Protein 6EKU (pdb70)

B-factor: mean 31.98, std 11.62, range [14.73, 131.41]

CATH classification: 2.60.120.200 (+2 more: 2.120.10.10, 2.60.120.200)

InterPro domains:
  IPR011040 Sialidase [PF13088] (554-746)
  IPR013320 Concanavalin A-like lectin/glucanase domain superfamily [SSF49899] (26-215)
  IPR013320 Concanavalin A-like lectin/glucanase domain superfamily [SSF49899] (347-542)
  IPR015344 Vibrio cholerae neuraminidase, lectin-like domain [PF09264] (65-217)
  IPR015344 Vibrio cholerae neuraminidase, lectin-like domain [PF09264] (347-543)
  IPR026856 Sialidase family [PTHR10628] (187-771)
  IPR036278 Sialidase superfamily [SSF50939] (224-775)

Radius of gyration: 32.11 Å; Cα contacts (8 Å, |Δi|>4): 2295; chains: 1; bounding box: 112×61×67 Å

Organism: Vibrio cholerae serotype O1 (strain ATCC 39315 / El Tor Inaba N16961) (NCBI:txid243277)

Secondary structure (DSSP, 8-state):
-EEEEE----TTS-SSGGGTPEEEE-TT-EEEEEESSS-EEEEEEESSS-EEEEE---HHHHHHHHHH-EEEEEEEEEEEES-B--EEEESSEEE-EEEEE-TTS-EEEEETTS---EEEE-GGGGGS-EEEEEEEE-SSS-EEEEEETTEEEEEEEPPEE---EEEEEEE--SSS-EEEEEEEEEEEE--EEEE-TT-EEEEEEE-SSSTT-EEEEEEEEETS--TT-TT-EEEEEEEEESSSSSS----EESSGGG-TTS-EEEEEEEEEEETTTTEEEEEEEEEETT--TGGG---TTS--EEEEEEEETTTTEEEEEEE-HHHHS--EEEEEESSEEEEEEEE----TTS-EEEEEEEEEEEES-EEEEEEESSEEEEEEEEE-TTS-EEEEETT--S-EEEE-SHHHHTSEEEEEEEEETTTTEEEEEETTEEEEEE--EE---EEEEEEE--TTS-EEEEEEEEEEEETTEEEEEEEHHHHHTS-TTS---GGGTT-EEEEEE--EEEEE--EEE--SS--EE----TTSTT--TT-EEEEEEEESSS-EEEEEEEESSTTSS-EEEEEPP--EEE-TTS-EEE-EEEEEEEEE-TTS-EEEEEEEES--EETTEE--SEEEEEESSSSSS-EEEEEEEGGGSTT--SS----EEEEEE-TTS-EEEEEEEE-TTTTTSSSSBSEEEEEESSTTS--EEEEE--SSB--SEEEEE-SSS-EEEEEE-GGG-EEEEEE-HHHHGGGGS--

Sequence (755 aa):
ALFDYNATGDTEFDSPAKQGWMQDNTNNGSGVLTNADGMPAWLVQGIGGRAQWTYSLSTNQHAQASSFGWRMTTEMKVLSGGMITNYYANGTQRVLPIISLDSSGNLVVEFEGQTGRTVLATGTAATEYHKFELVFLPGSNPSASFYFDGKLIRDNIQPTASKQNMIVWGNGSSNTDGVAAYRDIKFEIQGDVIFRGPDRIPSIVASSVTPGVVTAFAEKRVGGGDPGALSNTNDIITRTSRDGGITWDTELNLTEQINVSDEFDFSDPRPIYDPSSNTVLVSYARWPTDAAQNGDRIKPWMPNGIFYSVYDVASGNWQAPIDVTDQVKERSFQIAGWGGSELYRRNTSLNSQQDWQSNAKIRIVDGAANQIQVADGSRKYVVTLSIDESGGLVANLNGVSAPIILQQSEHAKVHSFHDYELQYSALNHTTTLFVDGQQITTWAGEVSQENNIQFGNADAQIDGRLHVQKIVLTQQGHNLVEFDAFYLAQQTPEVEKDLEKLGWTKIKTGNTMSLYGNASVNPGPGHGITLTRQQNISGSQNGRLIYPAIVLDRFFLNVMSIYSDDGGSNWQTGSTLPIPFRWKSSSILETLEPSEADMVELQNGDLLLTARLDFNQIVNGVNYSPRQQFLSKDGGITWSLLEANNANVFSNISTGTVDASITRFEQSDGSHFLLFTNPQGNPAGTNGRQNLGLWFSFDEGVTWKGPIQLVNGASAYSDIYQLDSENAIVIVETDNNSNMRILRMPITLLKQKLTLS

Foldseek 3Di:
DKQKQADDCPPCRHDVVSSQKAWDKDDPWDWDWDCPDVQIWIKGWLPLIFTKIWDFDDLVLLVLCQFFWKKKKFKKFWDAWWQFWFWFDAQWWIWTKIWHQDPQRFIWIDTPVDDDIGTDGDDPVRGDIWMKMWIWFHDPQIAIFIDINLHTDDTRHHIDTDRDGTGMGHRGDNPITTIMITRMMMMGRFWDFDDFPPWFFKAKEAFPQQFFKIKMKTKAWAVSDDAAQPPTEIFMWMWITRHLPPDTDDIDGQCVVVCVPVQWHKHAWAWEQFNVQRKIKIKIWIFGRHADPPPLRFAQLGPIFMWIWMARPVVRDIHHIDTFRVFEWDWWKKKWLALKWKKKKFFFAADLLFKKKKKWWKFWQAWWQWWKWFDRQWAIWIWIWHQDPQGFIWIDIAPDDDIDGPGNQNQVNGHIWIWMWIADSVVCKTWIDINNHTDGIDNHGTDRGGMIMTIRGDSVITTMMTTQWIFMGTPRDTRDTQGRSVVRNDDVVDDNDSVVVRIDMDMDGAMDIDTDDSHKTQAGYYWYFAAQCPPQPNDDGRKTWGWMWIHRRPAIWTWIWIDPPNPPGIHIAHTADWDWDQDPVSDIDIWHWHHKEWEQFNNRKIKMKTATDDDQDHPRDGQARMFIWIGRRNRRYIYTDPPQTCVQPPQAERETAHKEKYKAAAPVGAIWMKIKHALAVVGHYHAQAFIWIWIGRDRRPHIDDTDTSGGAGWGHKYWYCSDNFWIWMWTQGVSGRITIGIGRVSSVCSVVDDD

Nearest PDB structures (foldseek):
  1w0o-assembly1_A  TM=9.974E-01  e=0.000E+00  Vibrio cholerae
  6eks-assembly1_A  TM=9.967E-01  e=0.000E+00  Vibrio cholerae O1 biovar El Tor str. N16961
  2w68-assembly2_B  TM=9.943E-01  e=4.541E-31  Vibrio cholerae
  2f27-assembly1_A  TM=7.794E-01  e=4.150E-14  Homo sapiens
  1vcu-assembly1_A  TM=7.954E-01  e=6.682E-14  Homo sapiens

Structure (mmCIF, N/CA/C/O backbone):
data_6EKU
#
_entry.id   6EKU
#
_cell.length_a   190.553
_cell.length_b   50.344
_cell.length_c   86.087
_cell.angle_alpha   90.00
_cell.angle_beta   107.24
_cell.angle_gamma   90.00
#
_symmetry.space_group_name_H-M   'C 1 2 1'
#
loop_
_entity.id
_entity.type
_entity.pdbx_description
1 polymer Sialidase
2 non-polymer ZANAMIVIR
3 non-polymer GLYCEROL
4 non-polymer 'CALCIUM ION'
5 non-polymer 'SODIUM ION'
6 non-polymer DI(HYDROXYETHYL)ETHER
7 water water
#
loop_
_atom_site.group_PDB
_atom_site.id
_atom_site.type_symbol
_atom_site.label_atom_id
_atom_site.label_alt_id
_atom_site.label_comp_id
_atom_site.label_asym_id
_atom_site.label_entity_id
_atom_site.label_seq_id
_atom_site.pdbx_PDB_ins_code
_atom_site.Cartn_x
_atom_site.Cartn_y
_atom_site.Cartn_z
_atom_site.occupancy
_atom_site.B_iso_or_equiv
_atom_site.auth_seq_id
_atom_site.auth_comp_id
_atom_site.auth_asym_id
_atom_site.auth_atom_id
_atom_site.pdbx_PDB_model_num
ATOM 1 N N . ALA A 1 1 ? 8.362 1.146 17.833 1.00 29.18 51 ALA A N 1
ATOM 2 C CA . ALA A 1 1 ? 9.418 0.167 17.586 1.00 28.97 51 ALA A CA 1
ATOM 3 C C . ALA A 1 1 ? 10.000 -0.310 18.906 1.00 27.26 51 ALA A C 1
ATOM 4 O O . ALA A 1 1 ? 10.188 0.478 19.833 1.00 25.93 51 ALA A O 1
ATOM 6 N N . LEU A 1 2 ? 10.275 -1.604 18.990 1.00 28.04 52 LEU A N 1
ATOM 7 C CA . LEU A 1 2 ? 10.791 -2.187 20.226 1.00 28.61 52 LEU A CA 1
ATOM 8 C C . LEU A 1 2 ? 12.209 -2.731 20.057 1.00 27.76 52 LEU A C 1
ATOM 9 O O . LEU A 1 2 ? 12.535 -3.365 19.055 1.00 29.22 52 LEU A O 1
ATOM 14 N N . PHE A 1 3 ? 13.048 -2.484 21.055 1.00 29.80 53 PHE A N 1
ATOM 15 C CA . PHE A 1 3 ? 14.413 -2.975 21.026 1.00 31.40 53 PHE A CA 1
ATOM 16 C C . PHE A 1 3 ? 14.635 -3.705 22.324 1.00 28.94 53 PHE A C 1
ATOM 17 O O . PHE A 1 3 ? 14.512 -3.110 23.396 1.00 29.81 53 PHE A O 1
ATOM 25 N N . ASP A 1 4 ? 14.917 -5.001 22.252 1.00 28.69 54 ASP A N 1
ATOM 26 C CA . ASP A 1 4 ? 14.953 -5.752 23.495 1.00 29.94 54 ASP A CA 1
ATOM 27 C C . ASP A 1 4 ? 15.988 -6.860 23.562 1.00 33.07 54 ASP A C 1
ATOM 28 O O . ASP A 1 4 ? 16.580 -7.270 22.566 1.00 33.81 54 ASP A O 1
ATOM 33 N N . TYR A 1 5 ? 16.246 -7.283 24.786 1.00 32.88 55 TYR A N 1
ATOM 34 C CA . TYR A 1 5 ? 16.964 -8.509 25.047 1.00 33.67 55 TYR A CA 1
ATOM 35 C C . TYR A 1 5 ? 16.075 -9.354 25.938 1.00 33.77 55 TYR A C 1
ATOM 36 O O . TYR A 1 5 ? 15.592 -8.880 26.959 1.00 32.94 55 TYR A O 1
ATOM 45 N N . ASN A 1 6 ? 15.851 -10.597 25.537 1.00 38.34 56 ASN A N 1
ATOM 46 C CA . ASN A 1 6 ? 15.037 -11.511 26.314 1.00 42.90 56 ASN A CA 1
ATOM 47 C C . ASN A 1 6 ? 15.844 -12.756 26.635 1.00 43.78 56 ASN A C 1
ATOM 48 O O . ASN A 1 6 ? 16.113 -13.570 25.749 1.00 44.22 56 ASN A O 1
ATOM 53 N N . ALA A 1 7 ? 16.253 -12.884 27.896 1.00 43.09 57 ALA A N 1
ATOM 54 C CA . ALA A 1 7 ? 17.063 -14.017 28.326 1.00 47.01 57 ALA A CA 1
ATOM 55 C C . ALA A 1 7 ? 16.348 -15.338 28.061 1.00 53.13 57 ALA A C 1
ATOM 56 O O . ALA A 1 7 ? 15.191 -15.523 28.443 1.00 56.29 57 ALA A O 1
ATOM 58 N N . THR A 1 8 ? 17.043 -16.250 27.397 1.00 55.59 58 THR A N 1
ATOM 59 C CA . THR A 1 8 ? 16.500 -17.573 27.132 1.00 60.90 58 THR A CA 1
ATOM 60 C C . THR A 1 8 ? 17.636 -18.557 26.865 1.00 65.08 58 THR A C 1
ATOM 61 O O . THR A 1 8 ? 18.677 -18.191 26.310 1.00 63.88 58 THR A O 1
ATOM 65 N N . GLY A 1 9 ? 17.438 -19.802 27.283 1.00 69.36 59 GLY A N 1
ATOM 66 C CA . GLY A 1 9 ? 18.441 -20.834 27.099 1.00 73.40 59 GLY A CA 1
ATOM 67 C C . GLY A 1 9 ? 18.425 -21.365 25.681 1.00 76.74 59 GLY A C 1
ATOM 68 O O . GLY A 1 9 ? 19.274 -22.172 25.299 1.00 78.93 59 GLY A O 1
ATOM 69 N N . ASP A 1 10 ? 17.444 -20.911 24.906 1.00 76.92 60 ASP A N 1
ATOM 70 C CA . ASP A 1 10 ? 17.326 -21.277 23.502 1.00 80.33 60 ASP A CA 1
ATOM 71 C C . ASP A 1 10 ? 18.614 -20.924 22.763 1.00 79.92 60 ASP A C 1
ATOM 72 O O . ASP A 1 10 ? 18.983 -19.754 22.670 1.00 77.13 60 ASP A O 1
ATOM 77 N N . THR A 1 11 ? 19.293 -21.946 22.246 1.00 83.09 61 THR A N 1
ATOM 78 C CA . THR A 1 11 ? 20.591 -21.774 21.592 1.00 83.51 61 THR A CA 1
ATOM 79 C C . THR A 1 11 ? 20.529 -20.794 20.417 1.00 85.13 61 THR A C 1
ATOM 80 O O . THR A 1 11 ? 21.553 -20.270 19.978 1.00 85.19 61 THR A O 1
ATOM 84 N N . GLU A 1 12 ? 19.319 -20.543 19.925 1.00 87.31 62 GLU A N 1
ATOM 85 C CA . GLU A 1 12 ? 19.102 -19.629 18.812 1.00 89.70 62 GLU A CA 1
ATOM 86 C C . GLU A 1 12 ? 19.153 -18.155 19.248 1.00 87.38 62 GLU A C 1
ATOM 87 O O . GLU A 1 12 ? 19.459 -17.282 18.436 1.00 87.08 62 GLU A O 1
ATOM 93 N N . PHE A 1 13 ? 18.846 -17.885 20.518 1.00 85.24 63 PHE A N 1
ATOM 94 C CA . PHE A 1 13 ? 18.976 -16.539 21.090 1.00 82.06 63 PHE A CA 1
ATOM 95 C C . PHE A 1 13 ? 19.544 -16.581 22.515 1.00 78.35 63 PHE A C 1
ATOM 96 O O . PHE A 1 13 ? 18.979 -15.967 23.423 1.00 75.07 63 PHE A O 1
ATOM 104 N N . ASP A 1 14 ? 20.655 -17.284 22.722 1.00 77.25 64 ASP A N 1
ATOM 105 C CA . ASP A 1 14 ? 21.115 -17.550 24.089 1.00 74.34 64 ASP A CA 1
ATOM 106 C C . ASP A 1 14 ? 22.142 -16.559 24.655 1.00 70.29 64 ASP A C 1
ATOM 107 O O . ASP A 1 14 ? 22.846 -16.887 25.612 1.00 72.20 64 ASP A O 1
ATOM 112 N N . SER A 1 15 ? 22.220 -15.358 24.083 1.00 64.27 65 SER A N 1
ATOM 113 C CA . SER A 1 15 ? 23.089 -14.299 24.617 1.00 57.62 65 SER A CA 1
ATOM 114 C C . SER A 1 15 ? 22.732 -12.943 23.986 1.00 49.17 65 SER A C 1
ATOM 115 O O . SER A 1 15 ? 22.038 -12.903 22.966 1.00 48.47 65 SER A O 1
ATOM 118 N N . PRO A 1 16 ? 23.170 -11.828 24.605 1.00 42.03 66 PRO A N 1
ATOM 119 C CA . PRO A 1 16 ? 22.837 -10.512 24.041 1.00 38.41 66 PRO A CA 1
ATOM 120 C C . PRO A 1 16 ? 23.458 -10.236 22.671 1.00 38.87 66 PRO A C 1
ATOM 121 O O . PRO A 1 16 ? 22.852 -9.525 21.870 1.00 38.29 66 PRO A O 1
ATOM 125 N N . ALA A 1 17 ? 24.636 -10.787 22.401 1.00 40.05 67 ALA A N 1
ATOM 126 C CA . ALA A 1 17 ? 25.251 -10.615 21.090 1.00 41.47 67 ALA A CA 1
ATOM 127 C C . ALA A 1 17 ? 24.371 -11.227 20.003 1.00 42.63 67 ALA A C 1
ATOM 128 O O . ALA A 1 17 ? 24.267 -10.689 18.899 1.00 42.86 67 ALA A O 1
ATOM 130 N N . LYS A 1 18 ? 23.729 -12.347 20.324 1.00 47.99 68 LYS A N 1
ATOM 131 C CA . LYS A 1 18 ? 22.863 -13.028 19.370 1.00 52.36 68 LYS A CA 1
ATOM 132 C C . LYS A 1 18 ? 21.555 -12.273 19.141 1.00 50.96 68 LYS A C 1
ATOM 133 O O . LYS A 1 18 ? 20.816 -12.570 18.196 1.00 54.84 68 LYS A O 1
ATOM 139 N N . GLN A 1 19 ? 21.278 -11.293 19.993 1.00 45.50 69 GLN A N 1
ATOM 140 C CA . GLN A 1 19 ? 20.070 -10.483 19.856 1.00 43.14 69 GLN A CA 1
ATOM 141 C C . GLN A 1 19 ? 20.417 -9.038 19.492 1.00 41.71 69 GLN A C 1
ATOM 142 O O . GLN A 1 19 ? 19.629 -8.127 19.710 1.00 40.93 69 GLN A O 1
ATOM 148 N N . GLY A 1 20 ? 21.609 -8.842 18.934 1.00 43.91 70 GLY A N 1
ATOM 149 C CA . GLY A 1 20 ? 21.986 -7.557 18.369 1.00 43.11 70 GLY A CA 1
ATOM 150 C C . GLY A 1 20 ? 22.522 -6.484 19.298 1.00 39.66 70 GLY A C 1
ATOM 151 O O . GLY A 1 20 ? 22.634 -5.325 18.898 1.00 39.69 70 GLY A O 1
ATOM 152 N N . TRP A 1 21 ? 22.859 -6.857 20.527 1.00 35.20 71 TRP A N 1
ATOM 153 C CA . TRP A 1 21 ? 23.472 -5.930 21.477 1.00 33.90 71 TRP A CA 1
ATOM 154 C C . TRP A 1 21 ? 24.996 -5.947 21.358 1.00 35.35 71 TRP A C 1
ATOM 155 O O . TRP A 1 21 ? 25.577 -6.964 20.987 1.00 37.27 71 TRP A O 1
ATOM 166 N N . MET A 1 22 ? 25.635 -4.818 21.664 1.00 34.69 72 MET A N 1
ATOM 167 C CA . MET A 1 22 ? 27.093 -4.721 21.578 1.00 41.34 72 MET A CA 1
ATOM 168 C C . MET A 1 22 ? 27.736 -4.820 22.951 1.00 39.92 72 MET A C 1
ATOM 169 O O . MET A 1 22 ? 27.381 -4.082 23.876 1.00 38.94 72 MET A O 1
ATOM 174 N N . GLN A 1 23 ? 28.685 -5.737 23.078 1.00 37.87 73 GLN A N 1
ATOM 175 C CA . GLN A 1 23 ? 29.421 -5.902 24.319 1.00 43.59 73 GLN A CA 1
ATOM 176 C C . GLN A 1 23 ? 30.322 -4.703 24.580 1.00 43.42 73 GLN A C 1
ATOM 177 O O . GLN A 1 23 ? 31.052 -4.263 23.688 1.00 43.25 73 GLN A O 1
ATOM 183 N N . ASP A 1 24 ? 30.277 -4.181 25.803 1.00 41.75 74 ASP A N 1
ATOM 184 C CA . ASP A 1 24 ? 31.085 -3.022 26.155 1.00 40.37 74 ASP A CA 1
ATOM 185 C C . ASP A 1 24 ? 31.679 -3.187 27.537 1.00 39.32 74 ASP A C 1
ATOM 186 O O . ASP A 1 24 ? 31.273 -2.508 28.482 1.00 37.36 74 ASP A O 1
ATOM 191 N N . ASN A 1 25 ? 32.651 -4.091 27.641 1.00 39.75 75 ASN A N 1
ATOM 192 C CA . ASN A 1 25 ? 33.321 -4.372 28.900 1.00 40.59 75 ASN A CA 1
ATOM 193 C C . ASN A 1 25 ? 34.700 -3.733 28.956 1.00 43.58 75 ASN A C 1
ATOM 194 O O . ASN A 1 25 ? 35.322 -3.485 27.919 1.00 45.23 75 ASN A O 1
ATOM 199 N N . THR A 1 26 ? 35.180 -3.467 30.166 1.00 43.71 76 THR A N 1
ATOM 200 C CA . THR A 1 26 ? 36.580 -3.105 30.343 1.00 46.09 76 THR A CA 1
ATOM 201 C C . THR A 1 26 ? 37.206 -4.029 31.375 1.00 49.07 76 THR A C 1
ATOM 202 O O . THR A 1 26 ? 36.509 -4.569 32.235 1.00 46.36 76 THR A O 1
ATOM 206 N N . ASN A 1 27 ? 38.519 -4.215 31.266 1.00 52.92 77 ASN A N 1
ATOM 207 C CA . ASN A 1 27 ? 39.299 -4.975 32.240 1.00 55.53 77 ASN A CA 1
ATOM 208 C C . ASN A 1 27 ? 38.685 -6.321 32.591 1.00 55.07 77 ASN A C 1
ATOM 209 O O . ASN A 1 27 ? 38.424 -7.141 31.711 1.00 56.67 77 ASN A O 1
ATOM 214 N N . ASN A 1 28 ? 38.422 -6.540 33.872 1.00 53.22 78 ASN A N 1
ATOM 215 C CA . ASN A 1 28 ? 37.920 -7.835 34.302 1.00 55.58 78 ASN A CA 1
ATOM 216 C C . ASN A 1 28 ? 36.408 -7.945 34.248 1.00 52.64 78 ASN A C 1
ATOM 217 O O . ASN A 1 28 ? 35.840 -8.934 34.698 1.00 54.42 78 ASN A O 1
ATOM 222 N N . GLY A 1 29 ? 35.763 -6.936 33.674 1.00 50.71 79 GLY A N 1
ATOM 223 C CA . GLY A 1 29 ? 34.324 -6.965 33.475 1.00 50.23 79 GLY A CA 1
ATOM 224 C C . GLY A 1 29 ? 33.934 -8.091 32.536 1.00 50.49 79 GLY A C 1
ATOM 225 O O . GLY A 1 29 ? 34.607 -8.334 31.526 1.00 52.93 79 GLY A O 1
ATOM 226 N N . SER A 1 30 ? 32.857 -8.790 32.876 1.00 46.29 80 SER A N 1
ATOM 227 C CA . SER A 1 30 ? 32.421 -9.949 32.108 1.00 48.49 80 SER A CA 1
ATOM 228 C C . SER A 1 30 ? 30.921 -10.198 32.252 1.00 47.99 80 SER A C 1
ATOM 229 O O . SER A 1 30 ? 30.200 -9.414 32.873 1.00 46.18 80 SER A O 1
ATOM 232 N N . GLY A 1 31 ? 30.462 -11.302 31.670 1.00 48.34 81 GLY A N 1
ATOM 233 C CA . GLY A 1 31 ? 29.073 -11.700 31.765 1.00 47.59 81 GLY A CA 1
ATOM 234 C C . GLY A 1 31 ? 28.895 -13.152 31.370 1.00 51.17 81 GLY A C 1
ATOM 235 O O . GLY A 1 31 ? 29.707 -13.709 30.632 1.00 52.93 81 GLY A O 1
ATOM 236 N N . VAL A 1 32 ? 27.825 -13.770 31.851 1.00 51.63 82 VAL A N 1
ATOM 237 C CA . VAL A 1 32 ? 27.599 -15.185 31.591 1.00 53.31 82 VAL A CA 1
ATOM 238 C C . VAL A 1 32 ? 26.114 -15.508 31.707 1.00 51.84 82 VAL A C 1
ATOM 239 O O . VAL A 1 32 ? 25.402 -14.890 32.495 1.00 50.46 82 VAL A O 1
ATOM 243 N N . LEU A 1 33 ? 25.646 -16.462 30.907 1.00 54.09 83 LEU A N 1
ATOM 244 C CA . LEU A 1 33 ? 24.251 -16.887 30.958 1.00 53.89 83 LEU A CA 1
ATOM 245 C C . LEU A 1 33 ? 24.024 -17.844 32.124 1.00 55.27 83 LEU A C 1
ATOM 246 O O . LEU A 1 33 ? 24.766 -18.812 32.296 1.00 56.91 83 LEU A O 1
ATOM 251 N N . THR A 1 34 ? 23.001 -17.567 32.925 1.00 54.94 84 THR A N 1
ATOM 252 C CA . THR A 1 34 ? 22.700 -18.387 34.093 1.00 59.17 84 THR A CA 1
ATOM 253 C C . THR A 1 34 ? 21.305 -18.994 34.016 1.00 63.62 84 THR A C 1
ATOM 254 O O . THR A 1 34 ? 20.419 -18.469 33.345 1.00 62.89 84 THR A O 1
ATOM 258 N N . ASN A 1 35 ? 21.123 -20.110 34.709 1.00 69.99 85 ASN A N 1
ATOM 259 C CA . ASN A 1 35 ? 19.827 -20.763 34.785 1.00 75.77 85 ASN A CA 1
ATOM 260 C C . ASN A 1 35 ? 19.490 -21.052 36.240 1.00 81.03 85 ASN A C 1
ATOM 261 O O . ASN A 1 35 ? 19.506 -22.205 36.674 1.00 84.88 85 ASN A O 1
ATOM 266 N N . ALA A 1 36 ? 19.196 -19.989 36.984 1.00 82.42 86 ALA A N 1
ATOM 267 C CA . ALA A 1 36 ? 18.991 -20.064 38.428 1.00 86.68 86 ALA A CA 1
ATOM 268 C C . ALA A 1 36 ? 17.927 -21.083 38.818 1.00 94.13 86 ALA A C 1
ATOM 269 O O . ALA A 1 36 ? 18.183 -21.992 39.609 1.00 97.70 86 ALA A O 1
ATOM 271 N N . ASP A 1 37 ? 16.734 -20.932 38.255 1.00 97.23 87 ASP A N 1
ATOM 272 C CA . ASP A 1 37 ? 15.619 -21.804 38.596 1.00 103.12 87 ASP A CA 1
ATOM 273 C C . ASP A 1 37 ? 14.649 -21.941 37.428 1.00 102.97 87 ASP A C 1
ATOM 274 O O . ASP A 1 37 ? 13.479 -21.570 37.530 1.00 102.62 87 ASP A O 1
ATOM 279 N N . GLY A 1 38 ? 15.148 -22.469 36.314 1.00 102.66 88 GLY A N 1
ATOM 280 C CA . GLY A 1 38 ? 14.346 -22.620 35.115 1.00 100.91 88 GLY A CA 1
ATOM 281 C C . GLY A 1 38 ? 14.276 -21.328 34.326 1.00 95.49 88 GLY A C 1
ATOM 282 O O . GLY A 1 38 ? 14.162 -21.345 33.100 1.00 95.53 88 GLY A O 1
ATOM 283 N N . MET A 1 39 ? 14.341 -20.207 35.038 1.00 90.01 89 MET A N 1
ATOM 284 C CA . MET A 1 39 ? 14.325 -18.887 34.423 1.00 83.67 89 MET A CA 1
ATOM 285 C C . MET A 1 39 ? 15.732 -18.451 34.043 1.00 77.66 89 MET A C 1
ATOM 286 O O . MET A 1 39 ? 16.566 -18.200 34.915 1.00 77.23 89 MET A O 1
ATOM 291 N N . PRO A 1 40 ? 16.002 -18.366 32.734 1.00 72.67 90 PRO A N 1
ATOM 292 C CA . PRO A 1 40 ? 17.311 -17.917 32.256 1.00 68.04 90 PRO A CA 1
ATOM 293 C C . PRO A 1 40 ? 17.535 -16.441 32.563 1.00 60.39 90 PRO A C 1
ATOM 294 O O . PRO A 1 40 ? 16.574 -15.678 32.665 1.00 59.51 90 PRO A O 1
ATOM 298 N N . ALA A 1 41 ? 18.793 -16.047 32.716 1.00 54.35 91 ALA A N 1
ATOM 299 C CA . ALA A 1 41 ? 19.123 -14.653 32.965 1.00 48.48 91 ALA A CA 1
ATOM 300 C C . ALA A 1 41 ? 20.543 -14.384 32.520 1.00 45.43 91 ALA A C 1
ATOM 301 O O . ALA A 1 41 ? 21.378 -15.285 32.532 1.00 46.81 91 ALA A O 1
ATOM 303 N N . TRP A 1 42 ? 20.821 -13.154 32.108 1.00 42.27 92 TRP A N 1
ATOM 304 C CA . TRP A 1 42 ? 22.196 -12.786 31.806 1.00 40.59 92 TRP A CA 1
ATOM 305 C C . TRP A 1 42 ? 22.822 -12.153 33.041 1.00 38.46 92 TRP A C 1
ATOM 306 O O . TRP A 1 42 ? 22.375 -11.103 33.507 1.00 36.83 92 TRP A O 1
ATOM 317 N N . LEU A 1 43 ? 23.852 -12.804 33.571 1.00 39.28 93 LEU A N 1
ATOM 318 C CA . LEU A 1 43 ? 24.520 -12.315 34.767 1.00 37.28 93 LEU A CA 1
ATOM 319 C C . LEU A 1 43 ? 25.615 -11.325 34.400 1.00 38.10 93 LEU A C 1
ATOM 320 O O . LEU A 1 43 ? 26.654 -11.701 33.840 1.00 40.63 93 LEU A O 1
ATOM 325 N N . VAL A 1 44 ? 25.374 -10.057 34.715 1.00 36.74 94 VAL A N 1
ATOM 326 C CA . VAL A 1 44 ? 26.362 -9.013 34.486 1.00 36.51 94 VAL A CA 1
ATOM 327 C C . VAL A 1 44 ? 27.341 -8.959 35.658 1.00 38.24 94 VAL A C 1
ATOM 328 O O . VAL A 1 44 ? 26.976 -8.593 36.776 1.00 35.20 94 VAL A O 1
ATOM 332 N N . GLN A 1 45 ? 28.583 -9.336 35.393 1.00 40.91 95 GLN A N 1
ATOM 333 C CA . GLN A 1 45 ? 29.605 -9.361 36.431 1.00 42.68 95 GLN A CA 1
ATOM 334 C C . GLN A 1 45 ? 30.592 -8.217 36.242 1.00 43.36 95 GLN A C 1
ATOM 335 O O . GLN A 1 45 ? 31.614 -8.369 35.564 1.00 45.87 95 GLN A O 1
ATOM 341 N N . GLY A 1 46 ? 30.283 -7.074 36.848 1.00 41.54 96 GLY A N 1
ATOM 342 C CA . GLY A 1 46 ? 31.099 -5.884 36.691 1.00 43.77 96 GLY A CA 1
ATOM 343 C C . GLY A 1 46 ? 32.105 -5.690 37.807 1.00 46.12 96 GLY A C 1
ATOM 344 O O . GLY A 1 46 ? 32.170 -4.619 38.414 1.00 46.03 96 GLY A O 1
ATOM 345 N N . ILE A 1 47 ? 32.890 -6.733 38.064 1.00 47.31 97 ILE A N 1
ATOM 346 C CA . ILE A 1 47 ? 33.896 -6.725 39.120 1.00 50.40 97 ILE A CA 1
ATOM 347 C C . ILE A 1 47 ? 35.277 -6.469 38.535 1.00 53.35 97 ILE A C 1
ATOM 348 O O . ILE A 1 47 ? 35.745 -7.209 37.668 1.00 53.65 97 ILE A O 1
ATOM 353 N N . GLY A 1 48 ? 35.919 -5.406 39.002 1.00 46.25 98 GLY A N 1
ATOM 354 C CA . GLY A 1 48 ? 37.223 -5.029 38.495 1.00 50.72 98 GLY A CA 1
ATOM 355 C C . GLY A 1 48 ? 37.153 -4.484 37.081 1.00 51.10 98 GLY A C 1
ATOM 356 O O . GLY A 1 48 ? 38.113 -4.586 36.332 1.00 49.19 98 GLY A O 1
ATOM 357 N N . GLY A 1 49 ? 36.012 -3.908 36.710 1.00 50.03 99 GLY A N 1
ATOM 358 C CA . GLY A 1 49 ? 35.868 -3.315 35.395 1.00 44.09 99 GLY A CA 1
ATOM 359 C C . GLY A 1 49 ? 34.415 -3.133 34.999 1.00 49.82 99 GLY A C 1
ATOM 360 O O . GLY A 1 49 ? 33.516 -3.623 35.676 1.00 40.16 99 GLY A O 1
ATOM 361 N N . ARG A 1 50 ? 34.191 -2.430 33.894 1.00 40.56 100 ARG A N 1
ATOM 362 C CA . ARG A 1 50 ? 32.835 -2.167 33.406 1.00 39.51 100 ARG A CA 1
ATOM 363 C C . ARG A 1 50 ? 32.259 -3.385 32.687 1.00 37.77 100 ARG A C 1
ATOM 364 O O . ARG A 1 50 ? 32.991 -4.136 32.048 1.00 39.36 100 ARG A O 1
ATOM 372 N N . ALA A 1 51 ? 30.947 -3.580 32.791 1.00 37.10 101 ALA A N 1
ATOM 373 C CA . ALA A 1 51 ? 30.288 -4.677 32.095 1.00 37.90 101 ALA A CA 1
ATOM 374 C C . ALA A 1 51 ? 28.885 -4.271 31.688 1.00 36.55 101 ALA A C 1
ATOM 375 O O . ALA A 1 51 ? 27.968 -4.281 32.508 1.00 34.33 101 ALA A O 1
ATOM 377 N N . GLN A 1 52 ? 28.717 -3.903 30.424 1.00 33.28 102 GLN A N 1
ATOM 378 C CA . GLN A 1 52 ? 27.404 -3.479 29.959 1.00 31.51 102 GLN A CA 1
ATOM 379 C C . GLN A 1 52 ? 27.169 -3.885 28.510 1.00 31.87 102 GLN A C 1
ATOM 380 O O . GLN A 1 52 ? 28.085 -4.338 27.823 1.00 33.49 102 GLN A O 1
ATOM 386 N N . TRP A 1 53 ? 25.926 -3.723 28.067 1.00 31.74 103 TRP A N 1
ATOM 387 C CA . TRP A 1 53 ? 25.537 -4.010 26.692 1.00 32.94 103 TRP A CA 1
ATOM 388 C C . TRP A 1 53 ? 24.860 -2.787 26.104 1.00 33.01 103 TRP A C 1
ATOM 389 O O . TRP A 1 53 ? 24.110 -2.098 26.793 1.00 29.34 103 TRP A O 1
ATOM 400 N N . THR A 1 54 ? 25.118 -2.518 24.831 1.00 33.69 104 THR A N 1
ATOM 401 C CA . THR A 1 54 ? 24.593 -1.313 24.213 1.00 33.61 104 THR A CA 1
ATOM 402 C C . THR A 1 54 ? 23.862 -1.609 22.913 1.00 31.66 104 THR A C 1
ATOM 403 O O . THR A 1 54 ? 24.126 -2.610 22.242 1.00 32.72 104 THR A O 1
ATOM 407 N N . TYR A 1 55 ? 22.922 -0.730 22.578 1.00 31.76 105 TYR A N 1
ATOM 408 C CA . TYR A 1 55 ? 22.243 -0.762 21.289 1.00 33.10 105 TYR A CA 1
ATOM 409 C C . TYR A 1 55 ? 22.217 0.654 20.721 1.00 31.40 105 TYR A C 1
ATOM 410 O O . TYR A 1 55 ? 21.776 1.586 21.390 1.00 32.59 105 TYR A O 1
ATOM 419 N N . SER A 1 56 ? 22.703 0.815 19.498 1.00 30.36 106 SER A N 1
ATOM 420 C CA . SER A 1 56 ? 22.783 2.135 18.891 1.00 39.40 106 SER A CA 1
ATOM 421 C C . SER A 1 56 ? 21.518 2.477 18.097 1.00 35.20 106 SER A C 1
ATOM 422 O O . SER A 1 56 ? 20.928 1.617 17.452 1.00 35.09 106 SER A O 1
ATOM 425 N N . LEU A 1 57 ? 21.114 3.739 18.152 1.00 31.46 107 LEU A N 1
ATOM 426 C CA . LEU A 1 57 ? 19.940 4.207 17.420 1.00 30.78 107 LEU A CA 1
ATOM 427 C C . LEU A 1 57 ? 20.347 5.306 16.458 1.00 33.85 107 LEU A C 1
ATOM 428 O O . LEU A 1 57 ? 21.322 6.023 16.697 1.00 35.52 107 LEU A O 1
ATOM 433 N N . SER A 1 58 ? 19.613 5.433 15.361 1.00 33.39 108 SER A N 1
ATOM 434 C CA . SER A 1 58 ? 19.900 6.473 14.380 1.00 35.02 108 SER A CA 1
ATOM 435 C C . SER A 1 58 ? 19.454 7.845 14.878 1.00 34.58 108 SER A C 1
ATOM 436 O O . SER A 1 58 ? 18.704 7.955 15.847 1.00 33.11 108 SER A O 1
ATOM 439 N N . THR A 1 59 ? 19.893 8.884 14.178 1.00 36.27 109 THR A N 1
ATOM 440 C CA . THR A 1 59 ? 19.443 10.243 14.434 1.00 38.48 109 THR A CA 1
ATOM 441 C C . THR A 1 59 ? 17.914 10.323 14.381 1.00 35.47 109 THR A C 1
ATOM 442 O O . THR A 1 59 ? 17.285 10.913 15.259 1.00 33.26 109 THR A O 1
ATOM 446 N N . ASN A 1 60 ? 17.325 9.718 13.352 1.00 35.57 110 ASN A N 1
ATOM 447 C CA . ASN A 1 60 ? 15.860 9.722 13.200 1.00 34.61 110 ASN A CA 1
ATOM 448 C C . ASN A 1 60 ? 15.133 9.060 14.350 1.00 31.57 110 ASN A C 1
ATOM 449 O O . ASN A 1 60 ? 14.085 9.538 14.813 1.00 30.51 110 ASN A O 1
ATOM 454 N N . GLN A 1 61 ? 15.669 7.933 14.789 1.00 30.23 111 GLN A N 1
ATOM 455 C CA . GLN A 1 61 ? 15.062 7.195 15.883 1.00 31.64 111 GLN A CA 1
ATOM 456 C C . GLN A 1 61 ? 15.110 8.014 17.174 1.00 29.20 111 GLN A C 1
ATOM 457 O O . GLN A 1 61 ? 14.125 8.068 17.904 1.00 26.63 111 GLN A O 1
ATOM 463 N N . HIS A 1 62 ? 16.247 8.663 17.440 1.00 30.81 112 HIS A N 1
ATOM 464 C CA . HIS A 1 62 ? 16.346 9.565 18.590 1.00 32.26 112 HIS A CA 1
ATOM 465 C C . HIS A 1 62 ? 15.327 10.701 18.501 1.00 30.30 112 HIS A C 1
ATOM 466 O O . HIS A 1 62 ? 14.703 11.060 19.497 1.00 28.95 112 HIS A O 1
ATOM 473 N N . ALA A 1 63 ? 15.160 11.264 17.306 1.00 30.92 113 ALA A N 1
ATOM 474 C CA . ALA A 1 63 ? 14.256 12.389 17.114 1.00 30.50 113 ALA A CA 1
ATOM 475 C C . ALA A 1 63 ? 12.806 11.960 17.335 1.00 29.45 113 ALA A C 1
ATOM 476 O O . ALA A 1 63 ? 12.002 12.721 17.877 1.00 30.17 113 ALA A O 1
ATOM 478 N N . GLN A 1 64 ? 12.486 10.738 16.918 1.00 28.67 114 GLN A N 1
ATOM 479 C CA . GLN A 1 64 ? 11.139 10.189 17.093 1.00 30.59 114 GLN A CA 1
ATOM 480 C C . GLN A 1 64 ? 10.854 9.997 18.577 1.00 29.36 114 GLN A C 1
ATOM 481 O O . GLN A 1 64 ? 9.777 10.320 19.061 1.00 29.17 114 GLN A O 1
ATOM 487 N N . ALA A 1 65 ? 11.840 9.460 19.295 1.00 29.18 115 ALA A N 1
ATOM 488 C CA . ALA A 1 65 ? 11.723 9.246 20.726 1.00 26.86 115 ALA A CA 1
ATOM 489 C C . ALA A 1 65 ? 11.475 10.571 21.442 1.00 25.29 115 ALA A C 1
ATOM 490 O O . ALA A 1 65 ? 10.695 10.637 22.392 1.00 24.14 115 ALA A O 1
ATOM 492 N N . SER A 1 66 ? 12.128 11.631 20.969 1.00 25.35 116 SER A N 1
ATOM 493 C CA . SER A 1 66 ? 11.971 12.948 21.578 1.00 29.04 116 SER A CA 1
ATOM 494 C C . SER A 1 66 ? 10.582 13.530 21.340 1.00 28.34 116 SER A C 1
ATOM 495 O O . SER A 1 66 ? 9.996 14.145 22.235 1.00 29.67 116 SER A O 1
ATOM 498 N N . SER A 1 67 ? 10.062 13.335 20.135 1.00 26.90 117 SER A N 1
ATOM 499 C CA . SER A 1 67 ? 8.759 13.914 19.767 1.00 27.66 117 SER A CA 1
ATOM 500 C C . SER A 1 67 ? 7.564 13.164 20.347 1.00 29.76 117 SER A C 1
ATOM 501 O O . SER A 1 67 ? 6.544 13.774 20.673 1.00 32.48 117 SER A O 1
ATOM 504 N N . PHE A 1 68 ? 7.668 11.843 20.441 1.00 26.00 118 PHE A N 1
ATOM 505 C CA . PHE A 1 68 ? 6.495 11.029 20.746 1.00 29.20 118 PHE A CA 1
ATOM 506 C C . PHE A 1 68 ? 6.636 10.193 22.001 1.00 27.34 118 PHE A C 1
ATOM 507 O O . PHE A 1 68 ? 5.698 9.511 22.402 1.00 29.68 118 PHE A O 1
ATOM 515 N N . GLY A 1 69 ? 7.808 10.246 22.615 1.00 26.43 119 GLY A N 1
ATOM 516 C CA . GLY A 1 69 ? 8.021 9.568 23.875 1.00 27.98 119 GLY A CA 1
ATOM 517 C C . GLY A 1 69 ? 8.721 8.234 23.735 1.00 27.30 119 GLY A C 1
ATOM 518 O O . GLY A 1 69 ? 8.893 7.707 22.628 1.00 24.71 119 GLY A O 1
ATOM 519 N N . TRP A 1 70 ? 9.142 7.694 24.873 1.00 23.80 120 TRP A N 1
ATOM 520 C CA . TRP A 1 70 ? 9.755 6.379 24.908 1.00 24.35 120 TRP A CA 1
ATOM 521 C C . TRP A 1 70 ? 9.569 5.765 26.283 1.00 23.86 120 TRP A C 1
ATOM 522 O O . TRP A 1 70 ? 9.152 6.441 27.243 1.00 23.57 120 TRP A O 1
ATOM 533 N N . ARG A 1 71 ? 9.830 4.471 26.382 1.00 24.70 121 ARG A N 1
ATOM 534 C CA . ARG A 1 71 ? 9.832 3.845 27.693 1.00 26.70 121 ARG A CA 1
ATOM 535 C C . ARG A 1 71 ? 10.790 2.663 27.749 1.00 25.77 121 ARG A C 1
ATOM 536 O O . ARG A 1 71 ? 10.956 1.919 26.780 1.00 24.80 121 ARG A O 1
ATOM 544 N N . MET A 1 72 ? 11.440 2.522 28.898 1.00 23.62 122 MET A N 1
ATOM 545 C CA . MET A 1 72 ? 12.418 1.465 29.095 1.00 22.33 122 MET A CA 1
ATOM 546 C C . MET A 1 72 ? 12.019 0.603 30.276 1.00 22.30 122 MET A C 1
ATOM 547 O O . MET A 1 72 ? 11.749 1.116 31.357 1.00 24.16 122 MET A O 1
ATOM 552 N N . THR A 1 73 ? 11.971 -0.704 30.065 1.00 21.12 123 THR A N 1
ATOM 553 C CA . THR A 1 73 ? 11.529 -1.625 31.104 1.00 25.33 123 THR A CA 1
ATOM 554 C C . THR A 1 73 ? 12.575 -2.697 31.354 1.00 26.79 123 THR A C 1
ATOM 555 O O . THR A 1 73 ? 12.987 -3.395 30.433 1.00 27.31 123 THR A O 1
ATOM 559 N N . THR A 1 74 ? 13.015 -2.821 32.600 1.00 26.16 124 THR A N 1
ATOM 560 C CA . THR A 1 74 ? 14.012 -3.823 32.935 1.00 26.14 124 THR A CA 1
ATOM 561 C C . THR A 1 74 ? 13.516 -4.773 34.014 1.00 27.57 124 THR A C 1
ATOM 562 O O . THR A 1 74 ? 12.985 -4.338 35.028 1.00 29.75 124 THR A O 1
ATOM 566 N N . GLU A 1 75 ? 13.681 -6.069 33.788 1.00 30.27 125 GLU A N 1
ATOM 567 C CA . GLU A 1 75 ? 13.494 -7.043 34.855 1.00 33.50 125 GLU A CA 1
ATOM 568 C C . GLU A 1 75 ? 14.851 -7.582 35.277 1.00 33.48 125 GLU A C 1
ATOM 569 O O . GLU A 1 75 ? 15.516 -8.295 34.522 1.00 32.80 125 GLU A O 1
ATOM 575 N N . MET A 1 76 ? 15.277 -7.222 36.481 1.00 32.69 126 MET A N 1
ATOM 576 C CA . MET A 1 76 ? 16.582 -7.643 36.959 1.00 32.54 126 MET A CA 1
ATOM 577 C C . MET A 1 76 ? 16.593 -7.800 38.472 1.00 32.48 126 MET A C 1
ATOM 578 O O . MET A 1 76 ? 15.674 -7.344 39.165 1.00 30.68 126 MET A O 1
ATOM 583 N N . LYS A 1 77 ? 17.629 -8.465 38.977 1.00 34.23 127 LYS A N 1
ATOM 584 C CA . LYS A 1 77 ? 17.893 -8.480 40.408 1.00 37.86 127 LYS A CA 1
ATOM 585 C C . LYS A 1 77 ? 19.329 -8.025 40.629 1.00 34.94 127 LYS A C 1
ATOM 586 O O . LYS A 1 77 ? 20.237 -8.395 39.880 1.00 33.76 127 LYS A O 1
ATOM 592 N N . VAL A 1 78 ? 19.526 -7.175 41.628 1.00 32.62 128 VAL A N 1
ATOM 593 C CA . VAL A 1 78 ? 20.870 -6.708 41.958 1.00 33.42 128 VAL A CA 1
ATOM 594 C C . VAL A 1 78 ? 21.467 -7.630 43.005 1.00 36.61 128 VAL A C 1
ATOM 595 O O . VAL A 1 78 ? 20.835 -7.899 44.029 1.00 36.74 128 VAL A O 1
ATOM 599 N N . LEU A 1 79 ? 22.669 -8.137 42.736 1.00 35.35 129 LEU A N 1
ATOM 600 C CA . LEU A 1 79 ? 23.323 -9.052 43.668 1.00 38.72 129 LEU A CA 1
ATOM 601 C C . LEU A 1 79 ? 24.285 -8.329 44.604 1.00 39.64 129 LEU A C 1
ATOM 602 O O . LEU A 1 79 ? 24.374 -8.662 45.780 1.00 37.32 129 LEU A O 1
ATOM 607 N N . SER A 1 80 ? 25.007 -7.341 44.086 1.00 35.40 130 SER A N 1
ATOM 608 C CA . SER A 1 80 ? 26.007 -6.665 44.905 1.00 37.76 130 SER A CA 1
ATOM 609 C C . SER A 1 80 ? 26.467 -5.350 44.290 1.00 38.23 130 SER A C 1
ATOM 610 O O . SER A 1 80 ? 26.376 -5.143 43.074 1.00 37.17 130 SER A O 1
ATOM 613 N N . GLY A 1 81 ? 26.969 -4.467 45.143 1.00 39.10 131 GLY A N 1
ATOM 614 C CA . GLY A 1 81 ? 27.607 -3.250 44.686 1.00 39.06 131 GLY A CA 1
ATOM 615 C C . GLY A 1 81 ? 26.625 -2.233 44.146 1.00 36.92 131 GLY A C 1
ATOM 616 O O . GLY A 1 81 ? 25.487 -2.129 44.616 1.00 35.29 131 GLY A O 1
ATOM 617 N N . GLY A 1 82 ? 27.068 -1.477 43.149 1.00 34.83 132 GLY A N 1
ATOM 618 C CA . GLY A 1 82 ? 26.256 -0.407 42.613 1.00 32.13 132 GLY A CA 1
ATOM 619 C C . GLY A 1 82 ? 26.605 -0.055 41.187 1.00 33.45 132 GLY A C 1
ATOM 620 O O . GLY A 1 82 ? 27.144 -0.879 40.440 1.00 32.89 132 GLY A O 1
ATOM 621 N N . MET A 1 83 ? 26.302 1.188 40.823 1.00 34.26 133 MET A N 1
ATOM 622 C CA . MET A 1 83 ? 26.396 1.658 39.448 1.00 34.96 133 MET A CA 1
ATOM 623 C C . MET A 1 83 ? 25.732 0.676 38.482 1.00 35.15 133 MET A C 1
ATOM 624 O O . MET A 1 83 ? 26.270 0.375 37.412 1.00 34.16 133 MET A O 1
ATOM 629 N N . ILE A 1 84 ? 24.566 0.170 38.880 1.00 31.32 134 ILE A N 1
ATOM 630 C CA . ILE A 1 84 ? 23.723 -0.585 37.965 1.00 30.07 134 ILE A CA 1
ATOM 631 C C . ILE A 1 84 ? 22.924 0.438 37.166 1.00 30.29 134 ILE A C 1
ATOM 632 O O . ILE A 1 84 ? 22.010 1.096 37.683 1.00 27.36 134 ILE A O 1
ATOM 637 N N . THR A 1 85 ? 23.316 0.579 35.905 1.00 27.76 135 THR A N 1
ATOM 638 C CA . THR A 1 85 ? 22.922 1.703 35.083 1.00 25.25 135 THR A CA 1
ATOM 639 C C . THR A 1 85 ? 22.208 1.219 33.828 1.00 26.13 135 THR A C 1
ATOM 640 O O . THR A 1 85 ? 22.852 0.796 32.860 1.00 24.93 135 THR A O 1
ATOM 644 N N . ASN A 1 86 ? 20.880 1.276 33.870 1.00 25.22 136 ASN A N 1
ATOM 645 C CA . ASN A 1 86 ? 20.023 0.924 32.739 1.00 24.46 136 ASN A CA 1
ATOM 646 C C . ASN A 1 86 ? 19.339 2.186 32.254 1.00 23.27 136 ASN A C 1
ATOM 647 O O . ASN A 1 86 ? 18.496 2.747 32.961 1.00 22.67 136 ASN A O 1
ATOM 652 N N . TYR A 1 87 ? 19.704 2.644 31.060 1.00 23.98 137 TYR A N 1
ATOM 653 C CA . TYR A 1 87 ? 19.308 3.976 30.641 1.00 24.95 137 TYR A CA 1
ATOM 654 C C . TYR A 1 87 ? 19.397 4.182 29.137 1.00 25.31 137 TYR A C 1
ATOM 655 O O . TYR A 1 87 ? 19.853 3.307 28.390 1.00 27.17 137 TYR A O 1
ATOM 664 N N . TYR A 1 88 ? 18.957 5.361 28.708 1.00 24.24 138 TYR A N 1
ATOM 665 C CA . TYR A 1 88 ? 18.974 5.735 27.300 1.00 24.21 138 TYR A CA 1
ATOM 666 C C . TYR A 1 88 ? 19.604 7.121 27.144 1.00 26.14 138 TYR A C 1
ATOM 667 O O . TYR A 1 88 ? 19.279 8.046 27.892 1.00 26.57 138 TYR A O 1
ATOM 676 N N . ALA A 1 89 ? 20.543 7.239 26.207 1.00 27.61 139 ALA A N 1
ATOM 677 C CA . ALA A 1 89 ? 21.211 8.501 25.897 1.00 27.70 139 ALA A CA 1
ATOM 678 C C . ALA A 1 89 ? 21.066 8.795 24.401 1.00 31.03 139 ALA A C 1
ATOM 679 O O . ALA A 1 89 ? 21.267 7.904 23.570 1.00 30.92 139 ALA A O 1
ATOM 681 N N . ASN A 1 90 ? 20.731 10.033 24.046 1.00 31.61 140 ASN A N 1
ATOM 682 C CA . ASN A 1 90 ? 20.402 10.336 22.648 1.00 33.77 140 ASN A CA 1
ATOM 683 C C . ASN A 1 90 ? 21.420 11.207 21.910 1.00 36.42 140 ASN A C 1
ATOM 684 O O . ASN A 1 90 ? 21.109 11.786 20.868 1.00 39.23 140 ASN A O 1
ATOM 689 N N . GLY A 1 91 ? 22.631 11.313 22.444 1.00 34.54 141 GLY A N 1
ATOM 690 C CA . GLY A 1 91 ? 23.631 12.142 21.804 1.00 38.39 141 GLY A CA 1
ATOM 691 C C . GLY A 1 91 ? 23.747 13.539 22.385 1.00 39.94 141 GLY A C 1
ATOM 692 O O . GLY A 1 91 ? 24.785 14.177 22.240 1.00 40.53 141 GLY A O 1
ATOM 693 N N . THR A 1 92 ? 22.694 14.028 23.037 1.00 37.69 142 THR A N 1
ATOM 694 C CA . THR A 1 92 ? 22.775 15.334 23.695 1.00 40.69 142 THR A CA 1
ATOM 695 C C . THR A 1 92 ? 22.333 15.251 25.159 1.00 40.13 142 THR A C 1
ATOM 696 O O . THR A 1 92 ? 22.881 15.945 26.023 1.00 41.17 142 THR A O 1
ATOM 700 N N . GLN A 1 93 ? 21.359 14.391 25.439 1.00 39.42 143 GLN A N 1
ATOM 701 C CA . GLN A 1 93 ? 20.859 14.229 26.805 1.00 39.09 143 GLN A CA 1
ATOM 702 C C . GLN A 1 93 ? 20.577 12.779 27.185 1.00 35.41 143 GLN A C 1
ATOM 703 O O . GLN A 1 93 ? 20.334 11.934 26.317 1.00 33.24 143 GLN A O 1
ATOM 709 N N . ARG A 1 94 ? 20.587 12.516 28.493 1.00 30.38 144 ARG A N 1
ATOM 710 C CA . ARG A 1 94 ? 20.155 11.238 29.048 1.00 28.94 144 ARG A CA 1
ATOM 711 C C . ARG A 1 94 ? 19.377 11.424 30.348 1.00 32.00 144 ARG A C 1
ATOM 712 O O . ARG A 1 94 ? 19.559 12.417 31.058 1.00 33.84 144 ARG A O 1
ATOM 720 N N . VAL A 1 95 ? 18.518 10.457 30.651 1.00 27.65 145 VAL A N 1
ATOM 721 C CA . VAL A 1 95 ? 17.977 10.297 32.000 1.00 27.29 145 VAL A CA 1
ATOM 722 C C . VAL A 1 95 ? 18.649 9.085 32.626 1.00 29.60 145 VAL A C 1
ATOM 723 O O . VAL A 1 95 ? 18.493 7.969 32.142 1.00 33.28 145 VAL A O 1
ATOM 727 N N . LEU A 1 96 ? 19.415 9.305 33.688 1.00 28.22 146 LEU A N 1
ATOM 728 C CA . LEU A 1 96 ? 20.224 8.239 34.257 1.00 29.12 146 LEU A CA 1
ATOM 729 C C . LEU A 1 96 ? 19.827 7.908 35.687 1.00 27.72 146 LEU A C 1
ATOM 730 O O . LEU A 1 96 ? 20.185 8.637 36.614 1.00 28.32 146 LEU A O 1
ATOM 735 N N . PRO A 1 97 ? 19.062 6.818 35.868 1.00 28.35 147 PRO A N 1
ATOM 736 C CA . PRO A 1 97 ? 18.894 6.268 37.217 1.00 28.20 147 PRO A CA 1
ATOM 737 C C . PRO A 1 97 ? 20.082 5.382 37.558 1.00 27.96 147 PRO A C 1
ATOM 738 O O . PRO A 1 97 ? 20.559 4.633 36.697 1.00 30.08 147 PRO A O 1
ATOM 742 N N . ILE A 1 98 ? 20.557 5.481 38.792 1.00 29.13 148 ILE A N 1
ATOM 743 C CA . ILE A 1 98 ? 21.671 4.677 39.269 1.00 30.17 148 ILE A CA 1
ATOM 744 C C . ILE A 1 98 ? 21.162 3.833 40.425 1.00 29.86 148 ILE A C 1
ATOM 745 O O . ILE A 1 98 ? 20.774 4.365 41.462 1.00 29.84 148 ILE A O 1
ATOM 750 N N . ILE A 1 99 ? 21.164 2.521 40.234 1.00 27.01 149 ILE A N 1
ATOM 751 C CA . ILE A 1 99 ? 20.629 1.581 41.209 1.00 27.05 149 ILE A CA 1
ATOM 752 C C . ILE A 1 99 ? 21.785 0.886 41.932 1.00 27.24 149 ILE A C 1
ATOM 753 O O . ILE A 1 99 ? 22.778 0.546 41.316 1.00 30.25 149 ILE A O 1
ATOM 758 N N . SER A 1 100 ? 21.646 0.678 43.234 1.00 28.75 150 SER A N 1
ATOM 759 C CA . SER A 1 100 ? 22.711 0.072 44.013 1.00 32.81 150 SER A CA 1
ATOM 760 C C . SER A 1 100 ? 22.158 -0.572 45.268 1.00 34.11 150 SER A C 1
ATOM 761 O O . SER A 1 100 ? 21.014 -0.333 45.647 1.00 31.69 150 SER A O 1
ATOM 764 N N . LEU A 1 101 ? 22.981 -1.395 45.896 1.00 33.82 151 LEU A N 1
ATOM 765 C CA . LEU A 1 101 ? 22.746 -1.821 47.266 1.00 37.65 151 LEU A CA 1
ATOM 766 C C . LEU A 1 101 ? 23.582 -0.938 48.181 1.00 39.67 151 LEU A C 1
ATOM 767 O O . LEU A 1 101 ? 24.784 -0.806 47.964 1.00 35.33 151 LEU A O 1
ATOM 772 N N . ASP A 1 102 ? 22.967 -0.318 49.190 1.00 34.92 152 ASP A N 1
ATOM 773 C CA . ASP A 1 102 ? 23.725 0.605 50.034 1.00 38.05 152 ASP A CA 1
ATOM 774 C C . ASP A 1 102 ? 24.385 -0.135 51.192 1.00 38.65 152 ASP A C 1
ATOM 775 O O . ASP A 1 102 ? 24.340 -1.364 51.248 1.00 39.46 152 ASP A O 1
ATOM 780 N N . SER A 1 103 ? 24.990 0.615 52.114 1.00 40.47 153 SER A N 1
ATOM 781 C CA . SER A 1 103 ? 25.778 0.017 53.190 1.00 46.77 153 SER A CA 1
ATOM 782 C C . SER A 1 103 ? 24.909 -0.666 54.244 1.00 43.78 153 SER A C 1
ATOM 783 O O . SER A 1 103 ? 25.420 -1.303 55.158 1.00 45.42 153 SER A O 1
ATOM 786 N N . SER A 1 104 ? 23.593 -0.533 54.106 1.00 41.96 154 SER A N 1
ATOM 787 C CA . SER A 1 104 ? 22.651 -1.256 54.953 1.00 42.50 154 SER A CA 1
ATOM 788 C C . SER A 1 104 ? 22.081 -2.492 54.237 1.00 42.51 154 SER A C 1
ATOM 789 O O . SER A 1 104 ? 21.280 -3.235 54.807 1.00 43.01 154 SER A O 1
ATOM 792 N N . GLY A 1 105 ? 22.495 -2.704 52.989 1.00 39.85 155 GLY A N 1
ATOM 793 C CA . GLY A 1 105 ? 22.067 -3.869 52.232 1.00 38.94 155 GLY A CA 1
ATOM 794 C C . GLY A 1 105 ? 20.727 -3.652 51.548 1.00 46.42 155 GLY A C 1
ATOM 795 O O . GLY A 1 105 ? 20.116 -4.587 51.030 1.00 45.08 155 GLY A O 1
ATOM 796 N N . ASN A 1 106 ? 20.268 -2.408 51.549 1.00 36.26 156 ASN A N 1
ATOM 797 C CA . ASN A 1 106 ? 18.994 -2.068 50.917 1.00 34.61 156 ASN A CA 1
ATOM 798 C C . ASN A 1 106 ? 19.165 -1.593 49.486 1.00 33.46 156 ASN A C 1
ATOM 799 O O . ASN A 1 106 ? 20.192 -1.011 49.128 1.00 33.51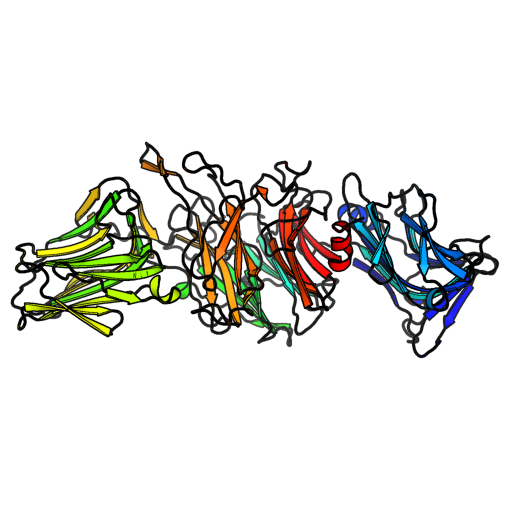 156 ASN A O 1
ATOM 804 N N . LEU A 1 107 ? 18.141 -1.854 48.677 1.00 31.51 157 LEU A N 1
ATOM 805 C CA . LEU A 1 107 ? 18.128 -1.492 47.265 1.00 31.28 157 LEU A CA 1
ATOM 806 C C . LEU A 1 107 ? 17.680 -0.044 47.116 1.00 31.13 157 LEU A C 1
ATOM 807 O O . LEU A 1 107 ? 16.629 0.346 47.634 1.00 30.12 157 LEU A O 1
ATOM 812 N N . VAL A 1 108 ? 18.493 0.761 46.438 1.00 29.90 158 VAL A N 1
ATOM 813 C CA . VAL A 1 108 ? 18.232 2.191 46.365 1.00 29.46 158 VAL A CA 1
ATOM 814 C C . VAL A 1 108 ? 18.413 2.731 44.962 1.00 29.35 158 VAL A C 1
ATOM 815 O O . VAL A 1 108 ? 19.075 2.109 44.123 1.00 30.37 158 VAL A O 1
ATOM 819 N N . VAL A 1 109 ? 17.820 3.891 44.698 1.00 27.89 159 VAL A N 1
ATOM 820 C CA . VAL A 1 109 ? 18.008 4.536 43.405 1.00 30.47 159 VAL A CA 1
ATOM 821 C C . VAL A 1 109 ? 18.366 6.021 43.556 1.00 33.90 159 VAL A C 1
ATOM 822 O O . VAL A 1 109 ? 17.872 6.721 44.451 1.00 32.35 159 VAL A O 1
ATOM 826 N N . GLU A 1 110 ? 19.284 6.466 42.697 1.00 35.23 160 GLU A N 1
ATOM 827 C CA . GLU A 1 110 ? 19.645 7.869 42.554 1.00 35.54 160 GLU A CA 1
ATOM 828 C C . GLU A 1 110 ? 19.404 8.287 41.112 1.00 31.99 160 GLU A C 1
ATOM 829 O O . GLU A 1 110 ? 19.354 7.440 40.225 1.00 31.16 160 GLU A O 1
ATOM 835 N N . PHE A 1 111 ? 19.266 9.588 40.879 1.00 32.15 161 PHE A N 1
ATOM 836 C CA . PHE A 1 111 ? 19.116 10.100 39.518 1.00 32.39 161 PHE A CA 1
ATOM 837 C C . PHE A 1 111 ? 20.100 11.216 39.257 1.00 33.91 161 PHE A C 1
ATOM 838 O O . PHE A 1 111 ? 20.196 12.162 40.039 1.00 37.01 161 PHE A O 1
ATOM 846 N N . GLU A 1 112 ? 20.832 11.107 38.154 1.00 35.32 162 GLU A N 1
ATOM 847 C CA . GLU A 1 112 ? 21.772 12.156 37.784 1.00 39.71 162 GLU A CA 1
ATOM 848 C C . GLU A 1 112 ? 21.023 13.477 37.622 1.00 39.41 162 GLU A C 1
ATOM 849 O O . GLU A 1 112 ? 19.950 13.521 37.010 1.00 38.86 162 GLU A O 1
ATOM 855 N N . GLY A 1 113 ? 21.580 14.541 38.185 1.00 39.81 163 GLY A N 1
ATOM 856 C CA . GLY A 1 113 ? 20.934 15.838 38.160 1.00 47.13 163 GLY A CA 1
ATOM 857 C C . GLY A 1 113 ? 20.050 16.046 39.378 1.00 53.23 163 GLY A C 1
ATOM 858 O O . GLY A 1 113 ? 19.371 17.068 39.495 1.00 55.84 163 GLY A O 1
ATOM 859 N N . GLN A 1 114 ? 20.055 15.064 40.279 1.00 54.00 164 GLN A N 1
ATOM 860 C CA . GLN A 1 114 ? 19.308 15.134 41.536 1.00 53.62 164 GLN A CA 1
ATOM 861 C C . GLN A 1 114 ? 20.181 14.642 42.682 1.00 54.43 164 GLN A C 1
ATOM 862 O O . GLN A 1 114 ? 20.983 13.726 42.504 1.00 52.92 164 GLN A O 1
ATOM 868 N N . THR A 1 115 ? 20.041 15.256 43.854 1.00 56.93 165 THR A N 1
ATOM 869 C CA . THR A 1 115 ? 20.692 14.737 45.052 1.00 56.65 165 THR A CA 1
ATOM 870 C C . THR A 1 115 ? 19.696 13.876 45.824 1.00 56.13 165 THR A C 1
ATOM 871 O O . THR A 1 115 ? 18.494 14.150 45.825 1.00 53.58 165 THR A O 1
ATOM 875 N N . GLY A 1 116 ? 20.196 12.827 46.467 1.00 57.41 166 GLY A N 1
ATOM 876 C CA . GLY A 1 116 ? 19.341 11.964 47.258 1.00 57.74 166 GLY A CA 1
ATOM 877 C C . GLY A 1 116 ? 19.172 10.562 46.709 1.00 55.31 166 GLY A C 1
ATOM 878 O O . GLY A 1 116 ? 19.159 10.346 45.496 1.00 53.65 166 GLY A O 1
ATOM 879 N N . ARG A 1 117 ? 19.051 9.607 47.623 1.00 55.42 167 ARG A N 1
ATOM 880 C CA . ARG A 1 117 ? 18.756 8.223 47.285 1.00 53.98 167 ARG A CA 1
ATOM 881 C C . ARG A 1 117 ? 17.335 7.894 47.715 1.00 51.05 167 ARG A C 1
ATOM 882 O O . ARG A 1 117 ? 16.838 8.453 48.674 1.00 59.21 167 ARG A O 1
ATOM 890 N N . THR A 1 118 ? 16.664 6.988 47.023 1.00 39.92 168 THR A N 1
ATOM 891 C CA . THR A 1 118 ? 15.395 6.507 47.547 1.00 37.56 168 THR A CA 1
ATOM 892 C C . THR A 1 118 ? 15.489 5.007 47.790 1.00 35.05 168 THR A C 1
ATOM 893 O O . THR A 1 118 ? 15.914 4.256 46.913 1.00 33.14 168 THR A O 1
ATOM 897 N N . VAL A 1 119 ? 15.092 4.569 48.977 1.00 30.46 169 VAL A N 1
ATOM 898 C CA . VAL A 1 119 ? 15.057 3.142 49.261 1.00 34.38 169 VAL A CA 1
ATOM 899 C C . VAL A 1 119 ? 13.888 2.481 48.529 1.00 34.26 169 VAL A C 1
ATOM 900 O O . VAL A 1 119 ? 12.738 2.875 48.714 1.00 29.42 169 VAL A O 1
ATOM 904 N N . LEU A 1 120 ? 14.196 1.482 47.698 1.00 28.50 170 LEU A N 1
ATOM 905 C CA . LEU A 1 120 ? 13.179 0.763 46.912 1.00 27.63 170 LEU A CA 1
ATOM 906 C C . LEU A 1 120 ? 12.704 -0.505 47.617 1.00 31.98 170 LEU A C 1
ATOM 907 O O . LEU A 1 120 ? 11.515 -0.817 47.609 1.00 29.99 170 LEU A O 1
ATOM 912 N N . ALA A 1 121 ? 13.638 -1.230 48.232 1.00 32.41 171 ALA A N 1
ATOM 913 C CA . ALA A 1 121 ? 13.307 -2.457 48.955 1.00 32.54 171 ALA A CA 1
ATOM 914 C C . ALA A 1 121 ? 14.358 -2.771 50.015 1.00 35.91 171 ALA A C 1
ATOM 915 O O . ALA A 1 121 ? 15.536 -2.441 49.855 1.00 33.78 171 ALA A O 1
ATOM 917 N N . THR A 1 122 ? 13.915 -3.413 51.090 1.00 33.79 172 THR A N 1
ATOM 918 C CA . THR A 1 122 ? 14.781 -3.805 52.193 1.00 39.39 172 THR A CA 1
ATOM 919 C C . THR A 1 122 ? 14.786 -5.316 52.374 1.00 39.77 172 THR A C 1
ATOM 920 O O . THR A 1 122 ? 13.937 -6.025 51.833 1.00 38.87 172 THR A O 1
ATOM 924 N N . GLY A 1 123 ? 15.742 -5.801 53.154 1.00 39.14 173 GLY A N 1
ATOM 925 C CA . GLY A 1 123 ? 15.776 -7.197 53.538 1.00 42.87 173 GLY A CA 1
ATOM 926 C C . GLY A 1 123 ? 15.982 -8.123 52.366 1.00 42.67 173 GLY A C 1
ATOM 927 O O . GLY A 1 123 ? 16.734 -7.810 51.438 1.00 40.81 173 GLY A O 1
ATOM 928 N N . THR A 1 124 ? 15.303 -9.264 52.399 1.00 45.93 174 THR A N 1
ATOM 929 C CA . THR A 1 124 ? 15.448 -10.254 51.339 1.00 50.42 174 THR A CA 1
ATOM 930 C C . THR A 1 124 ? 15.008 -9.715 49.977 1.00 50.33 174 THR A C 1
ATOM 931 O O . THR A 1 124 ? 15.551 -10.111 48.944 1.00 53.83 174 THR A O 1
ATOM 935 N N . ALA A 1 125 ? 14.041 -8.800 49.974 1.00 46.54 175 ALA A N 1
ATOM 936 C CA . ALA A 1 125 ? 13.505 -8.259 48.727 1.00 42.89 175 ALA A CA 1
ATOM 937 C C . ALA A 1 125 ? 14.540 -7.421 47.970 1.00 38.59 175 ALA A C 1
ATOM 938 O O . ALA A 1 125 ? 14.473 -7.282 46.747 1.00 33.54 175 ALA A O 1
ATOM 940 N N . ALA A 1 126 ? 15.503 -6.868 48.699 1.00 38.37 176 ALA A N 1
ATOM 941 C CA . ALA A 1 126 ? 16.511 -6.006 48.089 1.00 34.23 176 ALA A CA 1
ATOM 942 C C . ALA A 1 126 ? 17.299 -6.716 46.990 1.00 34.96 176 ALA A C 1
ATOM 943 O O . ALA A 1 126 ? 17.763 -6.074 46.044 1.00 32.55 176 ALA A O 1
ATOM 945 N N . THR A 1 127 ? 17.457 -8.032 47.112 1.00 37.12 177 THR A N 1
ATOM 946 C CA . THR A 1 127 ? 18.277 -8.767 46.149 1.00 41.34 177 THR A CA 1
ATOM 947 C C . THR A 1 127 ? 17.461 -9.769 45.333 1.00 42.33 177 THR A C 1
ATOM 948 O O . THR A 1 127 ? 17.988 -10.765 44.839 1.00 43.60 177 THR A O 1
ATOM 952 N N . GLU A 1 128 ? 16.175 -9.485 45.182 1.00 41.17 178 GLU A N 1
ATOM 953 C CA . GLU A 1 128 ? 15.303 -10.318 44.368 1.00 40.74 178 GLU A CA 1
ATOM 954 C C . GLU A 1 128 ? 14.968 -9.602 43.058 1.00 38.34 178 GLU A C 1
ATOM 955 O O . GLU A 1 128 ? 15.332 -8.437 42.871 1.00 37.16 178 GLU A O 1
ATOM 961 N N . TYR A 1 129 ? 14.287 -10.297 42.151 1.00 36.38 179 TYR A N 1
ATOM 962 C CA . TYR A 1 129 ? 13.915 -9.696 40.873 1.00 34.19 179 TYR A CA 1
ATOM 963 C C . TYR A 1 129 ? 12.835 -8.643 41.051 1.00 34.02 179 TYR A C 1
ATOM 964 O O . TYR A 1 129 ? 11.911 -8.811 41.851 1.00 34.50 179 TYR A O 1
ATOM 973 N N . HIS A 1 130 ? 12.981 -7.550 40.313 1.00 30.13 180 HIS A N 1
ATOM 974 C CA . HIS A 1 130 ? 11.996 -6.481 40.277 1.00 30.04 180 HIS A CA 1
ATOM 975 C C . HIS A 1 130 ? 11.874 -5.933 38.863 1.00 28.85 180 HIS A C 1
ATOM 976 O O . HIS A 1 130 ? 12.771 -6.122 38.024 1.00 29.29 180 HIS A O 1
ATOM 983 N N . LYS A 1 131 ? 10.759 -5.256 38.614 1.00 29.84 181 LYS A N 1
ATOM 984 C CA . LYS A 1 131 ? 10.506 -4.569 37.353 1.00 29.59 181 LYS A CA 1
ATOM 985 C C . LYS A 1 131 ? 10.779 -3.077 37.521 1.00 27.88 181 LYS A C 1
ATOM 986 O O . LYS A 1 131 ? 10.190 -2.430 38.379 1.00 31.28 181 LYS A O 1
ATOM 992 N N . PHE A 1 132 ? 11.689 -2.543 36.718 1.00 23.65 182 PHE A N 1
ATOM 993 C CA . PHE A 1 132 ? 12.073 -1.135 36.798 1.00 25.34 182 PHE A CA 1
ATOM 994 C C . PHE A 1 132 ? 11.642 -0.452 35.516 1.00 31.23 182 PHE A C 1
ATOM 995 O O . PHE A 1 132 ? 11.988 -0.909 34.417 1.00 32.95 182 PHE A O 1
ATOM 1003 N N . GLU A 1 133 ? 10.901 0.642 35.629 1.00 30.54 183 GLU A N 1
ATOM 1004 C CA . GLU A 1 133 ? 10.418 1.302 34.420 1.00 29.75 183 GLU A CA 1
ATOM 1005 C C . GLU A 1 133 ? 10.682 2.792 34.393 1.00 27.76 183 GLU A C 1
ATOM 1006 O O . GLU A 1 133 ? 10.482 3.493 35.388 1.00 29.92 183 GLU A O 1
ATOM 1012 N N . LEU A 1 134 ? 11.126 3.256 33.228 1.00 25.77 184 LEU A N 1
ATOM 1013 C CA . LEU A 1 134 ? 11.356 4.670 32.967 1.00 23.05 184 LEU A CA 1
ATOM 1014 C C . LEU A 1 134 ? 10.440 5.103 31.834 1.00 23.34 184 LEU A C 1
ATOM 1015 O O . LEU A 1 134 ? 10.508 4.530 30.748 1.00 25.26 184 LEU A O 1
ATOM 1020 N N . VAL A 1 135 ? 9.600 6.105 32.076 1.00 19.91 185 VAL A N 1
ATOM 1021 C CA . VAL A 1 135 ? 8.657 6.563 31.054 1.00 22.49 185 VAL A CA 1
ATOM 1022 C C . VAL A 1 135 ? 8.922 8.027 30.734 1.00 23.36 185 VAL A C 1
ATOM 1023 O O . VAL A 1 135 ? 8.947 8.867 31.633 1.00 25.39 185 VAL A O 1
ATOM 1027 N N . PHE A 1 136 ? 9.145 8.326 29.458 1.00 20.59 186 PHE A N 1
ATOM 1028 C CA . PHE A 1 136 ? 9.445 9.690 29.026 1.00 22.12 186 PHE A CA 1
ATOM 1029 C C . PHE A 1 136 ? 8.306 10.291 28.234 1.00 24.67 186 PHE A C 1
ATOM 1030 O O . PHE A 1 136 ? 7.919 9.750 27.205 1.00 26.94 186 PHE A O 1
ATOM 1038 N N . LEU A 1 137 ? 7.802 11.427 28.706 1.00 24.75 187 LEU A N 1
ATOM 1039 C CA . LEU A 1 137 ? 6.722 12.133 28.030 1.00 24.51 187 LEU A CA 1
ATOM 1040 C C . LEU A 1 137 ? 7.274 13.384 27.362 1.00 27.89 187 LEU A C 1
ATOM 1041 O O . LEU A 1 137 ? 8.008 14.149 27.991 1.00 28.42 187 LEU A O 1
ATOM 1046 N N . PRO A 1 138 ? 6.934 13.594 26.079 1.00 27.29 188 PRO A N 1
ATOM 1047 C CA . PRO A 1 138 ? 7.481 14.730 25.330 1.00 26.47 188 PRO A CA 1
ATOM 1048 C C . PRO A 1 138 ? 6.818 16.050 25.705 1.00 30.16 188 PRO A C 1
ATOM 1049 O O . PRO A 1 138 ? 5.799 16.064 26.400 1.00 31.54 188 PRO A O 1
ATOM 1053 N N . GLY A 1 139 ? 7.395 17.146 25.225 1.00 32.09 189 GLY A N 1
ATOM 1054 C CA . GLY A 1 139 ? 6.880 18.478 25.468 1.00 34.52 189 GLY A CA 1
ATOM 1055 C C . GLY A 1 139 ? 7.992 19.508 25.403 1.00 37.30 189 GLY A C 1
ATOM 1056 O O . GLY A 1 139 ? 9.153 19.159 25.180 1.00 36.45 189 GLY A O 1
ATOM 1057 N N . SER A 1 140 ? 7.647 20.776 25.598 1.00 42.93 190 SER A N 1
ATOM 1058 C CA . SER A 1 140 ? 8.650 21.838 25.605 1.00 49.70 190 SER A CA 1
ATOM 1059 C C . SER A 1 140 ? 9.557 21.689 26.820 1.00 52.11 190 SER A C 1
ATOM 1060 O O . SER A 1 140 ? 10.757 21.971 26.757 1.00 54.54 190 SER A O 1
ATOM 1063 N N . ASN A 1 141 ? 8.967 21.247 27.926 1.00 51.34 191 ASN A N 1
ATOM 1064 C CA . ASN A 1 141 ? 9.727 20.860 29.109 1.00 52.07 191 ASN A CA 1
ATOM 1065 C C . ASN A 1 141 ? 9.466 19.396 29.439 1.00 43.55 191 ASN A C 1
ATOM 1066 O O . ASN A 1 141 ? 8.675 19.084 30.330 1.00 42.85 191 ASN A O 1
ATOM 1071 N N . PRO A 1 142 ? 10.128 18.491 28.713 1.00 37.28 192 PRO A N 1
ATOM 1072 C CA . PRO A 1 142 ? 9.829 17.065 28.823 1.00 35.99 192 PRO A CA 1
ATOM 1073 C C . PRO A 1 142 ? 10.495 16.452 30.038 1.00 37.99 192 PRO A C 1
ATOM 1074 O O . PRO A 1 142 ? 11.525 16.952 30.482 1.00 41.99 192 PRO A O 1
ATOM 1078 N N . SER A 1 143 ? 9.924 15.378 30.561 1.00 36.36 193 SER A N 1
ATOM 1079 C CA . SER A 1 143 ? 10.511 14.725 31.717 1.00 35.42 193 SER A CA 1
ATOM 1080 C C . SER A 1 143 ? 10.189 13.244 31.733 1.00 32.55 193 SER A C 1
ATOM 1081 O O . SER A 1 143 ? 9.336 12.758 30.977 1.00 30.93 193 SER A O 1
ATOM 1084 N N . ALA A 1 144 ? 10.885 12.534 32.609 1.00 29.09 194 ALA A N 1
ATOM 1085 C CA . ALA A 1 144 ? 10.710 11.106 32.766 1.00 26.01 194 ALA A CA 1
ATOM 1086 C C . ALA A 1 144 ? 10.169 10.803 34.161 1.00 27.27 194 ALA A C 1
ATOM 1087 O O . ALA A 1 144 ? 10.342 11.590 35.096 1.00 29.56 194 ALA A O 1
ATOM 1089 N N . SER A 1 145 ? 9.536 9.651 34.300 1.00 26.36 195 SER A N 1
ATOM 1090 C CA . SER A 1 145 ? 9.143 9.175 35.617 1.00 26.28 195 SER A CA 1
ATOM 1091 C C . SER A 1 145 ? 9.625 7.736 35.799 1.00 25.11 195 SER A C 1
ATOM 1092 O O . SER A 1 145 ? 9.729 6.971 34.830 1.00 24.87 195 SER A O 1
ATOM 1095 N N . PHE A 1 146 ? 9.946 7.380 37.039 1.00 21.59 196 PHE A N 1
ATOM 1096 C CA . PHE A 1 146 ? 10.558 6.092 37.337 1.00 21.38 196 PHE A CA 1
ATOM 1097 C C . PHE A 1 146 ? 9.641 5.270 38.239 1.00 21.68 196 PHE A C 1
ATOM 1098 O O . PHE A 1 146 ? 9.143 5.766 39.239 1.00 22.51 196 PHE A O 1
ATOM 1106 N N . TYR A 1 147 ? 9.427 4.012 37.871 1.00 24.15 197 TYR A N 1
ATOM 1107 C CA . TYR A 1 147 ? 8.517 3.137 38.594 1.00 26.16 197 TYR A CA 1
ATOM 1108 C C . TYR A 1 147 ? 9.211 1.851 39.010 1.00 23.78 197 TYR A C 1
ATOM 1109 O O . TYR A 1 147 ? 10.058 1.315 38.288 1.00 24.87 197 TYR A O 1
ATOM 1118 N N . PHE A 1 148 ? 8.831 1.375 40.185 1.00 23.49 198 PHE A N 1
ATOM 1119 C CA . PHE A 1 148 ? 9.378 0.175 40.777 1.00 25.59 198 PHE A CA 1
ATOM 1120 C C . PHE A 1 148 ? 8.240 -0.792 41.078 1.00 25.69 198 PHE A C 1
ATOM 1121 O O . PHE A 1 148 ? 7.385 -0.500 41.912 1.00 26.07 198 PHE A O 1
ATOM 1129 N N . ASP A 1 149 ? 8.242 -1.936 40.397 1.00 26.48 199 ASP A N 1
ATOM 1130 C CA . ASP A 1 149 ? 7.158 -2.914 40.486 1.00 27.86 199 ASP A CA 1
ATOM 1131 C C . ASP A 1 149 ? 5.786 -2.243 40.359 1.00 27.82 199 ASP A C 1
ATOM 1132 O O . ASP A 1 149 ? 4.852 -2.591 41.079 1.00 29.43 199 ASP A O 1
ATOM 1137 N N . GLY A 1 150 ? 5.695 -1.261 39.464 1.00 26.93 200 GLY A N 1
ATOM 1138 C CA . GLY A 1 150 ? 4.432 -0.625 39.132 1.00 28.17 200 GLY A CA 1
ATOM 1139 C C . GLY A 1 150 ? 4.120 0.627 39.929 1.00 28.73 200 GLY A C 1
ATOM 1140 O O . GLY A 1 150 ? 3.095 1.263 39.701 1.00 27.96 200 GLY A O 1
ATOM 1141 N N . LYS A 1 151 ? 5.000 0.992 40.860 1.00 27.76 201 LYS A N 1
ATOM 1142 C CA . LYS A 1 151 ? 4.752 2.153 41.714 1.00 28.36 201 LYS A CA 1
ATOM 1143 C C . LYS A 1 151 ? 5.650 3.343 41.392 1.00 25.45 201 LYS A C 1
ATOM 1144 O O . LYS A 1 151 ? 6.866 3.206 41.309 1.00 24.67 201 LYS A O 1
ATOM 1150 N N . LEU A 1 152 ? 5.044 4.515 41.241 1.00 25.38 202 LEU A N 1
ATOM 1151 C CA . LEU A 1 152 ? 5.795 5.739 40.971 1.00 24.54 202 LEU A CA 1
ATOM 1152 C C . LEU A 1 152 ? 6.765 6.078 42.107 1.00 24.47 202 LEU A C 1
ATOM 1153 O O . LEU A 1 152 ? 6.344 6.259 43.252 1.00 25.55 202 LEU A O 1
ATOM 1158 N N . ILE A 1 153 ? 8.054 6.143 41.778 1.00 23.86 203 ILE A N 1
ATOM 1159 C CA . ILE A 1 153 ? 9.101 6.471 42.757 1.00 24.47 203 ILE A CA 1
ATOM 1160 C C . ILE A 1 153 ? 9.495 7.934 42.621 1.00 24.86 203 ILE A C 1
ATOM 1161 O O . ILE A 1 153 ? 9.535 8.667 43.602 1.00 30.43 203 ILE A O 1
ATOM 1166 N N . ARG A 1 154 ? 9.768 8.359 41.391 1.00 27.14 204 ARG A N 1
ATOM 1167 C CA . ARG A 1 154 ? 10.195 9.729 41.147 1.00 27.57 204 ARG A CA 1
ATOM 1168 C C . ARG A 1 154 ? 9.580 10.237 39.867 1.00 28.09 204 ARG A C 1
ATOM 1169 O O . ARG A 1 154 ? 9.649 9.570 38.841 1.00 26.45 204 ARG A O 1
ATOM 1177 N N . ASP A 1 155 ? 8.995 11.428 39.934 1.00 30.69 205 ASP A N 1
ATOM 1178 C CA . ASP A 1 155 ? 8.376 12.055 38.776 1.00 30.86 205 ASP A CA 1
ATOM 1179 C C . ASP A 1 155 ? 9.193 13.256 38.312 1.00 30.30 205 ASP A C 1
ATOM 1180 O O . ASP A 1 155 ? 10.068 13.727 39.036 1.00 32.41 205 ASP A O 1
ATOM 1185 N N . ASN A 1 156 ? 8.893 13.748 37.109 1.00 31.36 206 ASN A N 1
ATOM 1186 C CA . ASN A 1 156 ? 9.476 14.986 36.591 1.00 33.57 206 ASN A CA 1
ATOM 1187 C C . ASN A 1 156 ? 11.002 14.982 36.591 1.00 33.99 206 ASN A C 1
ATOM 1188 O O . ASN A 1 156 ? 11.633 15.957 36.994 1.00 37.64 206 ASN A O 1
ATOM 1193 N N . ILE A 1 157 ? 11.592 13.881 36.142 1.00 31.79 207 ILE A N 1
ATOM 1194 C CA . ILE A 1 157 ? 13.045 13.780 36.107 1.00 34.13 207 ILE A CA 1
ATOM 1195 C C . ILE A 1 157 ? 13.577 14.491 34.864 1.00 35.84 207 ILE A C 1
ATOM 1196 O O . ILE A 1 157 ? 13.267 14.105 33.733 1.00 34.92 207 ILE A O 1
ATOM 1201 N N . GLN A 1 158 ? 14.359 15.540 35.094 1.00 37.36 208 GLN A N 1
ATOM 1202 C CA . GLN A 1 158 ? 14.929 16.348 34.025 1.00 39.27 208 GLN A CA 1
ATOM 1203 C C . GLN A 1 158 ? 16.080 15.619 33.347 1.00 37.93 208 GLN A C 1
ATOM 1204 O O . GLN A 1 158 ? 16.984 15.121 34.026 1.00 37.74 208 GLN A O 1
ATOM 1210 N N . PRO A 1 159 ? 16.050 15.551 32.004 1.00 37.84 209 PRO A N 1
ATOM 1211 C CA . PRO A 1 159 ? 17.181 14.967 31.281 1.00 37.34 209 PRO A CA 1
ATOM 1212 C C . PRO A 1 159 ? 18.426 15.775 31.576 1.00 37.24 209 PRO A C 1
ATOM 1213 O O . PRO A 1 159 ? 18.314 16.965 31.873 1.00 38.93 209 PRO A O 1
ATOM 1217 N N . THR A 1 160 ? 19.588 15.141 31.520 1.00 36.45 210 THR A N 1
ATOM 1218 C CA . THR A 1 160 ? 20.839 15.831 31.793 1.00 37.22 210 THR A CA 1
ATOM 1219 C C . THR A 1 160 ? 21.799 15.651 30.618 1.00 38.64 210 THR A C 1
ATOM 1220 O O . THR A 1 160 ? 21.657 14.720 29.828 1.00 37.69 210 THR A O 1
ATOM 1224 N N . ALA A 1 161 ? 22.776 16.542 30.516 1.00 42.59 211 ALA A N 1
ATOM 1225 C CA . ALA A 1 161 ? 23.669 16.571 29.367 1.00 42.25 211 ALA A CA 1
ATOM 1226 C C . ALA A 1 161 ? 24.532 15.316 29.263 1.00 42.24 211 ALA A C 1
ATOM 1227 O O . ALA A 1 161 ? 25.156 14.895 30.235 1.00 41.24 211 ALA A O 1
ATOM 1229 N N . SER A 1 162 ? 24.565 14.726 28.072 1.00 41.06 212 SER A N 1
ATOM 1230 C CA . SER A 1 162 ? 25.453 13.602 27.799 1.00 39.59 212 SER A CA 1
ATOM 1231 C C . SER A 1 162 ? 25.714 13.474 26.309 1.00 39.01 212 SER A C 1
ATOM 1232 O O . SER A 1 162 ? 24.800 13.632 25.504 1.00 36.79 212 SER A O 1
ATOM 1235 N N . LYS A 1 163 ? 26.960 13.183 25.952 1.00 40.31 213 LYS A N 1
ATOM 1236 C CA . LYS A 1 163 ? 27.331 12.963 24.562 1.00 44.62 213 LYS A CA 1
ATOM 1237 C C . LYS A 1 163 ? 27.102 11.511 24.166 1.00 44.35 213 LYS A C 1
ATOM 1238 O O . LYS A 1 163 ? 27.210 11.152 22.990 1.00 41.98 213 LYS A O 1
ATOM 1244 N N . GLN A 1 164 ? 26.796 10.670 25.150 1.00 42.84 214 GLN A N 1
ATOM 1245 C CA . GLN A 1 164 ? 26.573 9.258 24.869 1.00 43.46 214 GLN A CA 1
ATOM 1246 C C . GLN A 1 164 ? 25.360 9.070 23.980 1.00 41.06 214 GLN A C 1
ATOM 1247 O O . GLN A 1 164 ? 24.430 9.867 24.008 1.00 37.43 214 GLN A O 1
ATOM 1253 N N . ASN A 1 165 ? 25.390 8.009 23.188 1.00 42.18 215 ASN A N 1
ATOM 1254 C CA . ASN A 1 165 ? 24.350 7.737 22.210 1.00 41.76 215 ASN A CA 1
ATOM 1255 C C . ASN A 1 165 ? 24.138 6.235 22.132 1.00 42.17 215 ASN A C 1
ATOM 1256 O O . ASN A 1 165 ? 24.842 5.543 21.377 1.00 44.22 215 ASN A O 1
ATOM 1261 N N . MET A 1 166 ? 23.191 5.740 22.931 1.00 36.18 216 MET A N 1
ATOM 1262 C CA . MET A 1 166 ? 22.865 4.316 22.987 1.00 34.23 216 MET A CA 1
ATOM 1263 C C . MET A 1 166 ? 21.827 3.977 24.044 1.00 30.74 216 MET A C 1
ATOM 1264 O O . MET A 1 166 ? 21.608 4.723 25.008 1.00 29.55 216 MET A O 1
ATOM 1269 N N . ILE A 1 167 ? 21.200 2.826 23.856 1.00 29.45 217 ILE A N 1
ATOM 1270 C CA . ILE A 1 167 ? 20.473 2.162 24.923 1.00 25.16 217 ILE A CA 1
ATOM 1271 C C . ILE A 1 167 ? 21.485 1.327 25.701 1.00 26.66 217 ILE A C 1
ATOM 1272 O O . ILE A 1 167 ? 22.258 0.594 25.096 1.00 27.51 217 ILE A O 1
ATOM 1277 N N . VAL A 1 168 ? 21.495 1.439 27.026 1.00 26.11 218 VAL A N 1
ATOM 1278 C CA . VAL A 1 168 ? 22.522 0.758 27.827 1.00 27.74 218 VAL A CA 1
ATOM 1279 C C . VAL A 1 168 ? 21.950 -0.009 29.009 1.00 27.44 218 VAL A C 1
ATOM 1280 O O . VAL A 1 168 ? 21.057 0.484 29.711 1.00 25.29 218 VAL A O 1
ATOM 1284 N N . TRP A 1 169 ? 22.482 -1.200 29.259 1.00 27.20 219 TRP A N 1
ATOM 1285 C CA . TRP A 1 169 ? 22.181 -1.871 30.524 1.00 25.89 219 TRP A CA 1
ATOM 1286 C C . TRP A 1 169 ? 23.377 -2.646 31.058 1.00 28.55 219 TRP A C 1
ATOM 1287 O O . TRP A 1 169 ? 24.204 -3.141 30.289 1.00 28.62 219 TRP A O 1
ATOM 1298 N N . GLY A 1 170 ? 23.445 -2.738 32.382 1.00 26.77 220 GLY A N 1
ATOM 1299 C CA . GLY A 1 170 ? 24.494 -3.461 33.075 1.00 28.12 220 GLY A CA 1
ATOM 1300 C C . GLY A 1 170 ? 25.120 -2.597 34.152 1.00 31.96 220 GLY A C 1
ATOM 1301 O O . GLY A 1 170 ? 24.456 -1.733 34.753 1.00 29.85 220 GLY A O 1
ATOM 1302 N N . ASN A 1 171 ? 26.409 -2.837 34.390 1.00 33.39 221 ASN A N 1
ATOM 1303 C CA . ASN A 1 171 ? 27.203 -2.070 35.334 1.00 34.37 221 ASN A CA 1
ATOM 1304 C C . ASN A 1 171 ? 28.106 -1.102 34.578 1.00 35.95 221 ASN A C 1
ATOM 1305 O O . ASN A 1 171 ? 29.134 -1.498 34.039 1.00 37.96 221 ASN A O 1
ATOM 1310 N N . GLY A 1 172 ? 27.709 0.165 34.520 1.00 34.47 222 GLY A N 1
ATOM 1311 C CA . GLY A 1 172 ? 28.434 1.142 33.721 1.00 36.54 222 GLY A CA 1
ATOM 1312 C C . GLY A 1 172 ? 29.560 1.866 34.442 1.00 38.98 222 GLY A C 1
ATOM 1313 O O . GLY A 1 172 ? 29.674 3.091 34.369 1.00 41.44 222 GLY A O 1
ATOM 1314 N N . SER A 1 173 ? 30.402 1.119 35.142 1.00 37.75 223 SER A N 1
ATOM 1315 C CA . SER A 1 173 ? 31.514 1.740 35.846 1.00 41.13 223 SER A CA 1
ATOM 1316 C C . SER A 1 173 ? 32.723 0.817 35.909 1.00 43.09 223 SER A C 1
ATOM 1317 O O . SER A 1 173 ? 32.594 -0.365 36.222 1.00 41.85 223 SER A O 1
ATOM 1320 N N . SER A 1 174 ? 33.898 1.359 35.607 1.00 45.62 224 SER A N 1
ATOM 1321 C CA . SER A 1 174 ? 35.131 0.600 35.763 1.00 48.98 224 SER A CA 1
ATOM 1322 C C . SER A 1 174 ? 35.508 0.531 37.234 1.00 52.52 224 SER A C 1
ATOM 1323 O O . SER A 1 174 ? 35.975 -0.498 37.721 1.00 56.70 224 SER A O 1
ATOM 1326 N N . ASN A 1 175 ? 35.297 1.642 37.932 1.00 50.96 225 ASN A N 1
ATOM 1327 C CA . ASN A 1 175 ? 35.744 1.790 39.312 1.00 52.42 225 ASN A CA 1
ATOM 1328 C C . ASN A 1 175 ? 34.801 1.159 40.320 1.00 48.66 225 ASN A C 1
ATOM 1329 O O . ASN A 1 175 ? 35.230 0.585 41.315 1.00 48.69 225 ASN A O 1
ATOM 1334 N N . THR A 1 176 ? 33.507 1.273 40.069 1.00 44.25 226 THR A N 1
ATOM 1335 C CA . THR A 1 176 ? 32.534 0.758 41.017 1.00 44.30 226 THR A CA 1
ATOM 1336 C C . THR A 1 176 ? 32.085 -0.640 40.624 1.00 41.41 226 THR A C 1
ATOM 1337 O O . THR A 1 176 ? 31.501 -0.841 39.555 1.00 39.56 226 THR A O 1
ATOM 1341 N N . ASP A 1 177 ? 32.370 -1.608 41.487 1.00 40.57 227 ASP A N 1
ATOM 1342 C CA . ASP A 1 177 ? 31.935 -2.973 41.248 1.00 40.33 227 ASP A CA 1
ATOM 1343 C C . ASP A 1 177 ? 30.424 -3.056 41.354 1.00 37.35 227 ASP A C 1
ATOM 1344 O O . ASP A 1 177 ? 29.820 -2.417 42.223 1.00 36.81 227 ASP A O 1
ATOM 1349 N N . GLY A 1 178 ? 29.825 -3.847 40.468 1.00 36.71 228 GLY A N 1
ATOM 1350 C CA . GLY A 1 178 ? 28.388 -4.082 40.490 1.00 34.86 228 GLY A CA 1
ATOM 1351 C C . GLY A 1 178 ? 28.059 -5.399 39.815 1.00 37.53 228 GLY A C 1
ATOM 1352 O O . GLY A 1 178 ? 28.614 -5.725 38.758 1.00 38.46 228 GLY A O 1
ATOM 1353 N N . VAL A 1 179 ? 27.173 -6.172 40.429 1.00 36.36 229 VAL A N 1
ATOM 1354 C CA . VAL A 1 179 ? 26.738 -7.447 39.865 1.00 34.81 229 VAL A CA 1
ATOM 1355 C C . VAL A 1 179 ? 25.211 -7.499 39.823 1.00 36.08 229 VAL A C 1
ATOM 1356 O O . VAL A 1 179 ? 24.545 -7.236 40.825 1.00 34.28 229 VAL A O 1
ATOM 1360 N N . ALA A 1 180 ? 24.652 -7.819 38.660 1.00 34.50 230 ALA A N 1
ATOM 1361 C CA . ALA A 1 180 ? 23.205 -7.913 38.532 1.00 33.53 230 ALA A CA 1
ATOM 1362 C C . ALA A 1 180 ? 22.833 -8.928 37.455 1.00 35.55 230 ALA A C 1
ATOM 1363 O O . ALA A 1 180 ? 23.582 -9.130 36.496 1.00 34.32 230 ALA A O 1
ATOM 1365 N N . ALA A 1 181 ? 21.683 -9.571 37.635 1.00 33.68 231 ALA A N 1
ATOM 1366 C CA . ALA A 1 181 ? 21.179 -10.560 36.692 1.00 36.17 231 ALA A CA 1
ATOM 1367 C C . ALA A 1 181 ? 19.936 -10.033 35.985 1.00 36.75 231 ALA A C 1
ATOM 1368 O O . ALA A 1 181 ? 19.028 -9.503 36.620 1.00 34.71 231 ALA A O 1
ATOM 1370 N N . TYR A 1 182 ? 19.906 -10.190 34.665 1.00 31.29 232 TYR A N 1
ATOM 1371 C CA . TYR A 1 182 ? 18.854 -9.620 33.830 1.00 31.85 232 TYR A CA 1
ATOM 1372 C C . TYR A 1 182 ? 18.033 -10.691 33.126 1.00 34.00 232 TYR A C 1
ATOM 1373 O O . TYR A 1 182 ? 18.592 -11.547 32.430 1.00 36.72 232 TYR A O 1
ATOM 1382 N N . ARG A 1 183 ? 16.713 -10.627 33.289 1.00 33.52 233 ARG A N 1
ATOM 1383 C CA . ARG A 1 183 ? 15.795 -11.495 32.551 1.00 36.68 233 ARG A CA 1
ATOM 1384 C C . ARG A 1 183 ? 15.304 -10.852 31.252 1.00 36.52 233 ARG A C 1
ATOM 1385 O O . ARG A 1 183 ? 15.022 -11.543 30.267 1.00 39.94 233 ARG A O 1
ATOM 1393 N N . ASP A 1 184 ? 15.191 -9.531 31.258 1.00 33.02 234 ASP A N 1
ATOM 1394 C CA . ASP A 1 184 ? 14.547 -8.828 30.154 1.00 32.84 234 ASP A CA 1
ATOM 1395 C C . ASP A 1 184 ? 14.868 -7.340 30.191 1.00 30.27 234 ASP A C 1
ATOM 1396 O O . ASP A 1 184 ? 14.925 -6.729 31.265 1.00 30.70 234 ASP A O 1
ATOM 1401 N N . ILE A 1 185 ? 15.133 -6.773 29.018 1.00 27.93 235 ILE A N 1
ATOM 1402 C CA . ILE A 1 185 ? 15.241 -5.331 28.858 1.00 25.05 235 ILE A CA 1
ATOM 1403 C C . ILE A 1 185 ? 14.428 -4.952 27.618 1.00 26.26 235 ILE A C 1
ATOM 1404 O O . ILE A 1 185 ? 14.600 -5.558 26.569 1.00 29.86 235 ILE A O 1
ATOM 1409 N N . LYS A 1 186 ? 13.537 -3.973 27.756 1.00 26.58 236 LYS A N 1
ATOM 1410 C CA . LYS A 1 186 ? 12.754 -3.456 26.638 1.00 29.34 236 LYS A CA 1
ATOM 1411 C C . LYS A 1 186 ? 12.901 -1.951 26.538 1.00 26.38 236 LYS A C 1
ATOM 1412 O O . LYS A 1 186 ? 12.709 -1.234 27.517 1.00 28.54 236 LYS A O 1
ATOM 1418 N N . PHE A 1 187 ? 13.235 -1.474 25.350 1.00 23.18 237 PHE A N 1
ATOM 1419 C CA . PHE A 1 187 ? 13.196 -0.054 25.050 1.00 22.52 237 PHE A CA 1
ATOM 1420 C C . PHE A 1 187 ? 12.230 0.148 23.898 1.00 23.01 237 PHE A C 1
ATOM 1421 O O . PHE A 1 187 ? 12.429 -0.418 22.828 1.00 23.99 237 PHE A O 1
ATOM 1429 N N . GLU A 1 188 ? 11.186 0.944 24.117 1.00 24.73 238 GLU A N 1
ATOM 1430 C CA . GLU A 1 188 ? 10.197 1.196 23.078 1.00 25.37 238 GLU A CA 1
ATOM 1431 C C . GLU A 1 188 ? 10.228 2.662 22.661 1.00 22.89 238 GLU A C 1
ATOM 1432 O O . GLU A 1 188 ? 10.140 3.548 23.515 1.00 23.67 238 GLU A O 1
ATOM 1438 N N . ILE A 1 189 ? 10.376 2.910 21.360 1.00 24.09 239 ILE A N 1
ATOM 1439 C CA . ILE A 1 189 ? 10.205 4.243 20.789 1.00 23.84 239 ILE A CA 1
ATOM 1440 C C . ILE A 1 189 ? 8.744 4.387 20.358 1.00 24.38 239 ILE A C 1
ATOM 1441 O O . ILE A 1 189 ? 8.266 3.609 19.536 1.00 25.34 239 ILE A O 1
ATOM 1446 N N . GLN A 1 190 ? 8.040 5.362 20.924 1.00 24.01 240 GLN A N 1
ATOM 1447 C CA . GLN A 1 190 ? 6.634 5.597 20.544 1.00 24.73 240 GLN A CA 1
ATOM 1448 C C . GLN A 1 190 ? 6.480 6.288 19.185 1.00 27.18 240 GLN A C 1
ATOM 1449 O O . GLN A 1 190 ? 7.393 6.949 18.712 1.00 26.50 240 GLN A O 1
ATOM 1455 N N . GLY A 1 191 ? 5.294 6.174 18.582 1.00 25.88 241 GLY A N 1
ATOM 1456 C CA . GLY A 1 191 ? 4.966 7.023 17.455 1.00 27.06 241 GLY A CA 1
ATOM 1457 C C . GLY A 1 191 ? 5.287 6.525 16.058 1.00 27.13 241 GLY A C 1
ATOM 1458 O O . GLY A 1 191 ? 5.401 7.342 15.146 1.00 29.66 241 GLY A O 1
ATOM 1459 N N . ASP A 1 192 ? 5.451 5.215 15.879 1.00 27.00 242 ASP A N 1
ATOM 1460 C CA . ASP A 1 192 ? 5.698 4.674 14.538 1.00 29.52 242 ASP A CA 1
ATOM 1461 C C . ASP A 1 192 ? 4.519 5.017 13.629 1.00 27.36 242 ASP A C 1
ATOM 1462 O O . ASP A 1 192 ? 3.369 4.954 14.064 1.00 26.33 242 ASP A O 1
ATOM 1467 N N . VAL A 1 193 ? 4.799 5.373 12.379 1.00 28.36 243 VAL A N 1
ATOM 1468 C CA . VAL A 1 193 ? 3.709 5.651 11.425 1.00 27.91 243 VAL A CA 1
ATOM 1469 C C . VAL A 1 193 ? 3.026 4.368 10.946 1.00 27.73 243 VAL A C 1
ATOM 1470 O O . VAL A 1 193 ? 3.698 3.459 10.448 1.00 29.07 243 VAL A O 1
ATOM 1474 N N . ILE A 1 194 ? 1.696 4.317 11.062 1.00 26.74 244 ILE A N 1
ATOM 1475 C CA . ILE A 1 194 ? 0.910 3.166 10.608 1.00 27.03 244 ILE A CA 1
ATOM 1476 C C . ILE A 1 194 ? 0.137 3.462 9.300 1.00 27.82 244 ILE A C 1
ATOM 1477 O O . ILE A 1 194 ? -0.059 2.566 8.471 1.00 27.97 244 ILE A O 1
ATOM 1482 N N . PHE A 1 195 ? -0.301 4.709 9.131 1.00 27.43 245 PHE A N 1
ATOM 1483 C CA . PHE A 1 195 ? -0.961 5.166 7.892 1.00 27.11 245 PHE A CA 1
ATOM 1484 C C . PHE A 1 195 ? -0.329 6.496 7.489 1.00 31.02 245 PHE A C 1
ATOM 1485 O O . PHE A 1 195 ? -0.146 7.364 8.347 1.00 32.09 245 PHE A O 1
ATOM 1493 N N . ARG A 1 196 ? 0.006 6.681 6.209 1.00 28.56 246 ARG A N 1
ATOM 1494 C CA . ARG A 1 196 ? 0.706 7.906 5.825 1.00 30.93 246 ARG A CA 1
ATOM 1495 C C . ARG A 1 196 ? -0.248 8.993 5.372 1.00 32.56 246 ARG A C 1
ATOM 1496 O O . ARG A 1 196 ? -1.261 8.717 4.702 1.00 31.50 246 ARG A O 1
ATOM 1504 N N . GLY A 1 197 ? 0.070 10.233 5.737 1.00 31.04 247 GLY A N 1
ATOM 1505 C CA . GLY A 1 197 ? -0.647 11.367 5.183 1.00 31.16 247 GLY A CA 1
ATOM 1506 C C . GLY A 1 197 ? -0.417 11.335 3.681 1.00 33.13 247 GLY A C 1
ATOM 1507 O O . GLY A 1 197 ? 0.623 10.865 3.239 1.00 31.84 247 GLY A O 1
ATOM 1508 N N . PRO A 1 198 ? -1.364 11.857 2.883 1.00 34.08 248 PRO A N 1
ATOM 1509 C CA . PRO A 1 198 ? -2.553 12.613 3.270 1.00 30.05 248 PRO A CA 1
ATOM 1510 C C . PRO A 1 198 ? -3.782 11.743 3.554 1.00 29.51 248 PRO A C 1
ATOM 1511 O O . PRO A 1 198 ? -4.898 12.263 3.556 1.00 28.19 248 PRO A O 1
ATOM 1515 N N . ASP A 1 199 ? -3.597 10.446 3.779 1.00 28.37 249 ASP A N 1
ATOM 1516 C CA . ASP A 1 199 ? -4.683 9.648 4.323 1.00 27.99 249 ASP A CA 1
ATOM 1517 C C . ASP A 1 199 ? -5.028 10.248 5.687 1.00 28.88 249 ASP A C 1
ATOM 1518 O O . ASP A 1 199 ? -4.183 10.921 6.288 1.00 26.34 249 ASP A O 1
ATOM 1523 N N . ARG A 1 200 ? -6.249 10.020 6.173 1.00 24.98 250 ARG A N 1
ATOM 1524 C CA . ARG A 1 200 ? -6.715 10.672 7.400 1.00 26.31 250 ARG A CA 1
ATOM 1525 C C . ARG A 1 200 ? -7.815 9.899 8.130 1.00 25.27 250 ARG A C 1
ATOM 1526 O O . ARG A 1 200 ? -8.326 8.893 7.626 1.00 25.07 250 ARG A O 1
ATOM 1534 N N . ILE A 1 201 ? -8.163 10.409 9.321 1.00 22.18 251 ILE A N 1
ATOM 1535 C CA . ILE A 1 201 ? -9.368 10.040 10.093 1.00 22.20 251 ILE A CA 1
ATOM 1536 C C . ILE A 1 201 ? -9.250 8.645 10.731 1.00 21.06 251 ILE A C 1
ATOM 1537 O O . ILE A 1 201 ? -9.937 7.702 10.351 1.00 21.47 251 ILE A O 1
ATOM 1542 N N . PRO A 1 202 ? -8.362 8.516 11.729 1.00 21.45 252 PRO A N 1
ATOM 1543 C CA . PRO A 1 202 ? -8.040 7.211 12.310 1.00 21.90 252 PRO A CA 1
ATOM 1544 C C . PRO A 1 202 ? -9.001 6.712 13.362 1.00 21.74 252 PRO A C 1
ATOM 1545 O O . PRO A 1 202 ? -9.611 7.491 14.099 1.00 23.53 252 PRO A O 1
ATOM 1549 N N . SER A 1 203 ? -9.092 5.393 13.460 1.00 22.18 253 SER A N 1
ATOM 1550 C CA . SER A 1 203 ? -9.845 4.761 14.535 1.00 20.47 253 SER A CA 1
ATOM 1551 C C . SER A 1 203 ? -9.174 3.435 14.856 1.00 21.61 253 SER A C 1
ATOM 1552 O O . SER A 1 203 ? -8.386 2.928 14.055 1.00 21.43 253 SER A O 1
ATOM 1555 N N . ILE A 1 204 ? -9.458 2.886 16.034 1.00 22.08 254 ILE A N 1
ATOM 1556 C CA . ILE A 1 204 ? -8.761 1.682 16.476 1.00 19.77 254 ILE A CA 1
ATOM 1557 C C . ILE A 1 204 ? -9.561 0.928 17.546 1.00 20.79 254 ILE A C 1
ATOM 1558 O O . ILE A 1 204 ? -10.247 1.541 18.377 1.00 19.89 254 ILE A O 1
ATOM 1563 N N . VAL A 1 205 ? -9.508 -0.400 17.486 1.00 19.18 255 VAL A N 1
ATOM 1564 C CA . VAL A 1 205 ? -10.031 -1.264 18.551 1.00 23.63 255 VAL A CA 1
ATOM 1565 C C . VAL A 1 205 ? -9.091 -2.445 18.784 1.00 26.04 255 VAL A C 1
ATOM 1566 O O . VAL A 1 205 ? -8.262 -2.762 17.931 1.00 26.31 255 VAL A O 1
ATOM 1570 N N . ALA A 1 206 ? -9.222 -3.093 19.938 1.00 25.78 256 ALA A N 1
ATOM 1571 C CA . ALA A 1 206 ? -8.392 -4.252 20.280 1.00 24.78 256 ALA A CA 1
ATOM 1572 C C . ALA A 1 206 ? -9.277 -5.397 20.740 1.00 25.73 256 ALA A C 1
ATOM 1573 O O . ALA A 1 206 ? -10.366 -5.172 21.269 1.00 28.51 256 ALA A O 1
ATOM 1575 N N . SER A 1 207 ? -8.812 -6.621 20.542 1.00 27.23 257 SER A N 1
ATOM 1576 C CA . SER A 1 207 ? -9.572 -7.794 20.960 1.00 31.01 257 SER A CA 1
ATOM 1577 C C . SER A 1 207 ? -9.208 -8.213 22.386 1.00 33.01 257 SER A C 1
ATOM 1578 O O . SER A 1 207 ? -8.028 -8.352 22.727 1.00 34.97 257 SER A O 1
ATOM 1581 N N . SER A 1 208 ? -10.229 -8.404 23.218 1.00 33.01 258 SER A N 1
ATOM 1582 C CA . SER A 1 208 ? -10.027 -8.862 24.589 1.00 33.52 258 SER A CA 1
ATOM 1583 C C . SER A 1 208 ? -9.979 -10.387 24.656 1.00 35.64 258 SER A C 1
ATOM 1584 O O . SER A 1 208 ? -9.364 -10.958 25.558 1.00 40.60 258 SER A O 1
ATOM 1587 N N . VAL A 1 209 ? -10.625 -11.043 23.701 1.00 32.55 259 VAL A N 1
ATOM 1588 C CA . VAL A 1 209 ? -10.645 -12.501 23.646 1.00 35.57 259 VAL A CA 1
ATOM 1589 C C . VAL A 1 209 ? -9.309 -13.048 23.137 1.00 40.58 259 VAL A C 1
ATOM 1590 O O . VAL A 1 209 ? -8.806 -14.068 23.624 1.00 45.61 259 VAL A O 1
ATOM 1594 N N . THR A 1 210 ? -8.743 -12.366 22.148 1.00 38.30 260 THR A N 1
ATOM 1595 C CA . THR A 1 210 ? -7.444 -12.743 21.604 1.00 37.43 260 THR A CA 1
ATOM 1596 C C . THR A 1 210 ? -6.452 -11.614 21.867 1.00 37.70 260 THR A C 1
ATOM 1597 O O . THR A 1 210 ? -6.213 -10.782 20.995 1.00 37.57 260 THR A O 1
ATOM 1601 N N . PRO A 1 211 ? -5.886 -11.573 23.088 1.00 39.23 261 PRO A N 1
ATOM 1602 C CA . PRO A 1 211 ? -4.941 -10.521 23.477 1.00 38.03 261 PRO A CA 1
ATOM 1603 C C . PRO A 1 211 ? -3.836 -10.332 22.450 1.00 35.12 261 PRO A C 1
ATOM 1604 O O . PRO A 1 211 ? -3.296 -11.311 21.946 1.00 38.73 261 PRO A O 1
ATOM 1608 N N . GLY A 1 212 ? -3.536 -9.082 22.122 1.00 31.30 262 GLY A N 1
ATOM 1609 C CA . GLY A 1 212 ? -2.491 -8.780 21.170 1.00 31.84 262 GLY A CA 1
ATOM 1610 C C . GLY A 1 212 ? -3.027 -8.393 19.803 1.00 29.60 262 GLY A C 1
ATOM 1611 O O . GLY A 1 212 ? -2.326 -7.754 19.034 1.00 28.20 262 GLY A O 1
ATOM 1612 N N . VAL A 1 213 ? -4.265 -8.774 19.503 1.00 31.86 263 VAL A N 1
ATOM 1613 C CA . VAL A 1 213 ? -4.864 -8.433 18.207 1.00 31.41 263 VAL A CA 1
ATOM 1614 C C . VAL A 1 213 ? -5.478 -7.039 18.229 1.00 28.93 263 VAL A C 1
ATOM 1615 O O . VAL A 1 213 ? -6.361 -6.736 19.042 1.00 27.82 263 VAL A O 1
ATOM 1619 N N . VAL A 1 214 ? -4.973 -6.190 17.339 1.00 28.69 264 VAL A N 1
ATOM 1620 C CA . VAL A 1 214 ? -5.383 -4.796 17.252 1.00 26.18 264 VAL A CA 1
ATOM 1621 C C . VAL A 1 214 ? -5.711 -4.480 15.799 1.00 25.29 264 VAL A C 1
ATOM 1622 O O . VAL A 1 214 ? -4.947 -4.834 14.905 1.00 27.72 264 VAL A O 1
ATOM 1626 N N . THR A 1 215 ? -6.832 -3.812 15.560 1.00 23.48 265 THR A N 1
ATOM 1627 C CA . THR A 1 215 ? -7.215 -3.459 14.188 1.00 25.18 265 THR A CA 1
ATOM 1628 C C . THR A 1 215 ? -7.456 -1.956 14.076 1.00 24.49 265 THR A C 1
ATOM 1629 O O . THR A 1 215 ? -8.254 -1.390 14.836 1.00 23.66 265 THR A O 1
ATOM 1633 N N . ALA A 1 216 ? -6.755 -1.305 13.151 1.00 24.05 266 ALA A N 1
ATOM 1634 C CA . ALA A 1 216 ? -6.888 0.147 12.971 1.00 23.60 266 ALA A CA 1
ATOM 1635 C C . ALA A 1 216 ? -7.419 0.492 11.590 1.00 21.76 266 ALA A C 1
ATOM 1636 O O . ALA A 1 216 ? -7.258 -0.283 10.647 1.00 23.82 266 ALA A O 1
ATOM 1638 N N . PHE A 1 217 ? -8.005 1.680 11.473 1.00 23.48 267 PHE A N 1
ATOM 1639 C CA . PHE A 1 217 ? -8.626 2.107 10.215 1.00 24.10 267 PHE A CA 1
ATOM 1640 C C . PHE A 1 217 ? -8.303 3.560 9.880 1.00 23.98 267 PHE A C 1
ATOM 1641 O O . PHE A 1 217 ? -7.976 4.353 10.759 1.00 22.06 267 PHE A O 1
ATOM 1649 N N . ALA A 1 218 ? -8.409 3.903 8.601 1.00 23.38 268 ALA A N 1
ATOM 1650 C CA . ALA A 1 218 ? -8.271 5.285 8.153 1.00 22.31 268 ALA A CA 1
ATOM 1651 C C . ALA A 1 218 ? -8.930 5.417 6.796 1.00 23.79 268 ALA A C 1
ATOM 1652 O O . ALA A 1 218 ? -9.346 4.418 6.213 1.00 23.70 268 ALA A O 1
ATOM 1654 N N . GLU A 1 219 ? -9.001 6.639 6.285 1.00 24.06 269 GLU A N 1
ATOM 1655 C CA . GLU A 1 219 ? -9.474 6.845 4.910 1.00 23.67 269 GLU A CA 1
ATOM 1656 C C . GLU A 1 219 ? -8.272 6.914 3.989 1.00 31.26 269 GLU A C 1
ATOM 1657 O O . GLU A 1 219 ? -7.403 7.759 4.184 1.00 25.34 269 GLU A O 1
ATOM 1663 N N . LYS A 1 220 ? -8.217 6.039 2.991 1.00 25.68 270 LYS A N 1
ATOM 1664 C CA . LYS A 1 220 ? -7.243 6.223 1.925 1.00 27.89 270 LYS A CA 1
ATOM 1665 C C . LYS A 1 220 ? -7.741 7.326 1.020 1.00 30.13 270 LYS A C 1
ATOM 1666 O O . LYS A 1 220 ? -8.815 7.212 0.422 1.00 30.28 270 LYS A O 1
ATOM 1672 N N . ARG A 1 221 ? -6.978 8.405 0.924 1.00 30.60 271 ARG A N 1
ATOM 1673 C CA . ARG A 1 221 ? -7.431 9.542 0.146 1.00 35.33 271 ARG A CA 1
ATOM 1674 C C . ARG A 1 221 ? -6.562 9.793 -1.076 1.00 37.94 271 ARG A C 1
ATOM 1675 O O . ARG A 1 221 ? -5.498 10.413 -0.981 1.00 38.58 271 ARG A O 1
ATOM 1683 N N . VAL A 1 222 ? -7.009 9.319 -2.234 1.00 36.42 272 VAL A N 1
ATOM 1684 C CA . VAL A 1 222 ? -6.248 9.578 -3.445 1.00 39.13 272 VAL A CA 1
ATOM 1685 C C . VAL A 1 222 ? -6.582 10.981 -3.931 1.00 38.13 272 VAL A C 1
ATOM 1686 O O . VAL A 1 222 ? -7.715 11.263 -4.310 1.00 37.37 272 VAL A O 1
ATOM 1690 N N . GLY A 1 223 ? -5.586 11.859 -3.906 1.00 40.91 273 GLY A N 1
ATOM 1691 C CA . GLY A 1 223 ? -5.795 13.261 -4.208 1.00 41.12 273 GLY A CA 1
ATOM 1692 C C . GLY A 1 223 ? -5.769 14.078 -2.932 1.00 39.67 273 GLY A C 1
ATOM 1693 O O . GLY A 1 223 ? -5.735 15.305 -2.973 1.00 41.87 273 GLY A O 1
ATOM 1694 N N . GLY A 1 224 ? -5.797 13.384 -1.797 1.00 38.96 274 GLY A N 1
ATOM 1695 C CA . GLY A 1 224 ? -5.648 13.998 -0.488 1.00 39.34 274 GLY A CA 1
ATOM 1696 C C . GLY A 1 224 ? -6.750 14.941 -0.028 1.00 42.04 274 GLY A C 1
ATOM 1697 O O . GLY A 1 224 ? -6.472 15.929 0.647 1.00 46.98 274 GLY A O 1
ATOM 1698 N N . GLY A 1 225 ? -8.001 14.651 -0.370 1.00 37.35 275 GLY A N 1
ATOM 1699 C CA . GLY A 1 225 ? -9.095 15.512 0.054 1.00 37.70 275 GLY A CA 1
ATOM 1700 C C . GLY A 1 225 ? -10.232 14.832 0.803 1.00 32.67 275 GLY A C 1
ATOM 1701 O O . GLY A 1 225 ? -10.294 13.602 0.884 1.00 30.19 275 GLY A O 1
ATOM 1702 N N . ASP A 1 226 ? -11.123 15.641 1.375 1.00 29.31 276 ASP A N 1
ATOM 1703 C CA . ASP A 1 226 ? -12.352 15.136 1.988 1.00 29.21 276 ASP A CA 1
ATOM 1704 C C . ASP A 1 226 ? -13.230 14.448 0.932 1.00 29.49 276 ASP A C 1
ATOM 1705 O O . ASP A 1 226 ? -13.103 14.720 -0.263 1.00 29.29 276 ASP A O 1
ATOM 1710 N N . PRO A 1 227 ? -14.119 13.542 1.370 1.00 29.38 277 PRO A N 1
ATOM 1711 C CA . PRO A 1 227 ? -15.029 12.916 0.406 1.00 30.14 277 PRO A CA 1
ATOM 1712 C C . PRO A 1 227 ? -15.855 13.955 -0.351 1.00 32.99 277 PRO A C 1
ATOM 1713 O O . PRO A 1 227 ? -16.157 15.017 0.202 1.00 35.13 277 PRO A O 1
ATOM 1717 N N . GLY A 1 228 ? -16.213 13.651 -1.594 1.00 36.22 278 GLY A N 1
ATOM 1718 C CA . GLY A 1 228 ? -17.107 14.512 -2.349 1.00 36.29 278 GLY A CA 1
ATOM 1719 C C . GLY A 1 228 ? -16.451 15.250 -3.501 1.00 37.66 278 GLY A C 1
ATOM 1720 O O . GLY A 1 228 ? -17.101 16.009 -4.219 1.00 37.03 278 GLY A O 1
ATOM 1721 N N . ALA A 1 229 ? -15.159 15.019 -3.705 1.00 40.07 279 ALA A N 1
ATOM 1722 C CA . ALA A 1 229 ? -14.456 15.722 -4.771 1.00 37.95 279 ALA A CA 1
ATOM 1723 C C . ALA A 1 229 ? -14.354 14.859 -6.030 1.00 43.44 279 ALA A C 1
ATOM 1724 O O . ALA A 1 229 ? -13.676 13.826 -6.029 1.00 42.05 279 ALA A O 1
ATOM 1726 N N . LEU A 1 230 ? -15.037 15.295 -7.091 1.00 45.48 280 LEU A N 1
ATOM 1727 C CA . LEU A 1 230 ? -15.021 14.620 -8.395 1.00 48.83 280 LEU A CA 1
ATOM 1728 C C . LEU A 1 230 ? -13.608 14.192 -8.823 1.00 52.58 280 LEU A C 1
ATOM 1729 O O . LEU A 1 230 ? -12.617 14.840 -8.469 1.00 54.91 280 LEU A O 1
ATOM 1734 N N . SER A 1 231 ? -13.534 13.079 -9.554 1.00 51.11 281 SER A N 1
ATOM 1735 C CA . SER A 1 231 ? -12.285 12.555 -10.114 1.00 49.94 281 SER A CA 1
ATOM 1736 C C . SER A 1 231 ? -11.213 12.246 -9.053 1.00 50.66 281 SER A C 1
ATOM 1737 O O . SER A 1 231 ? -10.027 12.104 -9.371 1.00 49.64 281 SER A O 1
ATOM 1740 N N . ASN A 1 232 ? -11.647 12.141 -7.799 1.00 47.55 282 ASN A N 1
ATOM 1741 C CA . ASN A 1 232 ? -10.809 11.653 -6.704 1.00 46.67 282 ASN A CA 1
ATOM 1742 C C . ASN A 1 232 ? -11.542 10.520 -6.007 1.00 43.66 282 ASN A C 1
ATOM 1743 O O . ASN A 1 232 ? -12.761 10.538 -5.933 1.00 44.39 282 ASN A O 1
ATOM 1748 N N . THR A 1 233 ? -10.827 9.523 -5.519 1.00 40.17 283 THR A N 1
ATOM 1749 C CA . THR A 1 233 ? -11.506 8.357 -4.965 1.00 37.27 283 THR A CA 1
ATOM 1750 C C . THR A 1 233 ? -10.952 8.015 -3.597 1.00 33.24 283 THR A C 1
ATOM 1751 O O . THR A 1 233 ? -9.796 7.627 -3.489 1.00 35.67 283 THR A O 1
ATOM 1755 N N . ASN A 1 234 ? -11.766 8.177 -2.552 1.00 28.81 284 ASN A N 1
ATOM 1756 C CA . ASN A 1 234 ? -11.357 7.771 -1.203 1.00 28.90 284 ASN A CA 1
ATOM 1757 C C . ASN A 1 234 ? -11.961 6.420 -0.830 1.00 29.72 284 ASN A C 1
ATOM 1758 O O . ASN A 1 234 ? -13.126 6.143 -1.128 1.00 28.79 284 ASN A O 1
ATOM 1763 N N . ASP A 1 235 ? -11.161 5.597 -0.167 1.00 28.45 285 ASP A N 1
ATOM 1764 C CA . ASP A 1 235 ? -11.576 4.284 0.307 1.00 26.04 285 ASP A CA 1
ATOM 1765 C C . ASP A 1 235 ? -11.267 4.144 1.795 1.00 31.06 285 ASP A C 1
ATOM 1766 O O . ASP A 1 235 ? -10.518 4.954 2.349 1.00 26.66 285 ASP A O 1
ATOM 1771 N N . ILE A 1 236 ? -11.827 3.118 2.433 1.00 24.43 286 ILE A N 1
ATOM 1772 C CA . ILE A 1 236 ? -11.417 2.762 3.798 1.00 23.73 286 ILE A CA 1
ATOM 1773 C C . ILE A 1 236 ? -10.265 1.761 3.782 1.00 24.51 286 ILE A C 1
ATOM 1774 O O . ILE A 1 236 ? -10.322 0.754 3.072 1.00 29.56 286 ILE A O 1
ATOM 1779 N N . ILE A 1 237 ? -9.204 2.040 4.542 1.00 24.47 287 ILE A N 1
ATOM 1780 C CA . ILE A 1 237 ? -8.098 1.090 4.650 1.00 26.35 287 ILE A CA 1
ATOM 1781 C C . ILE A 1 237 ? -7.939 0.602 6.092 1.00 25.91 287 ILE A C 1
ATOM 1782 O O . ILE A 1 237 ? -8.369 1.278 7.048 1.00 24.84 287 ILE A O 1
ATOM 1787 N N . THR A 1 238 ? -7.360 -0.589 6.239 1.00 26.67 288 THR A N 1
ATOM 1788 C CA . THR A 1 238 ? -7.173 -1.194 7.559 1.00 27.26 288 THR A CA 1
ATOM 1789 C C . THR A 1 238 ? -5.841 -1.933 7.680 1.00 27.46 288 THR A C 1
ATOM 1790 O O . THR A 1 238 ? -5.286 -2.422 6.694 1.00 27.30 288 THR A O 1
ATOM 1794 N N . ARG A 1 239 ? -5.309 -1.979 8.900 1.00 28.79 289 ARG A N 1
ATOM 1795 C CA . ARG A 1 239 ? -4.162 -2.825 9.203 1.00 28.28 289 ARG A CA 1
ATOM 1796 C C . ARG A 1 239 ? -4.409 -3.533 10.527 1.00 25.75 289 ARG A C 1
ATOM 1797 O O . ARG A 1 239 ? -5.062 -2.983 11.417 1.00 28.23 289 ARG A O 1
ATOM 1805 N N . THR A 1 240 ? -3.893 -4.752 10.649 1.00 27.77 290 THR A N 1
ATOM 1806 C CA . THR A 1 240 ? -4.023 -5.528 11.877 1.00 27.20 290 THR A CA 1
ATOM 1807 C C . THR A 1 240 ? -2.666 -5.856 12.495 1.00 28.60 290 THR A C 1
ATOM 1808 O O . THR A 1 240 ? -1.720 -6.205 11.792 1.00 30.66 290 THR A O 1
ATOM 1812 N N . SER A 1 241 ? -2.595 -5.731 13.816 1.00 28.22 291 SER A N 1
ATOM 1813 C CA . SER A 1 241 ? -1.422 -6.151 14.590 1.00 28.49 291 SER A CA 1
ATOM 1814 C C . SER A 1 241 ? -1.778 -7.398 15.391 1.00 30.80 291 SER A C 1
ATOM 1815 O O . SER A 1 241 ? -2.916 -7.533 15.839 1.00 31.90 291 SER A O 1
ATOM 1818 N N . ARG A 1 242 ? -0.831 -8.313 15.575 1.00 31.36 292 ARG A N 1
ATOM 1819 C CA . ARG A 1 242 ? -1.111 -9.462 16.435 1.00 30.65 292 ARG A CA 1
ATOM 1820 C C . ARG A 1 242 ? -0.124 -9.551 17.590 1.00 31.44 292 ARG A C 1
ATOM 1821 O O . ARG A 1 242 ? -0.115 -10.532 18.330 1.00 31.01 292 ARG A O 1
ATOM 1829 N N . ASP A 1 243 ? 0.684 -8.510 17.752 1.00 31.27 293 ASP A N 1
ATOM 1830 C CA . ASP A 1 243 ? 1.634 -8.468 18.861 1.00 30.85 293 ASP A CA 1
ATOM 1831 C C . ASP A 1 243 ? 1.447 -7.223 19.742 1.00 32.97 293 ASP A C 1
ATOM 1832 O O . ASP A 1 243 ? 2.407 -6.687 20.301 1.00 32.24 293 ASP A O 1
ATOM 1837 N N . GLY A 1 244 ? 0.200 -6.784 19.877 1.00 33.21 294 GLY A N 1
ATOM 1838 C CA . GLY A 1 244 ? -0.126 -5.664 20.738 1.00 31.07 294 GLY A CA 1
ATOM 1839 C C . GLY A 1 244 ? 0.098 -4.289 20.140 1.00 29.76 294 GLY A C 1
ATOM 1840 O O . GLY A 1 244 ? 0.225 -3.314 20.871 1.00 30.48 294 GLY A O 1
ATOM 1841 N N . GLY A 1 245 ? 0.140 -4.194 18.814 1.00 26.76 295 GLY A N 1
ATOM 1842 C CA . GLY A 1 245 ? 0.311 -2.901 18.173 1.00 26.43 295 GLY A CA 1
ATOM 1843 C C . GLY A 1 245 ? 1.756 -2.512 17.882 1.00 28.89 295 GLY A C 1
ATOM 1844 O O . GLY A 1 245 ? 2.047 -1.338 17.633 1.00 28.36 295 GLY A O 1
ATOM 1845 N N . ILE A 1 246 ? 2.655 -3.491 17.890 1.00 27.44 296 ILE A N 1
ATOM 1846 C CA . ILE A 1 246 ? 4.061 -3.229 17.581 1.00 30.09 296 ILE A CA 1
ATOM 1847 C C . ILE A 1 246 ? 4.322 -3.372 16.079 1.00 32.28 296 ILE A C 1
ATOM 1848 O O . ILE A 1 246 ? 4.887 -2.475 15.460 1.00 33.02 296 ILE A O 1
ATOM 1853 N N . THR A 1 247 ? 3.900 -4.490 15.495 1.00 31.66 297 THR A N 1
ATOM 1854 C CA . THR A 1 247 ? 4.061 -4.691 14.057 1.00 31.62 297 THR A CA 1
ATOM 1855 C C . THR A 1 247 ? 2.687 -4.820 13.422 1.00 30.30 297 THR A C 1
ATOM 1856 O O . THR A 1 247 ? 1.726 -5.199 14.083 1.00 28.77 297 THR A O 1
ATOM 1860 N N . TRP A 1 248 ? 2.595 -4.479 12.143 1.00 31.29 298 TRP A N 1
ATOM 1861 C CA . TRP A 1 248 ? 1.303 -4.369 11.467 1.00 30.65 298 TRP A CA 1
ATOM 1862 C C . TRP A 1 248 ? 1.361 -5.046 10.107 1.00 32.42 298 TRP A C 1
ATOM 1863 O O . TRP A 1 248 ? 2.389 -4.973 9.433 1.00 31.61 298 TRP A O 1
ATOM 1874 N N . ASP A 1 249 ? 0.272 -5.703 9.701 1.00 34.47 299 ASP A N 1
ATOM 1875 C CA . ASP A 1 249 ? 0.285 -6.417 8.425 1.00 36.78 299 ASP A CA 1
ATOM 1876 C C . ASP A 1 249 ? -0.018 -5.471 7.271 1.00 36.59 299 ASP A C 1
ATOM 1877 O O . ASP A 1 249 ? -0.066 -4.256 7.445 1.00 34.63 299 ASP A O 1
ATOM 1882 N N . THR A 1 250 ? -0.215 -6.033 6.085 1.00 37.74 300 THR A N 1
ATOM 1883 C CA . THR A 1 250 ? -0.349 -5.221 4.891 1.00 37.14 300 THR A CA 1
ATOM 1884 C C . THR A 1 250 ? -1.647 -4.414 4.881 1.00 34.61 300 THR A C 1
ATOM 1885 O O . THR A 1 250 ? -2.733 -4.941 5.143 1.00 36.92 300 THR A O 1
ATOM 1889 N N . GLU A 1 251 ? -1.504 -3.123 4.600 1.00 31.61 301 GLU A N 1
ATOM 1890 C CA . GLU A 1 251 ? -2.630 -2.232 4.396 1.00 31.84 301 GLU A CA 1
ATOM 1891 C C . GLU A 1 251 ? -3.613 -2.862 3.411 1.00 31.07 301 GLU A C 1
ATOM 1892 O O . GLU A 1 251 ? -3.235 -3.254 2.301 1.00 31.45 301 GLU A O 1
ATOM 1898 N N . LEU A 1 252 ? -4.858 -2.996 3.850 1.00 29.09 302 LEU A N 1
ATOM 1899 C CA . LEU A 1 252 ? -5.897 -3.596 3.035 1.00 34.59 302 LEU A CA 1
ATOM 1900 C C . LEU A 1 252 ? -6.988 -2.577 2.728 1.00 33.37 302 LEU A C 1
ATOM 1901 O O . LEU A 1 252 ? -7.531 -1.934 3.641 1.00 32.83 302 LEU A O 1
ATOM 1906 N N . ASN A 1 253 ? -7.293 -2.439 1.436 1.00 34.88 303 ASN A N 1
ATOM 1907 C CA . ASN A 1 253 ? -8.372 -1.574 0.961 1.00 32.77 303 ASN A CA 1
ATOM 1908 C C . ASN A 1 253 ? -9.702 -2.323 1.028 1.00 32.57 303 ASN A C 1
ATOM 1909 O O . ASN A 1 253 ? -9.947 -3.239 0.238 1.00 31.48 303 ASN A O 1
ATOM 1914 N N . LEU A 1 254 ? -10.548 -1.936 1.984 1.00 29.74 304 LEU A N 1
ATOM 1915 C CA . LEU A 1 254 ? -11.802 -2.633 2.238 1.00 26.32 304 LEU A CA 1
ATOM 1916 C C . LEU A 1 254 ? -12.898 -2.343 1.212 1.00 29.29 304 LEU A C 1
ATOM 1917 O O . LEU A 1 254 ? -13.781 -3.172 1.022 1.00 29.69 304 LEU A O 1
ATOM 1922 N N . THR A 1 255 ? -12.853 -1.177 0.567 1.00 27.56 305 THR A N 1
ATOM 1923 C CA . THR A 1 255 ? -14.026 -0.707 -0.187 1.00 28.65 305 THR A CA 1
ATOM 1924 C C . THR A 1 255 ? -13.817 -0.654 -1.701 1.00 31.32 305 THR A C 1
ATOM 1925 O O . THR A 1 255 ? -14.776 -0.483 -2.458 1.00 31.67 305 THR A O 1
ATOM 1929 N N . GLU A 1 256 ? -12.583 -0.815 -2.165 1.00 30.32 306 GLU A N 1
ATOM 1930 C CA . GLU A 1 256 ? -12.358 -0.694 -3.602 1.00 30.15 306 GLU A CA 1
ATOM 1931 C C . GLU A 1 256 ? -13.164 -1.765 -4.357 1.00 32.68 306 GLU A C 1
ATOM 1932 O O . GLU A 1 256 ? -13.570 -1.550 -5.489 1.00 31.73 306 GLU A O 1
ATOM 1938 N N . GLN A 1 257 ? -13.438 -2.890 -3.697 1.00 34.39 307 GLN A N 1
ATOM 1939 C CA . GLN A 1 257 ? -14.216 -3.970 -4.297 1.00 36.22 307 GLN A CA 1
ATOM 1940 C C . GLN A 1 257 ? -15.684 -3.580 -4.528 1.00 32.96 307 GLN A C 1
ATOM 1941 O O . GLN A 1 257 ? -16.366 -4.206 -5.331 1.00 34.36 307 GLN A O 1
ATOM 1947 N N . ILE A 1 258 ? -16.159 -2.552 -3.830 1.00 29.24 308 ILE A N 1
ATOM 1948 C CA . ILE A 1 258 ? -17.495 -2.011 -4.078 1.00 30.55 308 ILE A CA 1
ATOM 1949 C C . ILE A 1 258 ? -17.392 -0.586 -4.628 1.00 31.84 308 ILE A C 1
ATOM 1950 O O . ILE A 1 258 ? -18.299 0.242 -4.461 1.00 31.20 308 ILE A O 1
ATOM 1955 N N . ASN A 1 259 ? -16.281 -0.329 -5.314 1.00 31.21 309 ASN A N 1
ATOM 1956 C CA . ASN A 1 259 ? -15.994 0.968 -5.916 1.00 31.00 309 ASN A CA 1
ATOM 1957 C C . ASN A 1 259 ? -15.399 0.766 -7.306 1.00 36.20 309 ASN A C 1
ATOM 1958 O O . ASN A 1 259 ? -14.518 1.516 -7.727 1.00 35.59 309 ASN A O 1
ATOM 1963 N N . VAL A 1 260 ? -15.876 -0.259 -8.006 1.00 38.72 310 VAL A N 1
ATOM 1964 C CA . VAL A 1 260 ? -15.206 -0.735 -9.219 1.00 39.54 310 VAL A CA 1
ATOM 1965 C C . VAL A 1 260 ? -15.377 0.249 -10.380 1.00 42.55 310 VAL A C 1
ATOM 1966 O O . VAL A 1 260 ? -14.624 0.212 -11.352 1.00 44.55 310 VAL A O 1
ATOM 1970 N N . SER A 1 261 ? -16.330 1.164 -10.281 1.00 42.79 311 SER A N 1
ATOM 1971 C CA . SER A 1 261 ? -16.454 2.140 -11.361 1.00 45.83 311 SER A CA 1
ATOM 1972 C C . SER A 1 261 ? -16.154 3.555 -10.863 1.00 42.60 311 SER A C 1
ATOM 1973 O O . SER A 1 261 ? -16.617 4.535 -11.442 1.00 41.38 311 SER A O 1
ATOM 1976 N N . ASP A 1 262 ? -15.363 3.644 -9.791 1.00 40.24 312 ASP A N 1
ATOM 1977 C CA . ASP A 1 262 ? -14.876 4.924 -9.268 1.00 41.20 312 ASP A CA 1
ATOM 1978 C C . ASP A 1 262 ? -15.992 5.939 -9.015 1.00 40.10 312 ASP A C 1
ATOM 1979 O O . ASP A 1 262 ? -15.803 7.139 -9.210 1.00 41.78 312 ASP A O 1
ATOM 1984 N N . GLU A 1 263 ? -17.159 5.477 -8.592 1.00 37.48 313 GLU A N 1
ATOM 1985 C CA . GLU A 1 263 ? -18.261 6.412 -8.413 1.00 39.95 313 GLU A CA 1
ATOM 1986 C C . GLU A 1 263 ? -18.417 6.912 -6.985 1.00 36.21 313 GLU A C 1
ATOM 1987 O O . GLU A 1 263 ? -19.227 7.801 -6.741 1.00 34.50 313 GLU A O 1
ATOM 1993 N N . PHE A 1 264 ? -17.654 6.357 -6.045 1.00 31.59 314 PHE A N 1
ATOM 1994 C CA . PHE A 1 264 ? -17.887 6.684 -4.635 1.00 30.84 314 PHE A CA 1
ATOM 1995 C C . PHE A 1 264 ? -16.659 7.183 -3.862 1.00 30.82 314 PHE A C 1
ATOM 1996 O O . PHE A 1 264 ? -15.513 6.878 -4.206 1.00 31.86 314 PHE A O 1
ATOM 2004 N N . ASP A 1 265 ? -16.919 7.950 -2.804 1.00 28.05 315 ASP A N 1
ATOM 2005 C CA . ASP A 1 265 ? -15.938 8.156 -1.735 1.00 28.29 315 ASP A CA 1
ATOM 2006 C C . ASP A 1 265 ? -16.461 7.440 -0.505 1.00 26.34 315 ASP A C 1
ATOM 2007 O O . ASP A 1 265 ? -17.665 7.485 -0.229 1.00 27.07 315 ASP A O 1
ATOM 2012 N N . PHE A 1 266 ? -15.571 6.809 0.262 1.00 26.10 316 PHE A N 1
ATOM 2013 C CA . PHE A 1 266 ? -15.983 6.253 1.544 1.00 22.95 316 PHE A CA 1
ATOM 2014 C C . PHE A 1 266 ? -15.268 7.020 2.653 1.00 22.48 316 PHE A C 1
ATOM 2015 O O . PHE A 1 266 ? -14.155 7.512 2.456 1.00 24.25 316 PHE A O 1
ATOM 2023 N N . SER A 1 267 ? -15.915 7.150 3.805 1.00 21.46 317 SER A N 1
ATOM 2024 C CA . SER A 1 267 ? -15.342 7.947 4.888 1.00 21.06 317 SER A CA 1
ATOM 2025 C C . SER A 1 267 ? -15.699 7.433 6.270 1.00 23.46 317 SER A C 1
ATOM 2026 O O . SER A 1 267 ? -16.570 6.578 6.425 1.00 21.02 317 SER A O 1
ATOM 2029 N N . ASP A 1 268 ? -15.004 7.979 7.270 1.00 21.91 318 ASP A N 1
ATOM 2030 C CA . ASP A 1 268 ? -15.406 7.854 8.679 1.00 20.88 318 ASP A CA 1
ATOM 2031 C C . ASP A 1 268 ? -15.574 6.409 9.158 1.00 19.30 318 ASP A C 1
ATOM 2032 O O . ASP A 1 268 ? -16.689 5.991 9.519 1.00 20.24 318 ASP A O 1
ATOM 2037 N N . PRO A 1 269 ? -14.469 5.641 9.175 1.00 21.56 319 PRO A N 1
ATOM 2038 C CA . PRO A 1 269 ? -14.545 4.241 9.604 1.00 21.77 319 PRO A CA 1
ATOM 2039 C C . PRO A 1 269 ? -14.747 4.146 11.109 1.00 23.94 319 PRO A C 1
ATOM 2040 O O . PRO A 1 269 ? -13.944 4.674 11.882 1.00 22.65 319 PRO A O 1
ATOM 2044 N N . ARG A 1 270 ? -15.827 3.474 11.497 1.00 19.68 320 ARG A N 1
ATOM 2045 C CA . ARG A 1 270 ? -16.269 3.400 12.889 1.00 20.32 320 ARG A CA 1
ATOM 2046 C C . ARG A 1 270 ? -16.324 1.936 13.330 1.00 18.90 320 ARG A C 1
ATOM 2047 O O . ARG A 1 270 ? -17.346 1.277 13.163 1.00 19.70 320 ARG A O 1
ATOM 2055 N N . PRO A 1 271 ? -15.211 1.409 13.875 1.00 22.49 321 PRO A N 1
ATOM 2056 C CA . PRO A 1 271 ? -15.186 -0.007 14.257 1.00 21.82 321 PRO A CA 1
ATOM 2057 C C . PRO A 1 271 ? -15.784 -0.280 15.631 1.00 20.95 321 PRO A C 1
ATOM 2058 O O . PRO A 1 271 ? -15.736 0.564 16.530 1.00 20.67 321 PRO A O 1
ATOM 2062 N N . ILE A 1 272 ? -16.315 -1.482 15.796 1.00 21.74 322 ILE A N 1
ATOM 2063 C CA . ILE A 1 272 ? -16.776 -1.938 17.106 1.00 21.17 322 ILE A CA 1
ATOM 2064 C C . ILE A 1 272 ? -16.236 -3.333 17.357 1.00 23.98 322 ILE A C 1
ATOM 2065 O O . ILE A 1 272 ? -16.394 -4.213 16.510 1.00 25.46 322 ILE A O 1
ATOM 2070 N N . TYR A 1 273 ? -15.588 -3.547 18.503 1.00 23.46 323 TYR A N 1
ATOM 2071 C CA . TYR A 1 273 ? -15.170 -4.900 18.846 1.00 23.06 323 TYR A CA 1
ATOM 2072 C C . TYR A 1 273 ? -16.272 -5.593 19.645 1.00 23.96 323 TYR A C 1
ATOM 2073 O O . TYR A 1 273 ? -16.753 -5.068 20.653 1.00 26.48 323 TYR A O 1
ATOM 2082 N N . ASP A 1 274 ? -16.646 -6.784 19.193 1.00 27.77 324 ASP A N 1
ATOM 2083 C CA . ASP A 1 274 ? -17.673 -7.592 19.844 1.00 30.76 324 ASP A CA 1
ATOM 2084 C C . ASP A 1 274 ? -17.050 -8.839 20.468 1.00 30.41 324 ASP A C 1
ATOM 2085 O O . ASP A 1 274 ? -16.686 -9.770 19.748 1.00 31.31 324 ASP A O 1
ATOM 2090 N N . PRO A 1 275 ? -16.938 -8.874 21.807 1.00 33.67 325 PRO A N 1
ATOM 2091 C CA . PRO A 1 275 ? -16.266 -10.021 22.438 1.00 32.98 325 PRO A CA 1
ATOM 2092 C C . PRO A 1 275 ? -17.071 -11.320 22.349 1.00 33.85 325 PRO A C 1
ATOM 2093 O O . PRO A 1 275 ? -16.487 -12.396 22.409 1.00 32.18 325 PRO A O 1
ATOM 2097 N N . SER A 1 276 ? -18.386 -11.230 22.175 1.00 33.42 326 SER A N 1
ATOM 2098 C CA . SER A 1 276 ? -19.207 -12.439 22.128 1.00 37.61 326 SER A CA 1
ATOM 2099 C C . SER A 1 276 ? -18.860 -13.295 20.905 1.00 36.51 326 SER A C 1
ATOM 2100 O O . SER A 1 276 ? -18.783 -14.526 20.991 1.00 36.12 326 SER A O 1
ATOM 2103 N N . SER A 1 277 ? -18.631 -12.633 19.775 1.00 34.01 327 SER A N 1
ATOM 2104 C CA . SER A 1 277 ? -18.255 -13.316 18.542 1.00 32.92 327 SER A CA 1
ATOM 2105 C C . SER A 1 277 ? -16.760 -13.194 18.269 1.00 34.42 327 SER A C 1
ATOM 2106 O O . SER A 1 277 ? -16.236 -13.850 17.370 1.00 36.28 327 SER A O 1
ATOM 2109 N N . ASN A 1 278 ? -16.082 -12.359 19.053 1.00 32.30 328 ASN A N 1
ATOM 2110 C CA . ASN A 1 278 ? -14.676 -12.034 18.815 1.00 32.26 328 ASN A CA 1
ATOM 2111 C C . ASN A 1 278 ? -14.485 -11.545 17.381 1.00 32.11 328 ASN A C 1
ATOM 2112 O O . ASN A 1 278 ? -13.716 -12.115 16.602 1.00 32.45 328 ASN A O 1
ATOM 2117 N N . THR A 1 279 ? -15.212 -10.489 17.037 1.00 29.81 329 THR A N 1
ATOM 2118 C CA . THR A 1 279 ? -15.100 -9.887 15.721 1.00 29.51 329 THR A CA 1
ATOM 2119 C C . THR A 1 279 ? -14.984 -8.376 15.831 1.00 29.51 329 THR A C 1
ATOM 2120 O O . THR A 1 279 ? -15.335 -7.779 16.852 1.00 29.45 329 THR A O 1
ATOM 2124 N N . VAL A 1 280 ? -14.467 -7.768 14.772 1.00 29.17 330 VAL A N 1
ATOM 2125 C CA . VAL A 1 280 ? -14.546 -6.330 14.598 1.00 25.26 330 VAL A CA 1
ATOM 2126 C C . VAL A 1 280 ? -15.513 -6.038 13.464 1.00 24.72 330 VAL A C 1
ATOM 2127 O O . VAL A 1 280 ? -15.311 -6.497 12.343 1.00 25.67 330 VAL A O 1
ATOM 2131 N N . LEU A 1 281 ? -16.564 -5.294 13.782 1.00 24.52 331 LEU A N 1
ATOM 2132 C CA . LEU A 1 281 ? -17.506 -4.823 12.792 1.00 22.88 331 LEU A CA 1
ATOM 2133 C C . LEU A 1 281 ? -17.294 -3.333 12.573 1.00 21.21 331 LEU A C 1
ATOM 2134 O O . LEU A 1 281 ? -17.529 -2.525 13.473 1.00 21.83 331 LEU A O 1
ATOM 2139 N N . VAL A 1 282 ? -16.853 -2.963 11.376 1.00 21.76 332 VAL A N 1
ATOM 2140 C CA . VAL A 1 282 ? -16.554 -1.562 11.103 1.00 22.17 332 VAL A CA 1
ATOM 2141 C C . VAL A 1 282 ? -17.578 -0.995 10.115 1.00 24.78 332 VAL A C 1
ATOM 2142 O O . VAL A 1 282 ? -17.812 -1.549 9.034 1.00 23.56 332 VAL A O 1
ATOM 2146 N N . SER A 1 283 ? -18.202 0.102 10.514 1.00 24.06 333 SER A N 1
ATOM 2147 C CA . SER A 1 283 ? -19.198 0.782 9.697 1.00 20.40 333 SER A CA 1
ATOM 2148 C C . SER A 1 283 ? -18.570 2.011 9.064 1.00 21.31 333 SER A C 1
ATOM 2149 O O . SER A 1 283 ? -17.709 2.631 9.660 1.00 24.35 333 SER A O 1
ATOM 2152 N N . TYR A 1 284 ? -18.978 2.375 7.853 1.00 19.84 334 TYR A N 1
ATOM 2153 C CA . TYR A 1 284 ? -18.417 3.575 7.238 1.00 19.01 334 TYR A CA 1
ATOM 2154 C C . TYR A 1 284 ? -19.433 4.214 6.283 1.00 18.89 334 TYR A C 1
ATOM 2155 O O . TYR A 1 284 ? -20.372 3.552 5.851 1.00 21.36 334 TYR A O 1
ATOM 2164 N N . ALA A 1 285 ? -19.248 5.499 5.976 1.00 19.01 335 ALA A N 1
ATOM 2165 C CA . ALA A 1 285 ? -20.141 6.196 5.044 1.00 21.95 335 ALA A CA 1
ATOM 2166 C C . ALA A 1 285 ? -19.745 5.961 3.595 1.00 21.63 335 ALA A C 1
ATOM 2167 O O . ALA A 1 285 ? -18.559 5.842 3.264 1.00 21.30 335 ALA A O 1
ATOM 2169 N N . ARG A 1 286 ? -20.758 5.877 2.741 1.00 22.06 336 ARG A N 1
ATOM 2170 C CA . ARG A 1 286 ? -20.565 5.972 1.306 1.00 24.06 336 ARG A CA 1
ATOM 2171 C C . ARG A 1 286 ? -21.070 7.336 0.847 1.00 23.41 336 ARG A C 1
ATOM 2172 O O . ARG A 1 286 ? -22.088 7.835 1.357 1.00 21.25 336 ARG A O 1
ATOM 2180 N N . TRP A 1 287 ? -20.348 7.930 -0.102 1.00 24.60 337 TRP A N 1
ATOM 2181 C CA . TRP A 1 287 ? -20.749 9.168 -0.762 1.00 24.03 337 TRP A CA 1
ATOM 2182 C C . TRP A 1 287 ? -20.614 9.006 -2.254 1.00 24.66 337 TRP A C 1
ATOM 2183 O O . TRP A 1 287 ? -19.708 8.317 -2.710 1.00 25.57 337 TRP A O 1
ATOM 2194 N N . PRO A 1 288 ? -21.506 9.648 -3.034 1.00 26.15 338 PRO A N 1
ATOM 2195 C CA . PRO A 1 288 ? -21.120 9.838 -4.432 1.00 28.42 338 PRO A CA 1
ATOM 2196 C C . PRO A 1 288 ? -19.828 10.620 -4.466 1.00 31.08 338 PRO A C 1
ATOM 2197 O O . PRO A 1 288 ? -19.563 11.481 -3.613 1.00 28.34 338 PRO A O 1
ATOM 2201 N N . THR A 1 289 ? -19.005 10.309 -5.455 1.00 31.69 339 THR A N 1
ATOM 2202 C CA . THR A 1 289 ? -17.677 10.845 -5.492 1.00 33.29 339 THR A CA 1
ATOM 2203 C C . THR A 1 289 ? -17.680 12.372 -5.604 1.00 34.01 339 THR A C 1
ATOM 2204 O O . THR A 1 289 ? -16.680 13.011 -5.299 1.00 36.48 339 THR A O 1
ATOM 2208 N N . ASP A 1 290 ? -18.792 12.952 -6.052 1.00 30.91 340 ASP A N 1
ATOM 2209 C CA . ASP A 1 290 ? -18.849 14.392 -6.329 1.00 33.53 340 ASP A CA 1
ATOM 2210 C C . ASP A 1 290 ? -19.796 15.190 -5.418 1.00 35.32 340 ASP A C 1
ATOM 2211 O O . ASP A 1 290 ? -20.086 16.356 -5.687 1.00 36.78 340 ASP A O 1
ATOM 2216 N N . ALA A 1 291 ? -20.257 14.583 -4.331 1.00 33.76 341 ALA A N 1
ATOM 2217 C CA . ALA A 1 291 ? -21.076 15.303 -3.360 1.00 26.79 341 ALA A CA 1
ATOM 2218 C C . ALA A 1 291 ? -21.052 14.595 -2.011 1.00 29.27 341 ALA A C 1
ATOM 2219 O O . ALA A 1 291 ? -21.263 13.376 -1.934 1.00 28.58 341 ALA A O 1
ATOM 2221 N N . ALA A 1 292 ? -20.782 15.350 -0.949 1.00 28.41 342 ALA A N 1
ATOM 2222 C CA . ALA A 1 292 ? -20.757 14.766 0.377 1.00 28.23 342 ALA A CA 1
ATOM 2223 C C . ALA A 1 292 ? -21.272 15.747 1.427 1.00 26.46 342 ALA A C 1
ATOM 2224 O O . ALA A 1 292 ? -22.036 16.672 1.122 1.00 26.34 342 ALA A O 1
ATOM 2226 N N . GLN A 1 293 ? -20.835 15.547 2.663 1.00 27.06 343 GLN A N 1
ATOM 2227 C CA . GLN A 1 293 ? -21.427 16.237 3.802 1.00 23.35 343 GLN A CA 1
ATOM 2228 C C . GLN A 1 293 ? -21.068 17.717 3.814 1.00 26.58 343 GLN A C 1
ATOM 2229 O O . GLN A 1 293 ? -21.927 18.568 4.045 1.00 26.51 343 GLN A O 1
ATOM 2235 N N . ASN A 1 294 ? -19.798 18.022 3.543 1.00 27.37 344 ASN A N 1
ATOM 2236 C CA . ASN A 1 294 ? -19.341 19.409 3.510 1.00 27.22 344 ASN A CA 1
ATOM 2237 C C . ASN A 1 294 ? -20.104 20.244 2.488 1.00 28.09 344 ASN A C 1
ATOM 2238 O O . ASN A 1 294 ? -20.347 19.803 1.361 1.00 29.97 344 ASN A O 1
ATOM 2243 N N . GLY A 1 295 ? -20.478 21.455 2.890 1.00 27.42 345 GLY A N 1
ATOM 2244 C CA . GLY A 1 295 ? -21.238 22.342 2.028 1.00 28.50 345 GLY A CA 1
ATOM 2245 C C . GLY A 1 295 ? -22.663 21.870 1.766 1.00 27.64 345 GLY A C 1
ATOM 2246 O O . GLY A 1 295 ? -23.348 22.440 0.926 1.00 29.90 345 GLY A O 1
ATOM 2247 N N . ASP A 1 296 ? -23.097 20.833 2.486 1.00 26.22 346 ASP A N 1
ATOM 2248 C CA . ASP A 1 296 ? -24.426 20.233 2.312 1.00 27.28 346 ASP A CA 1
ATOM 2249 C C . ASP A 1 296 ? -24.724 19.895 0.865 1.00 29.80 346 ASP A C 1
ATOM 2250 O O . ASP A 1 296 ? -25.857 20.032 0.396 1.00 30.43 346 ASP A O 1
ATOM 2255 N N . ARG A 1 297 ? -23.706 19.438 0.149 1.00 27.34 347 ARG A N 1
ATOM 2256 C CA . ARG A 1 297 ? -23.879 19.165 -1.270 1.00 27.19 347 ARG A CA 1
ATOM 2257 C C . ARG A 1 297 ? -24.621 17.845 -1.505 1.00 27.53 347 ARG A C 1
ATOM 2258 O O . ARG A 1 297 ? -25.280 17.668 -2.532 1.00 28.96 347 ARG A O 1
ATOM 2266 N N . ILE A 1 298 ? -24.540 16.949 -0.526 1.00 27.24 348 ILE A N 1
ATOM 2267 C CA . ILE A 1 298 ? -25.239 15.672 -0.578 1.00 26.03 348 ILE A CA 1
ATOM 2268 C C . ILE A 1 298 ? -26.752 15.879 -0.484 1.00 26.81 348 ILE A C 1
ATOM 2269 O O . ILE A 1 298 ? -27.235 16.699 0.298 1.00 22.97 348 ILE A O 1
ATOM 2274 N N . LYS A 1 299 ? -27.482 15.143 -1.315 1.00 24.02 349 LYS A N 1
ATOM 2275 C CA . LYS A 1 299 ? -28.937 15.232 -1.388 1.00 24.32 349 LYS A CA 1
ATOM 2276 C C . LYS A 1 299 ? -29.538 13.833 -1.301 1.00 23.31 349 LYS A C 1
ATOM 2277 O O . LYS A 1 299 ? -28.886 12.854 -1.670 1.00 22.74 349 LYS A O 1
ATOM 2283 N N . PRO A 1 300 ? -30.802 13.724 -0.854 1.00 24.08 350 PRO A N 1
ATOM 2284 C CA . PRO A 1 300 ? -31.339 12.388 -0.573 1.00 22.01 350 PRO A CA 1
ATOM 2285 C C . PRO A 1 300 ? -31.491 11.487 -1.798 1.00 23.75 350 PRO A C 1
ATOM 2286 O O . PRO A 1 300 ? -31.667 10.284 -1.613 1.00 29.39 350 PRO A O 1
ATOM 2290 N N . TRP A 1 301 ? -31.455 12.036 -3.012 1.00 23.77 351 TRP A N 1
ATOM 2291 C CA . TRP A 1 301 ? -31.530 11.198 -4.210 1.00 23.96 351 TRP A CA 1
ATOM 2292 C C . TRP A 1 301 ? -30.155 10.663 -4.619 1.00 25.41 351 TRP A C 1
ATOM 2293 O O . TRP A 1 301 ? -30.030 9.930 -5.600 1.00 30.30 351 TRP A O 1
ATOM 2304 N N . MET A 1 302 ? -29.125 11.042 -3.871 1.00 25.56 352 MET A N 1
ATOM 2305 C CA . MET A 1 302 ? -27.762 10.623 -4.178 1.00 26.39 352 MET A CA 1
ATOM 2306 C C . MET A 1 302 ? -27.363 9.423 -3.309 1.00 24.97 352 MET A C 1
ATOM 2307 O O . MET A 1 302 ? -27.939 9.199 -2.254 1.00 24.07 352 MET A O 1
ATOM 2312 N N . PRO A 1 303 ? -26.363 8.644 -3.752 1.00 25.58 353 PRO A N 1
ATOM 2313 C CA . PRO A 1 303 ? -26.144 7.358 -3.078 1.00 24.63 353 PRO A CA 1
ATOM 2314 C C . PRO A 1 303 ? -25.278 7.418 -1.808 1.00 25.58 353 PRO A C 1
ATOM 2315 O O . PRO A 1 303 ? -24.431 6.550 -1.616 1.00 25.70 353 PRO A O 1
ATOM 2319 N N . ASN A 1 304 ? -25.502 8.403 -0.944 1.00 23.15 354 ASN A N 1
ATOM 2320 C CA . ASN A 1 304 ? -24.954 8.304 0.404 1.00 21.67 354 ASN A CA 1
ATOM 2321 C C . ASN A 1 304 ? -25.619 7.128 1.118 1.00 21.98 354 ASN A C 1
ATOM 2322 O O . ASN A 1 304 ? -26.785 6.806 0.867 1.00 22.90 354 ASN A O 1
ATOM 2327 N N . GLY A 1 305 ? -24.867 6.462 1.981 1.00 21.91 355 GLY A N 1
ATOM 2328 C CA . GLY A 1 305 ? -25.395 5.350 2.743 1.00 23.20 355 GLY A CA 1
ATOM 2329 C C . GLY A 1 305 ? -24.357 4.894 3.751 1.00 24.94 355 GLY A C 1
ATOM 2330 O O . GLY A 1 305 ? -23.320 5.540 3.917 1.00 23.21 355 GLY A O 1
ATOM 2331 N N . ILE A 1 306 ? -24.635 3.782 4.419 1.00 21.35 356 ILE A N 1
ATOM 2332 C CA . ILE A 1 306 ? -23.691 3.225 5.384 1.00 21.20 356 ILE A CA 1
ATOM 2333 C C . ILE A 1 306 ? -23.531 1.742 5.091 1.00 23.20 356 ILE A C 1
ATOM 2334 O O . ILE A 1 306 ? -24.513 1.035 4.823 1.00 22.72 356 ILE A O 1
ATOM 2339 N N . PHE A 1 307 ? -22.283 1.293 5.105 1.00 21.07 357 PHE A N 1
ATOM 2340 C CA . PHE A 1 307 ? -21.925 -0.096 4.871 1.00 23.32 357 PHE A CA 1
ATOM 2341 C C . PHE A 1 307 ? -21.122 -0.594 6.060 1.00 23.50 357 PHE A C 1
ATOM 2342 O O . PHE A 1 307 ? -20.595 0.212 6.816 1.00 21.61 357 PHE A O 1
ATOM 2350 N N . TYR A 1 308 ? -21.019 -1.909 6.236 1.00 24.35 358 TYR A N 1
ATOM 2351 C CA . TYR A 1 308 ? -20.085 -2.437 7.230 1.00 23.66 358 TYR A CA 1
ATOM 2352 C C . TYR A 1 308 ? -19.354 -3.671 6.720 1.00 25.69 358 TYR A C 1
ATOM 2353 O O . TYR A 1 308 ? -19.856 -4.418 5.877 1.00 26.39 358 TYR A O 1
ATOM 2362 N N . SER A 1 309 ? -18.145 -3.853 7.242 1.00 26.57 359 SER A N 1
ATOM 2363 C CA . SER A 1 309 ? -17.328 -5.025 6.980 1.00 27.88 359 SER A CA 1
ATOM 2364 C C . SER A 1 309 ? -17.029 -5.711 8.303 1.00 28.14 359 SER A C 1
ATOM 2365 O O . SER A 1 309 ? -16.927 -5.049 9.327 1.00 26.89 359 SER A O 1
ATOM 2368 N N . VAL A 1 310 ? -16.903 -7.032 8.286 1.00 30.45 360 VAL A N 1
ATOM 2369 C CA . VAL A 1 310 ? -16.616 -7.774 9.509 1.00 29.89 360 VAL A CA 1
ATOM 2370 C C . VAL A 1 310 ? -15.261 -8.476 9.446 1.00 30.55 360 VAL A C 1
ATOM 2371 O O . VAL A 1 310 ? -14.962 -9.195 8.486 1.00 31.93 360 VAL A O 1
ATOM 2375 N N . TYR A 1 311 ? -14.448 -8.258 10.477 1.00 30.14 361 TYR A N 1
ATOM 2376 C CA . TYR A 1 311 ? -13.179 -8.956 10.631 1.00 29.10 361 TYR A CA 1
ATOM 2377 C C . TYR A 1 311 ? -13.323 -10.087 11.645 1.00 31.36 361 TYR A C 1
ATOM 2378 O O . TYR A 1 311 ? -13.657 -9.846 12.807 1.00 31.49 361 TYR A O 1
ATOM 2387 N N . ASP A 1 312 ? -13.087 -11.318 11.202 1.00 31.84 362 ASP A N 1
ATOM 2388 C CA . ASP A 1 312 ? -13.076 -12.462 12.106 1.00 35.36 362 ASP A CA 1
ATOM 2389 C C . ASP A 1 312 ? -11.696 -12.609 12.733 1.00 37.12 362 ASP A C 1
ATOM 2390 O O . ASP A 1 312 ? -10.733 -12.964 12.055 1.00 37.08 362 ASP A O 1
ATOM 2395 N N . VAL A 1 313 ? -11.601 -12.337 14.027 1.00 35.61 363 VAL A N 1
ATOM 2396 C CA . VAL A 1 313 ? -10.297 -12.325 14.694 1.00 35.53 363 VAL A CA 1
ATOM 2397 C C . VAL A 1 313 ? -9.610 -13.691 14.682 1.00 39.30 363 VAL A C 1
ATOM 2398 O O . VAL A 1 313 ? -8.414 -13.782 14.396 1.00 39.32 363 VAL A O 1
ATOM 2402 N N . ALA A 1 314 ? -10.364 -14.750 14.968 1.00 42.52 364 ALA A N 1
ATOM 2403 C CA . ALA A 1 314 ? -9.791 -16.094 15.033 1.00 46.70 364 ALA A CA 1
ATOM 2404 C C . ALA A 1 314 ? -9.119 -16.518 13.727 1.00 49.62 364 ALA A C 1
ATOM 2405 O O . ALA A 1 314 ? -8.005 -17.042 13.747 1.00 52.87 364 ALA A O 1
ATOM 2407 N N . SER A 1 315 ? -9.786 -16.283 12.599 1.00 47.28 365 SER A N 1
ATOM 2408 C CA . SER A 1 315 ? -9.278 -16.734 11.303 1.00 46.71 365 SER A CA 1
ATOM 2409 C C . SER A 1 315 ? -8.470 -15.664 10.576 1.00 44.69 365 SER A C 1
ATOM 2410 O O . SER A 1 315 ? -7.747 -15.966 9.625 1.00 45.04 365 SER A O 1
ATOM 2413 N N . GLY A 1 316 ? -8.604 -14.418 11.014 1.00 41.10 366 GLY A N 1
ATOM 2414 C CA . GLY A 1 316 ? -7.951 -13.303 10.355 1.00 41.73 366 GLY A CA 1
ATOM 2415 C C . GLY A 1 316 ? -8.564 -12.943 9.010 1.00 43.65 366 GLY A C 1
ATOM 2416 O O . GLY A 1 316 ? -7.904 -12.329 8.175 1.00 45.45 366 GLY A O 1
ATOM 2417 N N . ASN A 1 317 ? -9.828 -13.307 8.802 1.00 42.22 367 ASN A N 1
ATOM 2418 C CA . ASN A 1 317 ? -10.480 -13.077 7.515 1.00 47.01 367 ASN A CA 1
ATOM 2419 C C . ASN A 1 317 ? -11.477 -11.926 7.529 1.00 44.05 367 ASN A C 1
ATOM 2420 O O . ASN A 1 317 ? -12.208 -11.732 8.504 1.00 41.30 367 ASN A O 1
ATOM 2425 N N . TRP A 1 318 ? -11.498 -11.172 6.432 1.00 44.08 368 TRP A N 1
ATOM 2426 C CA . TRP A 1 318 ? -12.438 -10.074 6.255 1.00 40.23 368 TRP A CA 1
ATOM 2427 C C . TRP A 1 318 ? -13.629 -10.506 5.426 1.00 41.22 368 TRP A C 1
ATOM 2428 O O . TRP A 1 318 ? -13.483 -11.140 4.384 1.00 44.56 368 TRP A O 1
ATOM 2439 N N . GLN A 1 319 ? -14.803 -10.135 5.908 1.00 37.73 369 GLN A N 1
ATOM 2440 C CA . GLN A 1 319 ? -16.075 -10.412 5.263 1.00 41.83 369 GLN A CA 1
ATOM 2441 C C . GLN A 1 319 ? -16.433 -9.240 4.343 1.00 38.01 369 GLN A C 1
ATOM 2442 O O . GLN A 1 319 ? -16.192 -8.077 4.697 1.00 34.59 369 GLN A O 1
ATOM 2448 N N . ALA A 1 320 ? -16.986 -9.540 3.168 1.00 35.37 370 ALA A N 1
ATOM 2449 C CA . ALA A 1 320 ? -17.301 -8.511 2.169 1.00 34.84 370 ALA A CA 1
ATOM 2450 C C . ALA A 1 320 ? -18.306 -7.479 2.701 1.00 32.71 370 ALA A C 1
ATOM 2451 O O . ALA A 1 320 ? -19.130 -7.800 3.564 1.00 31.79 370 ALA A O 1
ATOM 2453 N N . PRO A 1 321 ? -18.239 -6.231 2.198 1.00 31.12 371 PRO A N 1
ATOM 2454 C CA . PRO A 1 321 ? -19.109 -5.158 2.705 1.00 30.42 371 PRO A CA 1
ATOM 2455 C C . PRO A 1 321 ? -20.601 -5.455 2.603 1.00 28.92 371 PRO A C 1
ATOM 2456 O O . PRO A 1 321 ? -21.030 -6.090 1.647 1.00 29.44 371 PRO A O 1
ATOM 2460 N N . ILE A 1 322 ? -21.361 -4.985 3.585 1.00 27.78 372 ILE A N 1
ATOM 2461 C CA . ILE A 1 322 ? -22.809 -5.143 3.595 1.00 28.05 372 ILE A CA 1
ATOM 2462 C C . ILE A 1 322 ? -23.485 -3.783 3.773 1.00 25.97 372 ILE A C 1
ATOM 2463 O O . ILE A 1 322 ? -23.129 -3.010 4.660 1.00 25.42 372 ILE A O 1
ATOM 2468 N N . ASP A 1 323 ? -24.450 -3.507 2.895 1.00 27.19 373 ASP A N 1
ATOM 2469 C CA . ASP A 1 323 ? -25.203 -2.262 2.883 1.00 26.93 373 ASP A CA 1
ATOM 2470 C C . ASP A 1 323 ? -26.319 -2.300 3.935 1.00 28.87 373 ASP A C 1
ATOM 2471 O O . ASP A 1 323 ? -27.104 -3.250 3.965 1.00 31.65 373 ASP A O 1
ATOM 2476 N N . VAL A 1 324 ? -26.392 -1.282 4.792 1.00 24.94 374 VAL A N 1
ATOM 2477 C CA . VAL A 1 324 ? -27.498 -1.176 5.755 1.00 24.60 374 VAL A CA 1
ATOM 2478 C C . VAL A 1 324 ? -28.262 0.142 5.609 1.00 24.23 374 VAL A C 1
ATOM 2479 O O . VAL A 1 324 ? -29.041 0.533 6.498 1.00 22.96 374 VAL A O 1
ATOM 2483 N N . THR A 1 325 ? -28.059 0.811 4.476 1.00 20.90 375 THR A N 1
ATOM 2484 C CA . THR A 1 325 ? -28.616 2.148 4.251 1.00 21.08 375 THR A CA 1
ATOM 2485 C C . THR A 1 325 ? -30.130 2.235 4.488 1.00 22.24 375 THR A C 1
ATOM 2486 O O . THR A 1 325 ? -30.608 3.175 5.108 1.00 23.18 375 THR A O 1
ATOM 2490 N N . ASP A 1 326 ? -30.881 1.255 4.003 1.00 24.08 376 ASP A N 1
ATOM 2491 C CA . ASP A 1 326 ? -32.335 1.337 4.108 1.00 24.90 376 ASP A CA 1
ATOM 2492 C C . ASP A 1 326 ? -32.807 1.265 5.553 1.00 24.92 376 ASP A C 1
ATOM 2493 O O . ASP A 1 326 ? -33.887 1.752 5.871 1.00 25.28 376 ASP A O 1
ATOM 2498 N N . GLN A 1 327 ? -31.983 0.680 6.424 1.00 23.53 377 GLN A N 1
ATOM 2499 C CA . GLN A 1 327 ? -32.322 0.574 7.838 1.00 24.22 377 GLN A CA 1
ATOM 2500 C C . GLN A 1 327 ? -31.992 1.839 8.620 1.00 24.44 377 GLN A C 1
ATOM 2501 O O . GLN A 1 327 ? -32.599 2.097 9.662 1.00 25.59 377 GLN A O 1
ATOM 2507 N N . VAL A 1 328 ? -31.027 2.626 8.145 1.00 18.77 378 VAL A N 1
ATOM 2508 C CA . VAL A 1 328 ? -30.513 3.710 8.976 1.00 17.92 378 VAL A CA 1
ATOM 2509 C C . VAL A 1 328 ? -30.617 5.094 8.345 1.00 19.82 378 VAL A C 1
ATOM 2510 O O . VAL A 1 328 ? -30.418 6.099 9.036 1.00 19.87 378 VAL A O 1
ATOM 2514 N N . LYS A 1 329 ? -30.965 5.151 7.052 1.00 19.07 379 LYS A N 1
ATOM 2515 C CA . LYS A 1 329 ? -31.103 6.418 6.349 1.00 17.22 379 LYS A CA 1
ATOM 2516 C C . LYS A 1 329 ? -32.588 6.685 6.092 1.00 20.10 379 LYS A C 1
ATOM 2517 O O . LYS A 1 329 ? -33.158 6.158 5.149 1.00 21.22 379 LYS A O 1
ATOM 2523 N N . GLU A 1 330 ? -33.193 7.493 6.952 1.00 18.77 380 GLU A N 1
ATOM 2524 C CA . GLU A 1 330 ? -34.630 7.755 6.869 1.00 19.45 380 GLU A CA 1
ATOM 2525 C C . GLU A 1 330 ? -34.958 8.532 5.602 1.00 20.17 380 GLU A C 1
ATOM 2526 O O . GLU A 1 330 ? -34.193 9.409 5.181 1.00 20.81 380 GLU A O 1
ATOM 2532 N N . ARG A 1 331 ? -36.091 8.181 4.988 1.00 17.88 381 ARG A N 1
ATOM 2533 C CA . ARG A 1 331 ? -36.676 8.942 3.899 1.00 19.61 381 ARG A CA 1
ATOM 2534 C C . ARG A 1 331 ? -38.074 9.387 4.299 1.00 18.24 381 ARG A C 1
ATOM 2535 O O . ARG A 1 331 ? -38.959 8.564 4.497 1.00 20.88 381 ARG A O 1
ATOM 2543 N N . SER A 1 332 ? -38.272 10.690 4.416 1.00 19.16 382 SER A N 1
ATOM 2544 C CA . SER A 1 332 ? -39.557 11.197 4.896 1.00 16.40 382 SER A CA 1
ATOM 2545 C C . SER A 1 332 ? -39.721 12.668 4.586 1.00 19.43 382 SER A C 1
ATOM 2546 O O . SER A 1 332 ? -38.754 13.349 4.258 1.00 18.61 382 SER A O 1
ATOM 2549 N N . PHE A 1 333 ? -40.955 13.159 4.665 1.00 19.62 383 PHE A N 1
ATOM 2550 C CA . PHE A 1 333 ? -41.186 14.592 4.666 1.00 17.40 383 PHE A CA 1
ATOM 2551 C C . PHE A 1 333 ? -41.242 15.050 6.116 1.00 22.90 383 PHE A C 1
ATOM 2552 O O . PHE A 1 333 ? -42.055 14.551 6.900 1.00 23.10 383 PHE A O 1
ATOM 2560 N N . GLN A 1 334 ? -40.371 15.993 6.469 1.00 22.09 384 GLN A N 1
ATOM 2561 C CA . GLN A 1 334 ? -40.187 16.391 7.855 1.00 20.47 384 GLN A CA 1
ATOM 2562 C C . GLN A 1 334 ? -40.749 17.783 8.086 1.00 20.99 384 GLN A C 1
ATOM 2563 O O . GLN A 1 334 ? -40.421 18.710 7.351 1.00 23.05 384 GLN A O 1
ATOM 2569 N N . ILE A 1 335 ? -41.607 17.921 9.099 1.00 18.05 385 ILE A N 1
ATOM 2570 C CA . ILE A 1 335 ? -42.139 19.219 9.486 1.00 17.42 385 ILE A CA 1
ATOM 2571 C C . ILE A 1 335 ? -41.743 19.569 10.911 1.00 21.54 385 ILE A C 1
ATOM 2572 O O . ILE A 1 335 ? -42.163 18.913 11.870 1.00 23.19 385 ILE A O 1
ATOM 2577 N N . ALA A 1 336 ? -40.934 20.610 11.047 1.00 22.51 386 ALA A N 1
ATOM 2578 C CA . ALA A 1 336 ? -40.522 21.069 12.366 1.00 22.64 386 ALA A CA 1
ATOM 2579 C C . ALA A 1 336 ? -41.320 22.311 12.709 1.00 24.46 386 ALA A C 1
ATOM 2580 O O . ALA A 1 336 ? -40.976 23.413 12.286 1.00 26.76 386 ALA A O 1
ATOM 2582 N N . GLY A 1 337 ? -42.407 22.119 13.452 1.00 25.26 387 GLY A N 1
ATOM 2583 C CA . GLY A 1 337 ? -43.255 23.217 13.877 1.00 26.75 387 GLY A CA 1
ATOM 2584 C C . GLY A 1 337 ? -42.671 23.849 15.120 1.00 30.19 387 GLY A C 1
ATOM 2585 O O . GLY A 1 337 ? -43.309 23.883 16.171 1.00 30.85 387 GLY A O 1
ATOM 2586 N N . TRP A 1 338 ? -41.433 24.326 14.988 1.00 31.57 388 TRP A N 1
ATOM 2587 C CA . TRP A 1 338 ? -40.683 24.940 16.079 1.00 31.68 388 TRP A CA 1
ATOM 2588 C C . TRP A 1 338 ? -40.829 26.451 16.001 1.00 33.66 388 TRP A C 1
ATOM 2589 O O . TRP A 1 338 ? -40.222 27.086 15.138 1.00 37.54 388 TRP A O 1
ATOM 2600 N N . GLY A 1 339 ? -41.634 27.031 16.888 1.00 30.28 389 GLY A N 1
ATOM 2601 C CA . GLY A 1 339 ? -41.895 28.458 16.844 1.00 32.61 389 GLY A CA 1
ATOM 2602 C C . GLY A 1 339 ? -42.887 28.831 15.750 1.00 35.22 389 GLY A C 1
ATOM 2603 O O . GLY A 1 339 ? -42.965 29.987 15.322 1.00 38.51 389 GLY A O 1
ATOM 2604 N N . GLY A 1 340 ? -43.651 27.847 15.295 1.00 34.09 390 GLY A N 1
ATOM 2605 C CA . GLY A 1 340 ? -44.675 28.089 14.302 1.00 33.92 390 GLY A CA 1
ATOM 2606 C C . GLY A 1 340 ? -45.512 26.855 14.043 1.00 33.05 390 GLY A C 1
ATOM 2607 O O . GLY A 1 340 ? -45.335 25.821 14.688 1.00 32.40 390 GLY A O 1
ATOM 2608 N N . SER A 1 341 ? -46.427 26.969 13.090 1.00 31.84 391 SER A N 1
ATOM 2609 C CA . SER A 1 341 ? -47.262 25.849 12.697 1.00 32.25 391 SER A CA 1
ATOM 2610 C C . SER A 1 341 ? -47.207 25.673 11.188 1.00 30.49 391 SER A C 1
ATOM 2611 O O . SER A 1 341 ? -47.056 26.640 10.443 1.00 32.53 391 SER A O 1
ATOM 2614 N N . GLU A 1 342 ? -47.315 24.432 10.740 1.00 28.59 392 GLU A N 1
ATOM 2615 C CA . GLU A 1 342 ? -47.323 24.146 9.317 1.00 26.50 392 GLU A CA 1
ATOM 2616 C C . GLU A 1 342 ? -48.200 22.940 9.064 1.00 24.40 392 GLU A C 1
ATOM 2617 O O . GLU A 1 342 ? -47.902 21.839 9.530 1.00 22.66 392 GLU A O 1
ATOM 2623 N N . LEU A 1 343 ? -49.301 23.161 8.346 1.00 23.18 393 LEU A N 1
ATOM 2624 C CA . LEU A 1 343 ? -50.253 22.106 8.019 1.00 22.06 393 LEU A CA 1
ATOM 2625 C C . LEU A 1 343 ? -50.430 21.983 6.521 1.00 18.91 393 LEU A C 1
ATOM 2626 O O . LEU A 1 343 ? -50.324 22.975 5.809 1.00 22.86 393 LEU A O 1
ATOM 2631 N N . TYR A 1 344 ? -50.722 20.774 6.055 1.00 20.02 394 TYR A N 1
ATOM 2632 C CA . TYR A 1 344 ? -51.121 20.563 4.661 1.00 21.06 394 TYR A CA 1
ATOM 2633 C C . TYR A 1 344 ? -52.520 19.989 4.588 1.00 23.28 394 TYR A C 1
ATOM 2634 O O . TYR A 1 344 ? -52.841 19.008 5.251 1.00 25.01 394 TYR A O 1
ATOM 2643 N N . ARG A 1 345 ? -53.338 20.599 3.746 1.00 22.94 395 ARG A N 1
ATOM 2644 C CA . ARG A 1 345 ? -54.749 20.274 3.697 1.00 21.45 395 ARG A CA 1
ATOM 2645 C C . ARG A 1 345 ? -55.185 20.120 2.254 1.00 24.55 395 ARG A C 1
ATOM 2646 O O . ARG A 1 345 ? -54.725 20.856 1.390 1.00 24.78 395 ARG A O 1
ATOM 2654 N N . ARG A 1 346 ? -56.071 19.170 1.976 1.00 26.61 396 ARG A N 1
ATOM 2655 C CA . ARG A 1 346 ? -56.761 19.203 0.691 1.00 26.13 396 ARG A CA 1
ATOM 2656 C C . ARG A 1 346 ? -58.210 18.806 0.844 1.00 27.70 396 ARG A C 1
ATOM 2657 O O . ARG A 1 346 ? -58.523 17.832 1.531 1.00 26.64 396 ARG A O 1
ATOM 2665 N N . ASN A 1 347 ? -59.076 19.579 0.195 1.00 30.91 397 ASN A N 1
ATOM 2666 C CA . ASN A 1 347 ? -60.495 19.262 0.114 1.00 34.26 397 ASN A CA 1
ATOM 2667 C C . ASN A 1 347 ? -60.711 17.919 -0.572 1.00 31.10 397 ASN A C 1
ATOM 2668 O O . ASN A 1 347 ? -59.996 17.563 -1.516 1.00 29.14 397 ASN A O 1
ATOM 2673 N N . THR A 1 348 ? -61.695 17.175 -0.080 1.00 27.14 398 THR A N 1
ATOM 2674 C CA . THR A 1 348 ? -61.995 15.857 -0.602 1.00 26.87 398 THR A CA 1
ATOM 2675 C C . THR A 1 348 ? -63.499 15.723 -0.820 1.00 27.47 398 THR A C 1
ATOM 2676 O O . THR A 1 348 ? -64.278 16.592 -0.413 1.00 28.47 398 THR A O 1
ATOM 2680 N N . SER A 1 349 ? -63.902 14.632 -1.459 1.00 29.81 399 SER A N 1
ATOM 2681 C CA . SER A 1 349 ? -65.315 14.373 -1.704 1.00 31.76 399 SER A CA 1
ATOM 2682 C C . SER A 1 349 ? -65.771 13.064 -1.072 1.00 29.80 399 SER A C 1
ATOM 2683 O O . SER A 1 349 ? -66.428 12.246 -1.719 1.00 29.02 399 SER A O 1
ATOM 2686 N N . LEU A 1 350 ? -65.410 12.862 0.189 1.00 26.37 400 LEU A N 1
ATOM 2687 C CA . LEU A 1 350 ? -65.882 11.699 0.924 1.00 25.30 400 LEU A CA 1
ATOM 2688 C C . LEU A 1 350 ? -67.398 11.677 1.033 1.00 27.79 400 LEU A C 1
ATOM 2689 O O . LEU A 1 350 ? -68.036 12.719 1.181 1.00 28.68 400 LEU A O 1
ATOM 2694 N N . ASN A 1 351 ? -67.954 10.475 0.938 1.00 27.95 401 ASN A N 1
ATOM 2695 C CA . ASN A 1 351 ? -69.364 10.217 1.193 1.00 32.25 401 ASN A CA 1
ATOM 2696 C C . ASN A 1 351 ? -69.451 9.620 2.593 1.00 34.30 401 ASN A C 1
ATOM 2697 O O . ASN A 1 351 ? -68.959 8.518 2.836 1.00 33.81 401 ASN A O 1
ATOM 2702 N N . SER A 1 352 ? -70.046 10.355 3.526 1.00 33.69 402 SER A N 1
ATOM 2703 C CA . SER A 1 352 ? -70.085 9.886 4.905 1.00 33.37 402 SER A CA 1
ATOM 2704 C C . SER A 1 352 ? -71.089 8.747 5.089 1.00 34.26 402 SER A C 1
ATOM 2705 O O . SER A 1 352 ? -71.179 8.160 6.168 1.00 35.08 402 SER A O 1
ATOM 2708 N N . GLN A 1 353 ? -71.839 8.431 4.037 1.00 33.33 403 GLN A N 1
ATOM 2709 C CA . GLN A 1 353 ? -72.762 7.302 4.083 1.00 36.50 403 GLN A CA 1
ATOM 2710 C C . GLN A 1 353 ? -72.134 6.017 3.535 1.00 36.13 403 GLN A C 1
ATOM 2711 O O . GLN A 1 353 ? -72.818 4.996 3.398 1.00 34.40 403 GLN A O 1
ATOM 2717 N N . GLN A 1 354 ? -70.838 6.083 3.228 1.00 33.69 404 GLN A N 1
ATOM 2718 C CA . GLN A 1 354 ? -70.044 4.919 2.832 1.00 33.29 404 GLN A CA 1
ATOM 2719 C C . GLN A 1 354 ? -68.820 4.828 3.723 1.00 30.53 404 GLN A C 1
ATOM 2720 O O . GLN A 1 354 ? -68.324 5.850 4.189 1.00 27.32 404 GLN A O 1
ATOM 2726 N N . ASP A 1 355 ? -68.330 3.614 3.951 1.00 29.91 405 ASP A N 1
ATOM 2727 C CA . ASP A 1 355 ? -67.106 3.435 4.729 1.00 28.15 405 ASP A CA 1
ATOM 2728 C C . ASP A 1 355 ? -65.954 4.179 4.068 1.00 28.41 405 ASP A C 1
ATOM 2729 O O . ASP A 1 355 ? -65.954 4.383 2.857 1.00 29.90 405 ASP A O 1
ATOM 2734 N N . TRP A 1 356 ? -64.966 4.584 4.855 1.00 24.83 406 TRP A N 1
ATOM 2735 C CA . TRP A 1 356 ? -63.730 5.075 4.274 1.00 24.92 406 TRP A CA 1
ATOM 2736 C C . TRP A 1 356 ? -62.584 4.743 5.212 1.00 25.15 406 TRP A C 1
ATOM 2737 O O . TRP A 1 356 ? -62.814 4.455 6.380 1.00 23.43 406 TRP A O 1
ATOM 2748 N N . GLN A 1 357 ? -61.361 4.754 4.686 1.00 25.84 407 GLN A N 1
ATOM 2749 C CA . GLN A 1 357 ? -60.175 4.463 5.493 1.00 25.07 407 GLN A CA 1
ATOM 2750 C C . GLN A 1 357 ? -59.076 5.460 5.193 1.00 23.96 407 GLN A C 1
ATOM 2751 O O . GLN A 1 357 ? -58.917 5.911 4.061 1.00 25.07 407 GLN A O 1
ATOM 2757 N N . SER A 1 358 ? -58.303 5.802 6.214 1.00 21.73 408 SER A N 1
ATOM 2758 C CA . SER A 1 358 ? -57.129 6.613 5.998 1.00 22.44 408 SER A CA 1
ATOM 2759 C C . SER A 1 358 ? -55.963 5.918 6.657 1.00 21.07 408 SER A C 1
ATOM 2760 O O . SER A 1 358 ? -56.113 5.366 7.741 1.00 18.21 408 SER A O 1
ATOM 2763 N N . ASN A 1 359 ? -54.813 5.931 5.991 1.00 22.17 409 ASN A N 1
ATOM 2764 C CA . ASN A 1 359 ? -53.588 5.377 6.552 1.00 24.25 409 ASN A CA 1
ATOM 2765 C C . ASN A 1 359 ? -52.522 6.472 6.565 1.00 24.85 409 ASN A C 1
ATOM 2766 O O . ASN A 1 359 ? -52.274 7.093 5.529 1.00 21.87 409 ASN A O 1
ATOM 2771 N N . ALA A 1 360 ? -51.914 6.731 7.722 1.00 24.02 410 ALA A N 1
ATOM 2772 C CA . ALA A 1 360 ? -50.813 7.699 7.796 1.00 21.03 410 ALA A CA 1
ATOM 2773 C C . ALA A 1 360 ? -49.622 7.058 8.491 1.00 21.70 410 ALA A C 1
ATOM 2774 O O . ALA A 1 360 ? -49.772 6.504 9.580 1.00 20.72 410 ALA A O 1
ATOM 2776 N N . LYS A 1 361 ? -48.452 7.121 7.864 1.00 19.00 411 LYS A N 1
ATOM 2777 C CA . LYS A 1 361 ? -47.259 6.531 8.474 1.00 18.50 411 LYS A CA 1
ATOM 2778 C C . LYS A 1 361 ? -46.410 7.672 9.000 1.00 20.04 411 LYS A C 1
ATOM 2779 O O . LYS A 1 361 ? -45.863 8.455 8.233 1.00 19.15 411 LYS A O 1
ATOM 2785 N N . ILE A 1 362 ? -46.329 7.772 10.322 1.00 19.02 412 ILE A N 1
ATOM 2786 C CA . ILE A 1 362 ? -45.856 8.978 10.987 1.00 17.97 412 ILE A CA 1
ATOM 2787 C C . ILE A 1 362 ? -44.927 8.623 12.134 1.00 20.04 412 ILE A C 1
ATOM 2788 O O . ILE A 1 362 ? -45.183 7.677 12.894 1.00 19.53 412 ILE A O 1
ATOM 2793 N N . ARG A 1 363 ? -43.845 9.390 12.226 1.00 19.54 413 ARG A N 1
ATOM 2794 C CA . ARG A 1 363 ? -42.917 9.356 13.353 1.00 18.32 413 ARG A CA 1
ATOM 2795 C C . ARG A 1 363 ? -42.993 10.690 14.094 1.00 19.15 413 ARG A C 1
ATOM 2796 O O . ARG A 1 363 ? -42.902 11.752 13.469 1.00 20.79 413 ARG A O 1
ATOM 2804 N N . ILE A 1 364 ? -43.159 10.654 15.414 1.00 19.56 414 ILE A N 1
ATOM 2805 C CA . ILE A 1 364 ? -43.108 11.873 16.219 1.00 19.65 414 ILE A CA 1
ATOM 2806 C C . ILE A 1 364 ? -41.680 12.060 16.764 1.00 22.84 414 ILE A C 1
ATOM 2807 O O . ILE A 1 364 ? -41.182 11.220 17.507 1.00 22.41 414 ILE A O 1
ATOM 2812 N N . VAL A 1 365 ? -41.028 13.146 16.370 1.00 21.62 415 VAL A N 1
ATOM 2813 C CA . VAL A 1 365 ? -39.640 13.393 16.769 1.00 25.30 415 VAL A CA 1
ATOM 2814 C C . VAL A 1 365 ? -39.591 14.097 18.120 1.00 26.65 415 VAL A C 1
ATOM 2815 O O . VAL A 1 365 ? -38.837 13.694 19.016 1.00 26.39 415 VAL A O 1
ATOM 2819 N N . ASP A 1 366 ? -40.417 15.133 18.276 1.00 25.78 416 ASP A N 1
ATOM 2820 C CA . ASP A 1 366 ? -40.554 15.806 19.563 1.00 28.54 416 ASP A CA 1
ATOM 2821 C C . ASP A 1 366 ? -41.869 16.575 19.671 1.00 26.16 416 ASP A C 1
ATOM 2822 O O . ASP A 1 366 ? -42.615 16.720 18.688 1.00 25.12 416 ASP A O 1
ATOM 2827 N N . GLY A 1 367 ? -42.151 17.027 20.887 1.00 27.57 417 GLY A N 1
ATOM 2828 C CA . GLY A 1 367 ? -43.251 17.933 21.184 1.00 26.26 417 GLY A CA 1
ATOM 2829 C C . GLY A 1 367 ? -44.673 17.429 21.008 1.00 29.48 417 GLY A C 1
ATOM 2830 O O . GLY A 1 367 ? -44.978 16.262 21.256 1.00 29.54 417 GLY A O 1
ATOM 2831 N N . ALA A 1 368 ? -45.540 18.331 20.557 1.00 29.86 418 ALA A N 1
ATOM 2832 C CA . ALA A 1 368 ? -46.983 18.106 20.549 1.00 27.74 418 ALA A CA 1
ATOM 2833 C C . ALA A 1 368 ? -47.661 18.891 19.417 1.00 28.45 418 ALA A C 1
ATOM 2834 O O . ALA A 1 368 ? -46.979 19.453 18.554 1.00 26.38 418 ALA A O 1
ATOM 2836 N N . ALA A 1 369 ? -48.995 18.916 19.425 1.00 27.79 419 ALA A N 1
ATOM 2837 C CA . ALA A 1 369 ? -49.785 19.559 18.370 1.00 29.23 419 ALA A CA 1
ATOM 2838 C C . ALA A 1 369 ? -49.510 18.964 16.985 1.00 26.91 419 ALA A C 1
ATOM 2839 O O . ALA A 1 369 ? -49.725 19.620 15.962 1.00 26.77 419 ALA A O 1
ATOM 2841 N N . ASN A 1 370 ? -49.056 17.716 16.962 1.00 23.56 420 ASN A N 1
ATOM 2842 C CA . ASN A 1 370 ? -48.838 16.989 15.708 1.00 24.86 420 ASN A CA 1
ATOM 2843 C C . ASN A 1 370 ? -50.100 16.211 15.301 1.00 25.44 420 ASN A C 1
ATOM 2844 O O . ASN A 1 370 ? -50.535 15.317 16.021 1.00 25.29 420 ASN A O 1
ATOM 2849 N N . GLN A 1 371 ? -50.693 16.536 14.154 1.00 25.23 421 GLN A N 1
ATOM 2850 C CA . GLN A 1 371 ? -52.046 16.044 13.866 1.00 25.44 421 GLN A CA 1
ATOM 2851 C C . GLN A 1 371 ? -52.209 15.292 12.541 1.00 25.74 421 GLN A C 1
ATOM 2852 O O . GLN A 1 371 ? -51.530 15.586 11.559 1.00 21.14 421 GLN A O 1
ATOM 2858 N N . ILE A 1 372 ? -53.105 14.308 12.536 1.00 24.22 422 ILE A N 1
ATOM 2859 C CA . ILE A 1 372 ? -53.663 13.766 11.291 1.00 22.88 422 ILE A CA 1
ATOM 2860 C C . ILE A 1 372 ? -55.182 13.871 11.414 1.00 22.31 422 ILE A C 1
ATOM 2861 O O . ILE A 1 372 ? -55.757 13.560 12.467 1.00 24.00 422 ILE A O 1
ATOM 2866 N N . GLN A 1 373 ? -55.823 14.339 10.346 1.00 21.48 423 GLN A N 1
ATOM 2867 C CA . GLN A 1 373 ? -57.236 14.689 10.388 1.00 23.26 423 GLN A CA 1
ATOM 2868 C C . GLN A 1 373 ? -57.968 14.239 9.135 1.00 23.89 423 GLN A C 1
ATOM 2869 O O . GLN A 1 373 ? -57.442 14.352 8.029 1.00 20.50 423 GLN A O 1
ATOM 2875 N N . VAL A 1 374 ? -59.175 13.707 9.315 1.00 20.96 424 VAL A N 1
ATOM 2876 C CA . VAL A 1 374 ? -60.073 13.483 8.196 1.00 22.48 424 VAL A CA 1
ATOM 2877 C C . VAL A 1 374 ? -61.437 14.029 8.575 1.00 24.75 424 VAL A C 1
ATOM 2878 O O . VAL A 1 374 ? -61.933 13.778 9.679 1.00 27.07 424 VAL A O 1
ATOM 2882 N N . ALA A 1 375 ? -62.029 14.793 7.662 1.00 23.59 425 ALA A N 1
ATOM 2883 C CA . ALA A 1 375 ? -63.405 15.245 7.791 1.00 24.98 425 ALA A CA 1
ATOM 2884 C C . ALA A 1 375 ? -64.149 14.756 6.554 1.00 26.74 425 ALA A C 1
ATOM 2885 O O . ALA A 1 375 ? -63.609 14.834 5.453 1.00 27.77 425 ALA A O 1
ATOM 2887 N N . ASP A 1 376 ? -65.361 14.235 6.721 1.00 26.34 426 ASP A N 1
ATOM 2888 C CA . ASP A 1 376 ? -66.048 13.597 5.595 1.00 28.38 426 ASP A CA 1
ATOM 2889 C C . ASP A 1 376 ? -67.374 14.260 5.188 1.00 29.16 426 ASP A C 1
ATOM 2890 O O . ASP A 1 376 ? -68.200 13.635 4.517 1.00 29.58 426 ASP A O 1
ATOM 2895 N N . GLY A 1 377 ? -67.571 15.517 5.576 1.00 29.76 427 GLY A N 1
ATOM 2896 C CA . GLY A 1 377 ? -68.781 16.243 5.226 1.00 32.28 427 GLY A CA 1
ATOM 2897 C C . GLY A 1 377 ? -69.837 16.170 6.313 1.00 35.20 427 GLY A C 1
ATOM 2898 O O . GLY A 1 377 ? -70.820 16.921 6.305 1.00 37.20 427 GLY A O 1
ATOM 2899 N N . SER A 1 378 ? -69.641 15.254 7.258 1.00 35.33 428 SER A N 1
ATOM 2900 C CA . SER A 1 378 ? -70.603 15.068 8.345 1.00 35.40 428 SER A CA 1
ATOM 2901 C C . SER A 1 378 ? -69.933 15.205 9.705 1.00 36.03 428 SER A C 1
ATOM 2902 O O . SER A 1 378 ? -70.481 15.836 10.615 1.00 35.37 428 SER A O 1
ATOM 2905 N N . ARG A 1 379 ? -68.748 14.610 9.827 1.00 33.33 429 ARG A N 1
ATOM 2906 C CA . ARG A 1 379 ? -67.963 14.666 11.055 1.00 30.71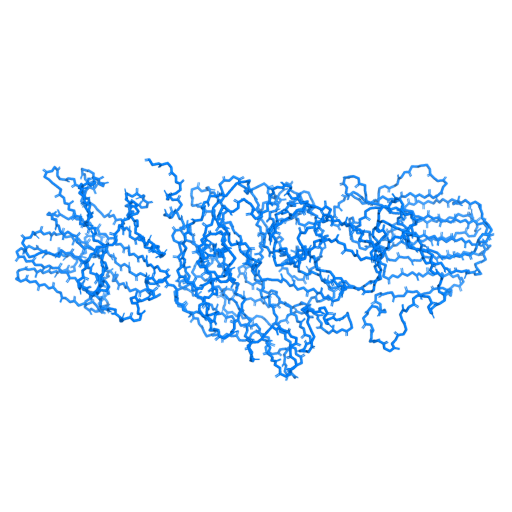 429 ARG A CA 1
ATOM 2907 C C . ARG A 1 379 ? -66.477 14.837 10.757 1.00 30.66 429 ARG A C 1
ATOM 2908 O O . ARG A 1 379 ? -65.996 14.504 9.663 1.00 28.49 429 ARG A O 1
ATOM 2916 N N . LYS A 1 380 ? -65.759 15.373 11.740 1.00 29.05 430 LYS A N 1
ATOM 2917 C CA . LYS A 1 380 ? -64.325 15.568 11.648 1.00 28.39 430 LYS A CA 1
ATOM 2918 C C . LYS A 1 380 ? -63.636 14.722 12.707 1.00 30.58 430 LYS A C 1
ATOM 2919 O O . LYS A 1 380 ? -64.084 14.661 13.859 1.00 29.31 430 LYS A O 1
ATOM 2925 N N . TYR A 1 381 ? -62.556 14.061 12.305 1.00 27.48 431 TYR A N 1
ATOM 2926 C CA . TYR A 1 381 ? -61.826 13.170 13.184 1.00 26.18 431 TYR A CA 1
ATOM 2927 C C . TYR A 1 381 ? -60.379 13.627 13.220 1.00 25.77 431 TYR A C 1
ATOM 2928 O O . TYR A 1 381 ? -59.697 13.619 12.189 1.00 24.28 431 TYR A O 1
ATOM 2937 N N . VAL A 1 382 ? -59.909 14.057 14.385 1.00 25.13 432 VAL A N 1
ATOM 2938 C CA . VAL A 1 382 ? -58.519 14.471 14.464 1.00 26.86 432 VAL A CA 1
ATOM 2939 C C . VAL A 1 382 ? -57.770 13.751 15.582 1.00 25.70 432 VAL A C 1
ATOM 2940 O O . VAL A 1 382 ? -58.234 13.656 16.718 1.00 27.68 432 VAL A O 1
ATOM 2944 N N . VAL A 1 383 ? -56.608 13.211 15.219 1.00 24.08 433 VAL A N 1
ATOM 2945 C CA . VAL A 1 383 ? -55.730 12.548 16.168 1.00 24.92 433 VAL A CA 1
ATOM 2946 C C . VAL A 1 383 ? -54.546 13.462 16.424 1.00 27.28 433 VAL A C 1
ATOM 2947 O O . VAL A 1 383 ? -53.861 13.860 15.481 1.00 27.18 433 VAL A O 1
ATOM 2951 N N . THR A 1 384 ? -54.312 13.816 17.685 1.00 27.09 434 THR A N 1
ATOM 2952 C CA . THR A 1 384 ? -53.185 14.685 18.018 1.00 25.95 434 THR A CA 1
ATOM 2953 C C . THR A 1 384 ? -52.141 13.856 18.752 1.00 24.17 434 THR A C 1
ATOM 2954 O O . THR A 1 384 ? -52.435 13.228 19.771 1.00 26.94 434 THR A O 1
ATOM 2958 N N . LEU A 1 385 ? -50.925 13.850 18.219 1.00 24.48 435 LEU A N 1
ATOM 2959 C CA . LEU A 1 385 ? -49.869 12.998 18.739 1.00 26.18 435 LEU A CA 1
ATOM 2960 C C . LEU A 1 385 ? -48.803 13.829 19.428 1.00 27.21 435 LEU A C 1
ATOM 2961 O O . LEU A 1 385 ? -48.422 14.889 18.933 1.00 27.43 435 LEU A O 1
ATOM 2966 N N . SER A 1 386 ? -48.324 13.353 20.572 1.00 28.04 436 SER A N 1
ATOM 2967 C CA . SER A 1 386 ? -47.352 14.119 21.333 1.00 27.87 436 SER A CA 1
ATOM 2968 C C . SER A 1 386 ? -46.366 13.226 22.075 1.00 29.40 436 SER A C 1
ATOM 2969 O O . SER A 1 386 ? -46.587 12.021 22.218 1.00 29.59 436 SER A O 1
ATOM 2972 N N . ILE A 1 387 ? -45.262 13.824 22.507 1.00 30.35 437 ILE A N 1
ATOM 2973 C CA . ILE A 1 387 ? -44.353 13.180 23.456 1.00 33.14 437 ILE A CA 1
ATOM 2974 C C . ILE A 1 387 ? -44.531 13.856 24.798 1.00 35.79 437 ILE A C 1
ATOM 2975 O O . ILE A 1 387 ? -44.337 15.066 24.908 1.00 40.43 437 ILE A O 1
ATOM 2980 N N . ASP A 1 388 ? -44.902 13.098 25.823 1.00 35.59 438 ASP A N 1
ATOM 2981 C CA . ASP A 1 388 ? -45.156 13.720 27.118 1.00 38.72 438 ASP A CA 1
ATOM 2982 C C . ASP A 1 388 ? -43.856 13.895 27.894 1.00 40.87 438 ASP A C 1
ATOM 2983 O O . ASP A 1 388 ? -42.784 13.556 27.397 1.00 39.82 438 ASP A O 1
ATOM 2988 N N . GLU A 1 389 ? -43.968 14.418 29.112 1.00 44.18 439 GLU A N 1
ATOM 2989 C CA . GLU A 1 389 ? -42.812 14.792 29.929 1.00 50.22 439 GLU A CA 1
ATOM 2990 C C . GLU A 1 389 ? -41.892 13.614 30.244 1.00 48.71 439 GLU A C 1
ATOM 2991 O O . GLU A 1 389 ? -40.703 13.796 30.511 1.00 49.01 439 GLU A O 1
ATOM 2997 N N . SER A 1 390 ? -42.443 12.408 30.198 1.00 45.73 440 SER A N 1
ATOM 2998 C CA . SER A 1 390 ? -41.700 11.218 30.576 1.00 42.71 440 SER A CA 1
ATOM 2999 C C . SER A 1 390 ? -41.227 10.431 29.366 1.00 36.54 440 SER A C 1
ATOM 3000 O O . SER A 1 390 ? -40.626 9.365 29.499 1.00 35.21 440 SER A O 1
ATOM 3003 N N . GLY A 1 391 ? -41.523 10.952 28.182 1.00 32.61 441 GLY A N 1
ATOM 3004 C CA . GLY A 1 391 ? -41.008 10.367 26.961 1.00 29.03 441 GLY A CA 1
ATOM 3005 C C . GLY A 1 391 ? -41.914 9.319 26.348 1.00 27.83 441 GLY A C 1
ATOM 3006 O O . GLY A 1 391 ? -41.472 8.556 25.490 1.00 27.02 441 GLY A O 1
ATOM 3007 N N . GLY A 1 392 ? -43.175 9.291 26.777 1.00 27.16 442 GLY A N 1
ATOM 3008 C CA . GLY A 1 392 ? -44.168 8.395 26.203 1.00 27.99 442 GLY A CA 1
ATOM 3009 C C . GLY A 1 392 ? -44.834 8.994 24.972 1.00 28.26 442 GLY A C 1
ATOM 3010 O O . GLY A 1 392 ? -44.794 10.207 24.773 1.00 27.66 442 GLY A O 1
ATOM 3011 N N . LEU A 1 393 ? -45.448 8.139 24.155 1.00 25.54 443 LEU A N 1
ATOM 3012 C CA . LEU A 1 393 ? -46.159 8.560 22.946 1.00 24.09 443 LEU A CA 1
ATOM 3013 C C . LEU A 1 393 ? -47.651 8.580 23.253 1.00 24.55 443 LEU A C 1
ATOM 3014 O O . LEU A 1 393 ? -48.208 7.568 23.664 1.00 25.35 443 LEU A O 1
ATOM 3019 N N . VAL A 1 394 ? -48.279 9.737 23.056 1.00 23.54 444 VAL A N 1
ATOM 3020 C CA . VAL A 1 394 ? -49.641 9.988 23.528 1.00 23.77 444 VAL A CA 1
ATOM 3021 C C . VAL A 1 394 ? -50.538 10.426 22.375 1.00 25.92 444 VAL A C 1
ATOM 3022 O O . VAL A 1 394 ? -50.140 11.249 21.545 1.00 26.26 444 VAL A O 1
ATOM 3026 N N . ALA A 1 395 ? -51.740 9.863 22.317 1.00 26.17 445 ALA A N 1
ATOM 3027 C CA . ALA A 1 395 ? -52.766 10.334 21.391 1.00 24.92 445 ALA A CA 1
ATOM 3028 C C . ALA A 1 395 ? -53.900 10.987 22.159 1.00 25.77 445 ALA A C 1
ATOM 3029 O O . ALA A 1 395 ? -54.357 10.443 23.167 1.00 28.51 445 ALA A O 1
ATOM 3031 N N . ASN A 1 396 ? -54.348 12.148 21.686 1.00 27.72 446 ASN A N 1
ATOM 3032 C CA . ASN A 1 396 ? -55.624 12.720 22.112 1.00 26.92 446 ASN A CA 1
ATOM 3033 C C . ASN A 1 396 ? -56.574 12.811 20.916 1.00 29.66 446 ASN A C 1
ATOM 3034 O O . ASN A 1 396 ? -56.171 13.187 19.810 1.00 28.66 446 ASN A O 1
ATOM 3039 N N . LEU A 1 397 ? -57.829 12.454 21.133 1.00 29.95 447 LEU A N 1
ATOM 3040 C CA . LEU A 1 397 ? -58.814 12.477 20.057 1.00 28.97 447 LEU A CA 1
ATOM 3041 C C . LEU A 1 397 ? -59.795 13.607 20.297 1.00 29.59 447 LEU A C 1
ATOM 3042 O O . LEU A 1 397 ? -60.165 13.864 21.449 1.00 34.19 447 LEU A O 1
ATOM 3047 N N . ASN A 1 398 ? -60.213 14.301 19.238 1.00 28.16 448 ASN A N 1
ATOM 3048 C CA . ASN A 1 398 ? -61.212 15.350 19.434 1.00 30.17 448 ASN A CA 1
ATOM 3049 C C . ASN A 1 398 ? -62.513 14.757 19.962 1.00 31.44 448 ASN A C 1
ATOM 3050 O O . ASN A 1 398 ? -62.957 13.701 19.507 1.00 31.95 448 ASN A O 1
ATOM 3055 N N . GLY A 1 399 ? -63.095 15.430 20.952 1.00 31.81 449 GLY A N 1
ATOM 3056 C CA . GLY A 1 399 ? -64.349 15.006 21.551 1.00 34.63 449 GLY A CA 1
ATOM 3057 C C . GLY A 1 399 ? -64.226 13.920 22.610 1.00 37.81 449 GLY A C 1
ATOM 3058 O O . GLY A 1 399 ? -65.232 13.504 23.185 1.00 40.81 449 GLY A O 1
ATOM 3059 N N . VAL A 1 400 ? -63.001 13.462 22.868 1.00 36.35 450 VAL A N 1
ATOM 3060 C CA . VAL A 1 400 ? -62.748 12.414 23.861 1.00 37.26 450 VAL A CA 1
ATOM 3061 C C . VAL A 1 400 ? -61.923 12.979 25.025 1.00 37.36 450 VAL A C 1
ATOM 3062 O O . VAL A 1 400 ? -60.932 13.669 24.802 1.00 34.45 450 VAL A O 1
ATOM 3066 N N . SER A 1 401 ? -62.324 12.707 26.265 1.00 40.55 451 SER A N 1
ATOM 3067 C CA . SER A 1 401 ? -61.711 13.429 27.384 1.00 42.42 451 SER A CA 1
ATOM 3068 C C . SER A 1 401 ? -60.281 12.951 27.695 1.00 38.90 451 SER A C 1
ATOM 3069 O O . SER A 1 401 ? -59.373 13.772 27.810 1.00 37.99 451 SER A O 1
ATOM 3072 N N . ALA A 1 402 ? -60.066 11.643 27.798 1.00 38.70 452 ALA A N 1
ATOM 3073 C CA . ALA A 1 402 ? -58.786 11.134 28.312 1.00 38.75 452 ALA A CA 1
ATOM 3074 C C . ALA A 1 402 ? -57.732 10.858 27.237 1.00 35.67 452 ALA A C 1
ATOM 3075 O O . ALA A 1 402 ? -58.027 10.272 26.199 1.00 33.31 452 ALA A O 1
ATOM 3077 N N . PRO A 1 403 ? -56.482 11.269 27.496 1.00 37.90 453 PRO A N 1
ATOM 3078 C CA . PRO A 1 403 ? -55.410 10.903 26.567 1.00 35.07 453 PRO A CA 1
ATOM 3079 C C . PRO A 1 403 ? -55.163 9.395 26.568 1.00 32.54 453 PRO A C 1
ATOM 3080 O O . PRO A 1 403 ? -55.492 8.703 27.540 1.00 32.79 453 PRO A O 1
ATOM 3084 N N . ILE A 1 404 ? -54.599 8.898 25.474 1.00 28.79 454 ILE A N 1
ATOM 3085 C CA . ILE A 1 404 ? -54.264 7.490 25.340 1.00 27.58 454 ILE A CA 1
ATOM 3086 C C . ILE A 1 404 ? -52.750 7.350 25.202 1.00 29.41 454 ILE A C 1
ATOM 3087 O O . ILE A 1 404 ? -52.141 7.945 24.305 1.00 27.58 454 ILE A O 1
ATOM 3092 N N . ILE A 1 405 ? -52.141 6.580 26.094 1.00 29.43 455 ILE A N 1
ATOM 3093 C CA . ILE A 1 405 ? -50.711 6.325 25.977 1.00 29.66 455 ILE A CA 1
ATOM 3094 C C . ILE A 1 405 ? -50.518 5.171 24.998 1.00 27.29 455 ILE A C 1
ATOM 3095 O O . ILE A 1 405 ? -50.884 4.029 25.288 1.00 27.91 455 ILE A O 1
ATOM 3100 N N . LEU A 1 406 ? -49.976 5.490 23.822 1.00 23.55 456 LEU A N 1
ATOM 3101 C CA . LEU A 1 406 ? -49.784 4.506 22.764 1.00 24.56 456 LEU A CA 1
ATOM 3102 C C . LEU A 1 406 ? -48.564 3.638 23.038 1.00 25.99 456 LEU A C 1
ATOM 3103 O O . LEU A 1 406 ? -48.566 2.442 22.752 1.00 26.47 456 LEU A O 1
ATOM 3108 N N . GLN A 1 407 ? -47.522 4.256 23.592 1.00 23.94 457 GLN A N 1
ATOM 3109 C CA A GLN A 1 407 ? -46.294 3.540 23.891 0.51 24.21 457 GLN A CA 1
ATOM 3110 C CA B GLN A 1 407 ? -46.218 3.610 23.797 0.49 24.29 457 GLN A CA 1
ATOM 3111 C C . GLN A 1 407 ? -45.490 4.262 24.965 1.00 23.86 457 GLN A C 1
ATOM 3112 O O . GLN A 1 407 ? -45.480 5.485 25.042 1.00 26.08 457 GLN A O 1
ATOM 3123 N N . SER A 1 408 ? -44.836 3.488 25.832 1.00 23.16 458 SER A N 1
ATOM 3124 C CA . SER A 1 408 ? -44.006 4.114 26.872 1.00 24.51 458 SER A CA 1
ATOM 3125 C C . SER A 1 408 ? -42.534 3.693 26.772 1.00 26.37 458 SER A C 1
ATOM 3126 O O . SER A 1 408 ? -41.660 4.357 27.326 1.00 26.79 458 SER A O 1
ATOM 3129 N N . GLU A 1 409 ? -42.282 2.592 26.070 1.00 27.95 459 GLU A N 1
ATOM 3130 C CA . GLU A 1 409 ? -40.928 2.105 25.794 1.00 31.50 459 GLU A CA 1
ATOM 3131 C C . GLU A 1 409 ? -40.243 3.042 24.792 1.00 26.56 459 GLU A C 1
ATOM 3132 O O . GLU A 1 409 ? -40.723 3.221 23.679 1.00 23.11 459 GLU A O 1
ATOM 3138 N N . HIS A 1 410 ? -39.127 3.654 25.184 1.00 25.59 460 HIS A N 1
ATOM 3139 C CA . HIS A 1 410 ? -38.581 4.779 24.424 1.00 24.26 460 HIS A CA 1
ATOM 3140 C C . HIS A 1 410 ? -38.204 4.476 22.965 1.00 23.11 460 HIS A C 1
ATOM 3141 O O . HIS A 1 410 ? -38.390 5.315 22.083 1.00 23.45 460 HIS A O 1
ATOM 3148 N N . ALA A 1 411 ? -37.691 3.285 22.700 1.00 26.52 461 ALA A N 1
ATOM 3149 C CA . ALA A 1 411 ? -37.347 2.936 21.321 1.00 28.56 461 ALA A CA 1
ATOM 3150 C C . ALA A 1 411 ? -38.596 2.943 20.442 1.00 30.66 461 ALA A C 1
ATOM 3151 O O . ALA A 1 411 ? -38.588 3.472 19.318 1.00 31.38 461 ALA A O 1
ATOM 3153 N N . LYS A 1 412 ? -39.689 2.393 20.962 1.00 26.44 462 LYS A N 1
ATOM 3154 C CA . LYS A 1 412 ? -40.915 2.302 20.159 1.00 23.01 462 LYS A CA 1
ATOM 3155 C C . LYS A 1 412 ? -41.606 3.658 20.048 1.00 25.64 462 LYS A C 1
ATOM 3156 O O . LYS A 1 412 ? -42.297 3.935 19.059 1.00 29.09 462 LYS A O 1
ATOM 3162 N N . VAL A 1 413 ? -41.419 4.495 21.064 1.00 24.77 463 VAL A N 1
ATOM 3163 C CA . VAL A 1 413 ? -42.015 5.829 21.112 1.00 24.74 463 VAL A CA 1
ATOM 3164 C C . VAL A 1 413 ? -41.628 6.680 19.907 1.00 26.90 463 VAL A C 1
ATOM 3165 O O . VAL A 1 413 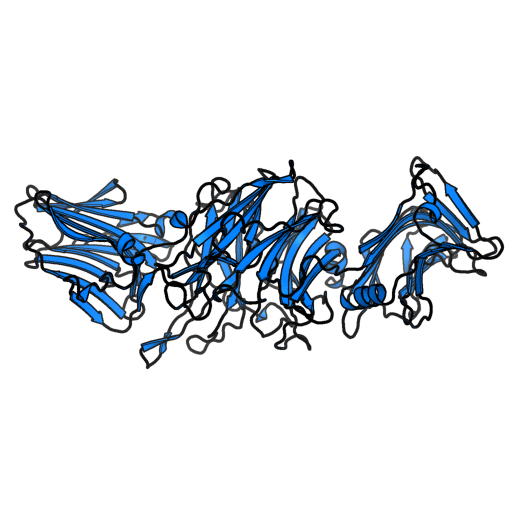? -42.473 7.366 19.333 1.00 26.60 463 VAL A O 1
ATOM 3169 N N . HIS A 1 414 ? -40.356 6.636 19.514 1.00 26.57 464 HIS A N 1
ATOM 3170 C CA . HIS A 1 414 ? -39.892 7.514 18.445 1.00 28.87 464 HIS A CA 1
ATOM 3171 C C . HIS A 1 414 ? -39.777 6.808 17.097 1.00 28.88 464 HIS A C 1
ATOM 3172 O O . HIS A 1 414 ? -39.229 7.360 16.156 1.00 31.64 464 HIS A O 1
ATOM 3179 N N . SER A 1 415 ? -40.311 5.598 17.006 1.00 25.90 465 SER A N 1
ATOM 3180 C CA . SER A 1 415 ? -40.357 4.882 15.738 1.00 22.58 465 SER A CA 1
ATOM 3181 C C . SER A 1 415 ? -41.519 5.375 14.860 1.00 19.91 465 SER A C 1
ATOM 3182 O O . SER A 1 415 ? -42.420 6.071 15.328 1.00 18.67 465 SER A O 1
ATOM 3185 N N . PHE A 1 416 ? -41.493 5.013 13.586 1.00 19.32 466 PHE A N 1
ATOM 3186 C CA . PHE A 1 416 ? -42.668 5.224 12.752 1.00 18.99 466 PHE A CA 1
ATOM 3187 C C . PHE A 1 416 ? -43.763 4.293 13.219 1.00 19.27 466 PHE A C 1
ATOM 3188 O O . PHE A 1 416 ? -43.492 3.184 13.673 1.00 20.56 466 PHE A O 1
ATOM 3196 N N . HIS A 1 417 ? -45.007 4.743 13.100 1.00 17.70 467 HIS A N 1
ATOM 3197 C CA . HIS A 1 417 ? -46.140 3.876 13.363 1.00 15.70 467 HIS A CA 1
ATOM 3198 C C . HIS A 1 417 ? -47.140 4.034 12.233 1.00 17.45 467 HIS A C 1
ATOM 3199 O O . HIS A 1 417 ? -47.200 5.089 11.611 1.00 17.40 467 HIS A O 1
ATOM 3206 N N . ASP A 1 418 ? -47.883 2.960 11.986 1.00 19.31 468 ASP A N 1
ATOM 3207 C CA . ASP A 1 418 ? -48.967 2.911 11.001 1.00 19.21 468 ASP A CA 1
ATOM 3208 C C . ASP A 1 418 ? -50.290 3.265 11.668 1.00 18.83 468 ASP A C 1
ATOM 3209 O O . ASP A 1 418 ? -50.833 2.449 12.408 1.00 22.24 468 ASP A O 1
ATOM 3214 N N . TYR A 1 419 ? -50.784 4.478 11.437 1.00 18.78 469 TYR A N 1
ATOM 3215 C CA . TYR A 1 419 ? -52.069 4.906 11.976 1.00 18.60 469 TYR A CA 1
ATOM 3216 C C . TYR A 1 419 ? -53.138 4.624 10.935 1.00 23.51 469 TYR A C 1
ATOM 3217 O O . TYR A 1 419 ? -52.968 4.977 9.772 1.00 26.92 469 TYR A O 1
ATOM 3226 N N . GLU A 1 420 ? -54.217 3.963 11.334 1.00 20.81 470 GLU A N 1
ATOM 3227 C CA . GLU A 1 420 ? -55.298 3.744 10.407 1.00 21.26 470 GLU A CA 1
ATOM 3228 C C . GLU A 1 420 ? -56.594 4.193 11.055 1.00 22.80 470 GLU A C 1
ATOM 3229 O O . GLU A 1 420 ? -56.882 3.838 12.194 1.00 22.55 470 GLU A O 1
ATOM 3235 N N . LEU A 1 421 ? -57.343 5.003 10.322 1.00 21.71 471 LEU A N 1
ATOM 3236 C CA . LEU A 1 421 ? -58.708 5.339 10.694 1.00 23.58 471 LEU A CA 1
ATOM 3237 C C . LEU A 1 421 ? -59.626 4.518 9.801 1.00 25.81 471 LEU A C 1
ATOM 3238 O O . LEU A 1 421 ? -59.522 4.594 8.575 1.00 25.10 471 LEU A O 1
ATOM 3243 N N . GLN A 1 422 ? -60.471 3.691 10.409 1.00 25.82 472 GLN A N 1
ATOM 3244 C CA . GLN A 1 422 ? -61.484 2.951 9.669 1.00 29.02 472 GLN A CA 1
ATOM 3245 C C . GLN A 1 422 ? -62.854 3.496 9.997 1.00 28.78 472 GLN A C 1
ATOM 3246 O O . GLN A 1 422 ? -63.384 3.236 11.082 1.00 30.20 472 GLN A O 1
ATOM 3252 N N . TYR A 1 423 ? -63.438 4.243 9.073 1.00 25.88 473 TYR A N 1
ATOM 3253 C CA . TYR A 1 423 ? -64.773 4.763 9.325 1.00 28.05 473 TYR A CA 1
ATOM 3254 C C . TYR A 1 423 ? -65.850 3.780 8.897 1.00 31.01 473 TYR A C 1
ATOM 3255 O O . TYR A 1 423 ? -65.829 3.242 7.787 1.00 30.68 473 TYR A O 1
ATOM 3264 N N . SER A 1 424 ? -66.791 3.542 9.800 1.00 31.29 474 SER A N 1
ATOM 3265 C CA . SER A 1 424 ? -67.936 2.697 9.514 1.00 33.18 474 SER A CA 1
ATOM 3266 C C . SER A 1 424 ? -69.160 3.559 9.243 1.00 34.73 474 SER A C 1
ATOM 3267 O O . SER A 1 424 ? -69.602 4.310 10.114 1.00 36.02 474 SER A O 1
ATOM 3270 N N . ALA A 1 425 ? -69.696 3.459 8.033 1.00 33.81 475 ALA A N 1
ATOM 3271 C CA . ALA A 1 425 ? -70.903 4.189 7.675 1.00 36.12 475 ALA A CA 1
ATOM 3272 C C . ALA A 1 425 ? -72.075 3.742 8.545 1.00 39.51 475 ALA A C 1
ATOM 3273 O O . ALA A 1 425 ? -72.916 4.556 8.936 1.00 39.72 475 ALA A O 1
ATOM 3275 N N . LEU A 1 426 ? -72.121 2.445 8.839 1.00 41.22 476 LEU A N 1
ATOM 3276 C CA . LEU A 1 426 ? -73.204 1.862 9.631 1.00 45.78 476 LEU A CA 1
ATOM 3277 C C . LEU A 1 426 ? -73.271 2.475 11.027 1.00 44.13 476 LEU A C 1
ATOM 3278 O O . LEU A 1 426 ? -74.346 2.840 11.510 1.00 43.20 476 LEU A O 1
ATOM 3283 N N . ASN A 1 427 ? -72.114 2.602 11.664 1.00 41.27 477 ASN A N 1
ATOM 3284 C CA . ASN A 1 427 ? -72.037 3.094 13.035 1.00 44.00 477 ASN A CA 1
ATOM 3285 C C . ASN A 1 427 ? -71.868 4.605 13.124 1.00 42.34 477 ASN A C 1
ATOM 3286 O O . ASN A 1 427 ? -72.068 5.193 14.186 1.00 43.18 477 ASN A O 1
ATOM 3291 N N . HIS A 1 428 ? -71.498 5.219 12.002 1.00 42.13 478 HIS A N 1
ATOM 3292 C CA . HIS A 1 428 ? -71.103 6.628 11.947 1.00 40.48 478 HIS A CA 1
ATOM 3293 C C . HIS A 1 428 ? -70.022 6.951 12.979 1.00 39.16 478 HIS A C 1
ATOM 3294 O O . HIS A 1 428 ? -70.036 8.012 13.608 1.00 38.50 478 HIS A O 1
ATOM 3301 N N . THR A 1 429 ? -69.080 6.025 13.137 1.00 36.77 479 THR A N 1
ATOM 3302 C CA . THR A 1 429 ? -67.930 6.228 14.012 1.00 34.68 479 THR A CA 1
ATOM 3303 C C . THR A 1 429 ? -66.668 5.691 13.359 1.00 33.21 479 THR A C 1
ATOM 3304 O O . THR A 1 429 ? -66.730 4.922 12.395 1.00 32.13 479 THR A O 1
ATOM 3308 N N . THR A 1 430 ? -65.527 6.067 13.919 1.00 32.45 480 THR A N 1
ATOM 3309 C CA . THR A 1 430 ? -64.246 5.718 13.339 1.00 27.37 480 THR A CA 1
ATOM 3310 C C . THR A 1 430 ? -63.418 4.946 14.358 1.00 30.37 480 THR A C 1
ATOM 3311 O O . THR A 1 430 ? -63.363 5.312 15.537 1.00 29.99 480 THR A O 1
ATOM 3315 N N . THR A 1 431 ? -62.811 3.853 13.911 1.00 28.97 481 THR A N 1
ATOM 3316 C CA . THR A 1 431 ? -61.954 3.059 14.780 1.00 28.45 481 THR A CA 1
ATOM 3317 C C . THR A 1 431 ? -60.496 3.358 14.459 1.00 28.32 481 THR A C 1
ATOM 3318 O O . THR A 1 431 ? -60.088 3.324 13.293 1.00 24.81 481 THR A O 1
ATOM 3322 N N . LEU A 1 432 ? -59.728 3.686 15.496 1.00 26.41 482 LEU A N 1
ATOM 3323 C CA . LEU A 1 432 ? -58.301 3.944 15.343 1.00 27.07 482 LEU A CA 1
ATOM 3324 C C . LEU A 1 432 ? -57.514 2.654 15.533 1.00 26.75 482 LEU A C 1
ATOM 3325 O O . LEU A 1 432 ? -57.704 1.938 16.525 1.00 27.52 482 LEU A O 1
ATOM 3330 N N . PHE A 1 433 ? -56.642 2.363 14.567 1.00 24.62 483 PHE A N 1
ATOM 3331 C CA . PHE A 1 433 ? -55.684 1.262 14.649 1.00 25.32 483 PHE A CA 1
ATOM 3332 C C . PHE A 1 433 ? -54.285 1.849 14.638 1.00 20.99 483 PHE A C 1
ATOM 3333 O O . PHE A 1 433 ? -54.025 2.803 13.893 1.00 19.71 483 PHE A O 1
ATOM 3341 N N . VAL A 1 434 ? -53.393 1.296 15.459 1.00 23.02 484 VAL A N 1
ATOM 3342 C CA . VAL A 1 434 ? -51.971 1.631 15.388 1.00 22.68 484 VAL A CA 1
ATOM 3343 C C . VAL A 1 434 ? -51.133 0.356 15.304 1.00 22.07 484 VAL A C 1
ATOM 3344 O O . VAL A 1 434 ? -51.217 -0.513 16.174 1.00 23.56 484 VAL A O 1
ATOM 3348 N N . ASP A 1 435 ? -50.340 0.255 14.240 1.00 20.12 485 ASP A N 1
ATOM 3349 C CA . ASP A 1 435 ? -49.548 -0.932 13.938 1.00 22.54 485 ASP A CA 1
ATOM 3350 C C . ASP A 1 435 ? -50.399 -2.197 13.959 1.00 23.57 485 ASP A C 1
ATOM 3351 O O . ASP A 1 435 ? -49.997 -3.228 14.498 1.00 24.64 485 ASP A O 1
ATOM 3356 N N . GLY A 1 436 ? -51.589 -2.108 13.369 1.00 21.96 486 GLY A N 1
ATOM 3357 C CA . GLY A 1 436 ? -52.431 -3.274 13.211 1.00 24.48 486 GLY A CA 1
ATOM 3358 C C . GLY A 1 436 ? -53.307 -3.548 14.414 1.00 26.84 486 GLY A C 1
ATOM 3359 O O . GLY A 1 436 ? -54.147 -4.437 14.372 1.00 28.91 486 GLY A O 1
ATOM 3360 N N . GLN A 1 437 ? -53.098 -2.792 15.491 1.00 26.50 487 GLN A N 1
ATOM 3361 C CA . GLN A 1 437 ? -53.785 -3.056 16.752 1.00 29.20 487 GLN A CA 1
ATOM 3362 C C . GLN A 1 437 ? -54.953 -2.098 16.953 1.00 27.97 487 GLN A C 1
ATOM 3363 O O . GLN A 1 437 ? -54.802 -0.887 16.815 1.00 28.25 487 GLN A O 1
ATOM 3369 N N . GLN A 1 438 ? -56.120 -2.640 17.279 1.00 28.49 488 GLN A N 1
ATOM 3370 C CA . GLN A 1 438 ? -57.279 -1.794 17.519 1.00 30.46 488 GLN A CA 1
ATOM 3371 C C . GLN A 1 438 ? -57.090 -1.019 18.819 1.00 31.89 488 GLN A C 1
ATOM 3372 O O . GLN A 1 438 ? -56.798 -1.595 19.866 1.00 33.04 488 GLN A O 1
ATOM 3378 N N . ILE A 1 439 ? -57.241 0.295 18.746 1.00 29.36 489 ILE A N 1
ATOM 3379 C CA . ILE A 1 439 ? -56.990 1.137 19.902 1.00 30.55 489 ILE A CA 1
ATOM 3380 C C . ILE A 1 439 ? -58.294 1.564 20.554 1.00 33.46 489 ILE A C 1
ATOM 3381 O O . ILE A 1 439 ? -58.538 1.267 21.721 1.00 34.05 489 ILE A O 1
ATOM 3386 N N . THR A 1 440 ? -59.132 2.260 19.794 1.00 33.00 490 THR A N 1
ATOM 3387 C CA . THR A 1 440 ? -60.414 2.715 20.306 1.00 33.74 490 THR A CA 1
ATOM 3388 C C . THR A 1 440 ? -61.301 3.185 19.169 1.00 33.04 490 THR A C 1
ATOM 3389 O O . THR A 1 440 ? -60.854 3.298 18.023 1.00 28.91 490 THR A O 1
ATOM 3393 N N . THR A 1 441 ? -62.558 3.460 19.497 1.00 32.30 491 THR A N 1
ATOM 3394 C CA . THR A 1 441 ? -63.517 3.971 18.526 1.00 34.00 491 THR A CA 1
ATOM 3395 C C . THR A 1 441 ? -64.120 5.264 19.049 1.00 33.99 491 THR A C 1
ATOM 3396 O O . THR A 1 441 ? -64.433 5.371 20.235 1.00 33.99 491 THR A O 1
ATOM 3400 N N . TRP A 1 442 ? -64.276 6.253 18.177 1.00 33.89 492 TRP A N 1
ATOM 3401 C CA . TRP A 1 442 ? -64.903 7.495 18.597 1.00 35.26 492 TRP A CA 1
ATOM 3402 C C . TRP A 1 442 ? -65.646 8.163 17.445 1.00 35.82 492 TRP A C 1
ATOM 3403 O O . TRP A 1 442 ? -65.440 7.837 16.273 1.00 34.19 492 TRP A O 1
ATOM 3414 N N . ALA A 1 443 ? -66.545 9.074 17.794 1.00 33.18 493 ALA A N 1
ATOM 3415 C CA . ALA A 1 443 ? -67.458 9.653 16.822 1.00 31.18 493 ALA A CA 1
ATOM 3416 C C . ALA A 1 443 ? -66.931 10.972 16.288 1.00 32.61 493 ALA A C 1
ATOM 3417 O O . ALA A 1 443 ? -67.579 11.623 15.464 1.00 33.54 493 ALA A O 1
ATOM 3419 N N . GLY A 1 444 ? -65.745 11.363 16.747 1.00 32.74 494 GLY A N 1
ATOM 3420 C CA . GLY A 1 444 ? -65.197 12.656 16.387 1.00 32.54 494 GLY A CA 1
ATOM 3421 C C . GLY A 1 444 ? -66.206 13.719 16.769 1.00 35.78 494 GLY A C 1
ATOM 3422 O O . GLY A 1 444 ? -66.916 13.568 17.760 1.00 35.75 494 GLY A O 1
ATOM 3423 N N . GLU A 1 445 ? -66.288 14.783 15.980 1.00 37.15 495 GLU A N 1
ATOM 3424 C CA . GLU A 1 445 ? -67.216 15.863 16.271 1.00 39.36 495 GLU A CA 1
ATOM 3425 C C . GLU A 1 445 ? -67.863 16.370 14.986 1.00 35.80 495 GLU A C 1
ATOM 3426 O O . GLU A 1 445 ? -67.292 16.257 13.906 1.00 36.01 495 GLU A O 1
ATOM 3432 N N . VAL A 1 446 ? -69.077 16.897 15.110 1.00 35.99 496 VAL A N 1
ATOM 3433 C CA . VAL A 1 446 ? -69.858 17.332 13.957 1.00 36.80 496 VAL A CA 1
ATOM 3434 C C . VAL A 1 446 ? -69.134 18.414 13.165 1.00 39.72 496 VAL A C 1
ATOM 3435 O O . VAL A 1 446 ? -68.509 19.305 13.745 1.00 42.38 496 VAL A O 1
ATOM 3439 N N . SER A 1 447 ? -69.215 18.313 11.839 1.00 39.11 497 SER A N 1
ATOM 3440 C CA . SER A 1 447 ? -68.472 19.180 10.941 1.00 37.58 497 SER A CA 1
ATOM 3441 C C . SER A 1 447 ? -69.040 19.103 9.522 1.00 39.14 497 SER A C 1
ATOM 3442 O O . SER A 1 447 ? -69.499 18.045 9.097 1.00 39.74 497 SER A O 1
ATOM 3445 N N . GLN A 1 448 ? -69.017 20.212 8.785 1.00 37.20 498 GLN A N 1
ATOM 3446 C CA . GLN A 1 448 ? -69.396 20.158 7.375 1.00 37.48 498 GLN A CA 1
ATOM 3447 C C . GLN A 1 448 ? -68.161 20.154 6.471 1.00 37.49 498 GLN A C 1
ATOM 3448 O O . GLN A 1 448 ? -68.280 20.138 5.244 1.00 37.74 498 GLN A O 1
ATOM 3454 N N . GLU A 1 449 ? -66.977 20.165 7.079 1.00 36.53 499 GLU A N 1
ATOM 3455 C CA . GLU A 1 449 ? -65.735 20.090 6.311 1.00 36.35 499 GLU A CA 1
ATOM 3456 C C . GLU A 1 449 ? -65.585 18.733 5.633 1.00 34.98 499 GLU A C 1
ATOM 3457 O O . GLU A 1 449 ? -66.109 17.724 6.104 1.00 34.14 499 GLU A O 1
ATOM 3463 N N . ASN A 1 450 ? -64.858 18.721 4.522 1.00 32.11 500 ASN A N 1
ATOM 3464 C CA . ASN A 1 450 ? -64.572 17.495 3.790 1.00 29.40 500 ASN A CA 1
ATOM 3465 C C . ASN A 1 450 ? -63.143 17.610 3.284 1.00 28.99 500 ASN A C 1
ATOM 3466 O O . ASN A 1 450 ? -62.876 18.297 2.297 1.00 30.45 500 ASN A O 1
ATOM 3471 N N . ASN A 1 451 ? -62.224 16.970 3.996 1.00 25.47 501 ASN A N 1
ATOM 3472 C CA . ASN A 1 451 ? -60.798 17.119 3.721 1.00 26.01 501 ASN A CA 1
ATOM 3473 C C . ASN A 1 451 ? -59.943 16.116 4.476 1.00 23.69 501 ASN A C 1
ATOM 3474 O O . ASN A 1 451 ? -60.421 15.377 5.352 1.00 23.00 501 ASN A O 1
ATOM 3479 N N . ILE A 1 452 ? -58.660 16.104 4.130 1.00 24.45 502 ILE A N 1
ATOM 3480 C CA . ILE A 1 452 ? -57.665 15.403 4.916 1.00 24.92 502 ILE A CA 1
ATOM 3481 C C . ILE A 1 452 ? -56.561 16.424 5.180 1.00 24.77 502 ILE A C 1
ATOM 3482 O O . ILE A 1 452 ? -56.298 17.302 4.347 1.00 24.42 502 ILE A O 1
ATOM 3487 N N . GLN A 1 453 ? -55.964 16.353 6.362 1.00 22.35 503 GLN A N 1
ATOM 3488 C CA . GLN A 1 453 ? -55.001 17.363 6.786 1.00 22.93 503 GLN A CA 1
ATOM 3489 C C . GLN A 1 453 ? -53.970 16.744 7.712 1.00 22.66 503 GLN A C 1
ATOM 3490 O O . GLN A 1 453 ? -54.285 15.850 8.492 1.00 22.03 503 GLN A O 1
ATOM 3496 N N . PHE A 1 454 ? -52.729 17.209 7.619 1.00 25.30 504 PHE A N 1
ATOM 3497 C CA . PHE A 1 454 ? -51.694 16.726 8.517 1.00 23.02 504 PHE A CA 1
ATOM 3498 C C . PHE A 1 454 ? -50.660 17.820 8.757 1.00 23.66 504 PHE A C 1
ATOM 3499 O O . PHE A 1 454 ? -50.510 18.740 7.946 1.00 20.85 504 PHE A O 1
ATOM 3507 N N . GLY A 1 455 ? -49.956 17.723 9.878 1.00 22.12 505 GLY A N 1
ATOM 3508 C CA . GLY A 1 455 ? -48.855 18.627 10.145 1.00 23.32 505 GLY A CA 1
ATOM 3509 C C . GLY A 1 455 ? -48.746 19.012 11.602 1.00 24.79 505 GLY A C 1
ATOM 3510 O O . GLY A 1 455 ? -49.240 18.293 12.479 1.00 24.82 505 GLY A O 1
ATOM 3511 N N . ASN A 1 456 ? -48.091 20.145 11.857 1.00 23.20 506 ASN A N 1
ATOM 3512 C CA . ASN A 1 456 ? -48.046 20.722 13.190 1.00 23.27 506 ASN A CA 1
ATOM 3513 C C . ASN A 1 456 ? -48.981 21.921 13.259 1.00 26.13 506 ASN A C 1
ATOM 3514 O O . ASN A 1 456 ? -48.843 22.884 12.499 1.00 26.50 506 ASN A O 1
ATOM 3519 N N . ALA A 1 457 ? -49.933 21.863 14.182 1.00 26.75 507 ALA A N 1
ATOM 3520 C CA . ALA A 1 457 ? -51.125 22.700 14.086 1.00 30.14 507 ALA A CA 1
ATOM 3521 C C . ALA A 1 457 ? -51.132 23.952 14.962 1.00 32.97 507 ALA A C 1
ATOM 3522 O O . ALA A 1 457 ? -52.065 24.743 14.879 1.00 33.08 507 ALA A O 1
ATOM 3524 N N . ASP A 1 458 ? -50.108 24.147 15.790 1.00 31.99 508 ASP A N 1
ATOM 3525 C CA . ASP A 1 458 ? -50.134 25.255 16.745 1.00 34.11 508 ASP A CA 1
ATOM 3526 C C . ASP A 1 458 ? -48.783 25.960 16.835 1.00 36.18 508 ASP A C 1
ATOM 3527 O O . ASP A 1 458 ? -47.759 25.332 17.108 1.00 37.13 508 ASP A O 1
ATOM 3532 N N . ALA A 1 459 ? -48.789 27.269 16.611 1.00 37.00 509 ALA A N 1
ATOM 3533 C CA . ALA A 1 459 ? -47.566 28.063 16.665 1.00 38.72 509 ALA A CA 1
ATOM 3534 C C . ALA A 1 459 ? -47.034 28.197 18.090 1.00 41.27 509 ALA A C 1
ATOM 3535 O O . ALA A 1 459 ? -45.867 28.542 18.292 1.00 42.26 509 ALA A O 1
ATOM 3537 N N . GLN A 1 460 ? -47.889 27.929 19.074 1.00 40.04 510 GLN A N 1
ATOM 3538 C CA . GLN A 1 460 ? -47.504 28.073 20.477 1.00 42.67 510 GLN A CA 1
ATOM 3539 C C . GLN A 1 460 ? -47.080 26.747 21.101 1.00 40.27 510 GLN A C 1
ATOM 3540 O O . GLN A 1 460 ? -46.701 26.699 22.273 1.00 40.49 510 GLN A O 1
ATOM 3546 N N . ILE A 1 461 ? -47.146 25.674 20.319 1.00 35.53 511 ILE A N 1
ATOM 3547 C CA . ILE A 1 461 ? -46.761 24.354 20.797 1.00 34.02 511 ILE A CA 1
ATOM 3548 C C . ILE A 1 461 ? -45.727 23.726 19.852 1.00 33.57 511 ILE A C 1
ATOM 3549 O O . ILE A 1 461 ? -46.058 23.339 18.730 1.00 32.42 511 ILE A O 1
ATOM 3554 N N . ASP A 1 462 ? -44.475 23.640 20.294 1.00 32.83 512 ASP A N 1
ATOM 3555 C CA . ASP A 1 462 ? -43.429 23.061 19.450 1.00 32.64 512 ASP A CA 1
ATOM 3556 C C . ASP A 1 462 ? -43.670 21.578 19.206 1.00 31.56 512 ASP A C 1
ATOM 3557 O O . ASP A 1 462 ? -44.087 20.845 20.104 1.00 31.28 512 ASP A O 1
ATOM 3562 N N . GLY A 1 463 ? -43.402 21.142 17.984 1.00 27.60 513 GLY A N 1
ATOM 3563 C CA . GLY A 1 463 ? -43.514 19.740 17.638 1.00 24.03 513 GLY A CA 1
ATOM 3564 C C . GLY A 1 463 ? -42.843 19.487 16.308 1.00 26.04 513 GLY A C 1
ATOM 3565 O O . GLY A 1 463 ? -42.854 20.346 15.422 1.00 26.31 513 GLY A O 1
ATOM 3566 N N . ARG A 1 464 ? -42.242 18.311 16.178 1.00 25.26 514 ARG A N 1
ATOM 3567 C CA . ARG A 1 464 ? -41.678 17.885 14.910 1.00 24.30 514 ARG A CA 1
ATOM 3568 C C . ARG A 1 464 ? -42.210 16.498 14.592 1.00 22.07 514 ARG A C 1
ATOM 3569 O O . ARG A 1 464 ? -42.134 15.589 15.421 1.00 23.86 514 ARG A O 1
ATOM 3577 N N . LEU A 1 465 ? -42.797 16.350 13.410 1.00 19.05 515 LEU A N 1
ATOM 3578 C CA . LEU A 1 465 ? -43.289 15.058 12.962 1.00 17.91 515 LEU A CA 1
ATOM 3579 C C . LEU A 1 465 ? -42.727 14.741 11.570 1.00 18.59 515 LEU A C 1
ATOM 3580 O O . LEU A 1 465 ? -42.530 15.636 10.740 1.00 20.50 515 LEU A O 1
ATOM 3585 N N . HIS A 1 466 ? -42.445 13.468 11.327 1.00 20.54 516 HIS A N 1
ATOM 3586 C CA . HIS A 1 466 ? -41.951 13.032 10.023 1.00 22.31 516 HIS A CA 1
ATOM 3587 C C . HIS A 1 466 ? -42.961 12.081 9.416 1.00 21.16 516 HIS A C 1
ATOM 3588 O O . HIS A 1 466 ? -43.482 11.199 10.105 1.00 19.03 516 HIS A O 1
ATOM 3595 N N . VAL A 1 467 ? -43.226 12.270 8.130 1.00 18.88 517 VAL A N 1
ATOM 3596 C CA . VAL A 1 467 ? -44.332 11.602 7.458 1.00 20.09 517 VAL A CA 1
ATOM 3597 C C . VAL A 1 467 ? -43.783 10.765 6.302 1.00 18.18 517 VAL A C 1
ATOM 3598 O O . VAL A 1 467 ? -42.997 11.257 5.508 1.00 19.58 517 VAL A O 1
ATOM 3602 N N . GLN A 1 468 ? -44.159 9.495 6.223 1.00 15.67 518 GLN A N 1
ATOM 3603 C CA . GLN A 1 468 ? -43.762 8.689 5.079 1.00 16.25 518 GLN A CA 1
ATOM 3604 C C . GLN A 1 468 ? -44.912 8.429 4.126 1.00 17.87 518 GLN A C 1
ATOM 3605 O O . GLN A 1 468 ? -44.695 8.165 2.947 1.00 19.77 518 GLN A O 1
ATOM 3611 N N . LYS A 1 469 ? -46.132 8.497 4.633 1.00 18.57 519 LYS A N 1
ATOM 3612 C CA . LYS A 1 469 ? -47.280 8.116 3.807 1.00 20.78 519 LYS A CA 1
ATOM 3613 C C . LYS A 1 469 ? -48.561 8.703 4.359 1.00 22.03 519 LYS A C 1
ATOM 3614 O O . LYS A 1 469 ? -48.782 8.696 5.572 1.00 21.26 519 LYS A O 1
ATOM 3620 N N . ILE A 1 470 ? -49.380 9.258 3.466 1.00 18.26 520 ILE A N 1
ATOM 3621 C CA . ILE A 1 470 ? -50.717 9.734 3.819 1.00 18.29 520 ILE A CA 1
ATOM 3622 C C . ILE A 1 470 ? -51.646 9.237 2.722 1.00 21.00 520 ILE A C 1
ATOM 3623 O O . ILE A 1 470 ? -51.471 9.624 1.564 1.00 20.40 520 ILE A O 1
ATOM 3628 N N . VAL A 1 471 ? -52.615 8.389 3.076 1.00 19.53 521 VAL A N 1
ATOM 3629 C CA . VAL A 1 471 ? -53.537 7.819 2.104 1.00 17.88 521 VAL A CA 1
ATOM 3630 C C . VAL A 1 471 ? -54.983 7.990 2.579 1.00 18.43 521 VAL A C 1
ATOM 3631 O O . VAL A 1 471 ? -55.262 7.900 3.773 1.00 21.23 521 VAL A O 1
ATOM 3635 N N . LEU A 1 472 ? -55.890 8.242 1.635 1.00 17.51 522 LEU A N 1
ATOM 3636 C CA . LEU A 1 472 ? -57.324 8.270 1.923 1.00 19.09 522 LEU A CA 1
ATOM 3637 C C . LEU A 1 472 ? -58.025 7.383 0.900 1.00 22.42 522 LEU A C 1
ATOM 3638 O O . LEU A 1 472 ? -57.793 7.519 -0.302 1.00 21.94 522 LEU A O 1
ATOM 3643 N N . THR A 1 473 ? -58.877 6.482 1.383 1.00 22.41 523 THR A N 1
ATOM 3644 C CA . THR A 1 473 ? -59.476 5.445 0.556 1.00 20.56 523 THR A CA 1
ATOM 3645 C C . THR A 1 473 ? -60.996 5.383 0.751 1.00 23.97 523 THR A C 1
ATOM 3646 O O . THR A 1 473 ? -61.496 5.457 1.870 1.00 23.08 523 THR A O 1
ATOM 3650 N N . GLN A 1 474 ? -61.730 5.259 -0.343 1.00 22.75 524 GLN A N 1
ATOM 3651 C CA . GLN A 1 474 ? -63.165 5.005 -0.257 1.00 25.31 524 GLN A CA 1
ATOM 3652 C C . GLN A 1 474 ? -63.615 4.202 -1.470 1.00 26.38 524 GLN A C 1
ATOM 3653 O O . GLN A 1 474 ? -63.180 4.475 -2.586 1.00 28.32 524 GLN A O 1
ATOM 3659 N N . GLN A 1 475 ? -64.457 3.202 -1.227 1.00 25.59 525 GLN A N 1
ATOM 3660 C CA . GLN A 1 475 ? -64.930 2.293 -2.263 1.00 29.80 525 GLN A CA 1
ATOM 3661 C C . GLN A 1 475 ? -63.759 1.685 -3.037 1.00 28.16 525 GLN A C 1
ATOM 3662 O O . GLN A 1 475 ? -63.839 1.502 -4.254 1.00 27.86 525 GLN A O 1
ATOM 3668 N N . GLY A 1 476 ? -62.678 1.381 -2.320 1.00 28.80 526 GLY A N 1
ATOM 3669 C CA . GLY A 1 476 ? -61.528 0.702 -2.891 1.00 29.98 526 GLY A CA 1
ATOM 3670 C C . GLY A 1 476 ? -60.594 1.575 -3.712 1.00 33.07 526 GLY A C 1
ATOM 3671 O O . GLY A 1 476 ? -59.647 1.074 -4.323 1.00 36.32 526 GLY A O 1
ATOM 3672 N N . HIS A 1 477 ? -60.856 2.877 -3.736 1.00 29.33 527 HIS A N 1
ATOM 3673 C CA . HIS A 1 477 ? -60.067 3.805 -4.538 1.00 29.47 527 HIS A CA 1
ATOM 3674 C C . HIS A 1 477 ? -59.337 4.796 -3.651 1.00 27.28 527 HIS A C 1
ATOM 3675 O O . HIS A 1 477 ? -59.916 5.339 -2.709 1.00 24.21 527 HIS A O 1
ATOM 3682 N N . ASN A 1 478 ? -58.062 5.027 -3.935 1.00 30.43 528 ASN A N 1
ATOM 3683 C CA . ASN A 1 478 ? -57.308 5.999 -3.159 1.00 28.98 528 ASN A CA 1
ATOM 3684 C C . ASN A 1 478 ? -57.580 7.409 -3.658 1.00 28.31 528 ASN A C 1
ATOM 3685 O O . ASN A 1 478 ? -57.109 7.800 -4.729 1.00 35.63 528 ASN A O 1
ATOM 3690 N N . LEU A 1 479 ? -58.358 8.163 -2.890 1.00 24.99 529 LEU A N 1
ATOM 3691 C CA . LEU A 1 479 ? -58.701 9.538 -3.244 1.00 25.63 529 LEU A CA 1
ATOM 3692 C C . LEU A 1 479 ? -57.494 10.458 -3.065 1.00 26.88 529 LEU A C 1
ATOM 3693 O O . LEU A 1 479 ? -57.362 11.471 -3.745 1.00 24.09 529 LEU A O 1
ATOM 3698 N N . VAL A 1 480 ? -56.643 10.107 -2.110 1.00 24.07 530 VAL A N 1
ATOM 3699 C CA . VAL A 1 480 ? -55.406 10.841 -1.832 1.00 25.82 530 VAL A CA 1
ATOM 3700 C C . VAL A 1 480 ? -54.308 9.821 -1.592 1.00 23.03 530 VAL A C 1
ATOM 3701 O O . VAL A 1 480 ? -54.517 8.825 -0.895 1.00 21.15 530 VAL A O 1
ATOM 3705 N N . GLU A 1 481 ? -53.131 10.061 -2.165 1.00 23.80 531 GLU A N 1
ATOM 3706 C CA . GLU A 1 481 ? -52.012 9.172 -1.958 1.00 23.97 531 GLU A CA 1
ATOM 3707 C C . GLU A 1 481 ? -50.752 10.021 -1.998 1.00 24.65 531 GLU A C 1
ATOM 3708 O O . GLU A 1 481 ? -50.410 10.596 -3.035 1.00 24.44 531 GLU A O 1
ATOM 3714 N N . PHE A 1 482 ? -50.095 10.140 -0.851 1.00 18.90 532 PHE A N 1
ATOM 3715 C CA . PHE A 1 482 ? -48.857 10.901 -0.759 1.00 20.36 532 PHE A CA 1
ATOM 3716 C C . PHE A 1 482 ? -47.792 10.009 -0.137 1.00 22.36 532 PHE A C 1
ATOM 3717 O O . PHE A 1 482 ? -47.910 9.610 1.018 1.00 21.62 532 PHE A O 1
ATOM 3725 N N . ASP A 1 483 ? -46.777 9.674 -0.931 1.00 19.48 533 ASP A N 1
ATOM 3726 C CA . ASP A 1 483 ? -45.733 8.760 -0.510 1.00 20.93 533 ASP A CA 1
ATOM 3727 C C . ASP A 1 483 ? -44.418 9.521 -0.433 1.00 21.74 533 ASP A C 1
ATOM 3728 O O . ASP A 1 483 ? -43.709 9.654 -1.433 1.00 18.88 533 ASP A O 1
ATOM 3733 N N . ALA A 1 484 ? -44.101 10.010 0.759 1.00 22.40 534 ALA A N 1
ATOM 3734 C CA . ALA A 1 484 ? -42.910 10.821 0.950 1.00 24.53 534 ALA A CA 1
ATOM 3735 C C . ALA A 1 484 ? -41.656 9.964 0.988 1.00 23.98 534 ALA A C 1
ATOM 3736 O O . ALA A 1 484 ? -40.569 10.448 0.659 1.00 23.69 534 ALA A O 1
ATOM 3738 N N . PHE A 1 485 ? -41.794 8.708 1.410 1.00 19.53 535 PHE A N 1
ATOM 3739 C CA . PHE A 1 485 ? -40.681 7.758 1.359 1.00 21.15 535 PHE A CA 1
ATOM 3740 C C . PHE A 1 485 ? -40.182 7.631 -0.083 1.00 20.88 535 PHE A C 1
ATOM 3741 O O . PHE A 1 485 ? -38.979 7.636 -0.351 1.00 19.59 535 PHE A O 1
ATOM 3749 N N . TYR A 1 486 ? -41.131 7.530 -1.009 1.00 17.43 536 TYR A N 1
ATOM 3750 C CA . TYR A 1 486 ? -40.812 7.459 -2.421 1.00 17.32 536 TYR A CA 1
ATOM 3751 C C . TYR A 1 486 ? -40.264 8.793 -2.917 1.00 19.75 536 TYR A C 1
ATOM 3752 O O . TYR A 1 486 ? -39.179 8.850 -3.516 1.00 20.39 536 TYR A O 1
ATOM 3761 N N . LEU A 1 487 ? -40.998 9.870 -2.646 1.00 17.30 537 LEU A N 1
ATOM 3762 C CA . LEU A 1 487 ? -40.632 11.169 -3.209 1.00 16.71 537 LEU A CA 1
ATOM 3763 C C . LEU A 1 487 ? -39.272 11.676 -2.700 1.00 17.67 537 LEU A C 1
ATOM 3764 O O . LEU A 1 487 ? -38.523 12.276 -3.469 1.00 20.55 537 LEU A O 1
ATOM 3769 N N . ALA A 1 488 ? -38.970 11.450 -1.423 1.00 16.88 538 ALA A N 1
ATOM 3770 C CA . ALA A 1 488 ? -37.717 11.957 -0.855 1.00 19.83 538 ALA A CA 1
ATOM 3771 C C . ALA A 1 488 ? -36.489 11.524 -1.653 1.00 21.90 538 ALA A C 1
ATOM 3772 O O . ALA A 1 488 ? -35.508 12.266 -1.739 1.00 22.13 538 ALA A O 1
ATOM 3774 N N . GLN A 1 489 ? -36.524 10.334 -2.237 1.00 20.63 539 GLN A N 1
ATOM 3775 C CA . GLN A 1 489 ? -35.320 9.838 -2.906 1.00 23.79 539 GLN A CA 1
ATOM 3776 C C . GLN A 1 489 ? -35.361 9.937 -4.439 1.00 21.90 539 GLN A C 1
ATOM 3777 O O . GLN A 1 489 ? -34.476 9.418 -5.129 1.00 21.44 539 GLN A O 1
ATOM 3783 N N . GLN A 1 490 ? -36.367 10.620 -4.979 1.00 19.58 540 GLN A N 1
ATOM 3784 C CA . GLN A 1 490 ? -36.413 10.841 -6.428 1.00 19.99 540 GLN A CA 1
ATOM 3785 C C . GLN A 1 490 ? -35.486 11.993 -6.849 1.00 21.97 540 GLN A C 1
ATOM 3786 O O . GLN A 1 490 ? -35.223 12.906 -6.070 1.00 22.66 540 GLN A O 1
ATOM 3792 N N . THR A 1 491 ? -35.005 11.951 -8.090 1.00 23.45 541 THR A N 1
ATOM 3793 C CA . THR A 1 491 ? -34.177 13.033 -8.615 1.00 26.23 541 THR A CA 1
ATOM 3794 C C . THR A 1 491 ? -35.000 14.317 -8.821 1.00 27.26 541 THR A C 1
ATOM 3795 O O . THR A 1 491 ? -36.242 14.269 -8.803 1.00 28.00 541 THR A O 1
ATOM 3799 N N . PRO A 1 492 ? -34.321 15.476 -8.960 1.00 26.49 542 PRO A N 1
ATOM 3800 C CA . PRO A 1 492 ? -35.073 16.742 -8.901 1.00 29.09 542 PRO A CA 1
ATOM 3801 C C . PRO A 1 492 ? -36.034 17.054 -10.051 1.00 31.26 542 PRO A C 1
ATOM 3802 O O . PRO A 1 492 ? -36.779 18.019 -9.910 1.00 33.57 542 PRO A O 1
ATOM 3806 N N . GLU A 1 493 ? -36.044 16.294 -11.141 1.00 27.18 543 GLU A N 1
ATOM 3807 C CA . GLU A 1 493 ? -37.042 16.567 -12.187 1.00 27.22 543 GLU A CA 1
ATOM 3808 C C . GLU A 1 493 ? -38.429 16.042 -11.788 1.00 28.25 543 GLU A C 1
ATOM 3809 O O . GLU A 1 493 ? -39.433 16.381 -12.414 1.00 28.71 543 GLU A O 1
ATOM 3815 N N . VAL A 1 494 ? -38.485 15.227 -10.741 1.00 26.02 544 VAL A N 1
ATOM 3816 C CA . VAL A 1 494 ? -39.756 14.745 -10.197 1.00 27.00 544 VAL A CA 1
ATOM 3817 C C . VAL A 1 494 ? -40.390 15.778 -9.254 1.00 27.01 544 VAL A C 1
ATOM 3818 O O . VAL A 1 494 ? -39.719 16.298 -8.346 1.00 28.59 544 VAL A O 1
ATOM 3822 N N . GLU A 1 495 ? -41.679 16.072 -9.457 1.00 25.71 545 GLU A N 1
ATOM 3823 C CA . GLU A 1 495 ? -42.360 17.047 -8.607 1.00 22.75 545 GLU A CA 1
ATOM 3824 C C . GLU A 1 495 ? -42.571 16.509 -7.195 1.00 22.39 545 GLU A C 1
ATOM 3825 O O . GLU A 1 495 ? -43.174 15.445 -7.011 1.00 22.17 545 GLU A O 1
ATOM 3831 N N . LYS A 1 496 ? -42.105 17.262 -6.197 1.00 20.91 546 LYS A N 1
ATOM 3832 C CA . LYS A 1 496 ? -42.228 16.858 -4.795 1.00 21.00 546 LYS A CA 1
ATOM 3833 C C . LYS A 1 496 ? -42.955 17.895 -3.948 1.00 21.87 546 LYS A C 1
ATOM 3834 O O . LYS A 1 496 ? -43.279 17.651 -2.793 1.00 24.62 546 LYS A O 1
ATOM 3840 N N . ASP A 1 497 ? -43.176 19.072 -4.515 1.00 20.72 547 ASP A N 1
ATOM 3841 C CA . ASP A 1 497 ? -43.752 20.175 -3.766 1.00 19.65 547 ASP A CA 1
ATOM 3842 C C . ASP A 1 497 ? -45.233 19.909 -3.502 1.00 22.02 547 ASP A C 1
ATOM 3843 O O . ASP A 1 497 ? -46.046 19.882 -4.438 1.00 24.85 547 ASP A O 1
ATOM 3848 N N . LEU A 1 498 ? -45.572 19.731 -2.228 1.00 22.23 548 LEU A N 1
ATOM 3849 C CA . LEU A 1 498 ? -46.942 19.423 -1.824 1.00 25.19 548 LEU A CA 1
ATOM 3850 C C . LEU A 1 498 ? -47.925 20.435 -2.375 1.00 23.70 548 LEU A C 1
ATOM 3851 O O . LEU A 1 498 ? -49.039 20.069 -2.766 1.00 22.51 548 LEU A O 1
ATOM 3856 N N . GLU A 1 499 ? -47.519 21.704 -2.428 1.00 24.20 549 GLU A N 1
ATOM 3857 C CA . GLU A 1 499 ? -48.396 22.748 -2.964 1.00 26.58 549 GLU A CA 1
ATOM 3858 C C . GLU A 1 499 ? -48.572 22.679 -4.478 1.00 30.40 549 GLU A C 1
ATOM 3859 O O . GLU A 1 499 ? -49.484 23.301 -5.020 1.00 32.07 549 GLU A O 1
ATOM 3865 N N . LYS A 1 500 ? -47.710 21.937 -5.169 1.00 26.95 550 LYS A N 1
ATOM 3866 C CA . LYS A 1 500 ? -47.913 21.711 -6.598 1.00 29.69 550 LYS A CA 1
ATOM 3867 C C . LYS A 1 500 ? -48.564 20.346 -6.848 1.00 30.04 550 LYS A C 1
ATOM 3868 O O . LYS A 1 500 ? -48.810 19.974 -7.993 1.00 30.92 550 LYS A O 1
ATOM 3874 N N . LEU A 1 501 ? -48.833 19.604 -5.774 1.00 26.94 551 LEU A N 1
ATOM 3875 C CA . LEU A 1 501 ? -49.415 18.270 -5.880 1.00 26.90 551 LEU A CA 1
ATOM 3876 C C . LEU A 1 501 ? -50.850 18.254 -5.327 1.00 25.87 551 LEU A C 1
ATOM 3877 O O . LEU A 1 501 ? -51.369 17.200 -4.930 1.00 27.99 551 LEU A O 1
ATOM 3882 N N . GLY A 1 502 ? -51.467 19.430 -5.279 1.00 26.52 552 GLY A N 1
ATOM 3883 C CA . GLY A 1 502 ? -52.870 19.555 -4.906 1.00 28.52 552 GLY A CA 1
ATOM 3884 C C . GLY A 1 502 ? -53.131 19.791 -3.426 1.00 26.59 552 GLY A C 1
ATOM 3885 O O . GLY A 1 502 ? -54.276 19.726 -2.979 1.00 24.94 552 GLY A O 1
ATOM 3886 N N . TRP A 1 503 ? -52.075 20.045 -2.655 1.00 25.02 553 TRP A N 1
ATOM 3887 C CA . TRP A 1 503 ? -52.249 20.388 -1.248 1.00 25.46 553 TRP A CA 1
ATOM 3888 C C . TRP A 1 503 ? -52.191 21.887 -1.032 1.00 25.44 553 TRP A C 1
ATOM 3889 O O . TRP A 1 503 ? -51.528 22.612 -1.772 1.00 24.32 553 TRP A O 1
ATOM 3900 N N . THR A 1 504 ? -52.865 22.340 0.015 1.00 23.38 554 THR A N 1
ATOM 3901 C CA . THR A 1 504 ? -52.779 23.725 0.444 1.00 21.79 554 THR A CA 1
ATOM 3902 C C . THR A 1 504 ? -51.913 23.808 1.696 1.00 25.52 554 THR A C 1
ATOM 3903 O O . THR A 1 504 ? -52.127 23.067 2.656 1.00 25.66 554 THR A O 1
ATOM 3907 N N . LYS A 1 505 ? -50.930 24.701 1.676 1.00 27.04 555 LYS A N 1
ATOM 3908 C CA . LYS A 1 505 ? -50.055 24.885 2.823 1.00 24.89 555 LYS A CA 1
ATOM 3909 C C . LYS A 1 505 ? -50.585 25.989 3.721 1.00 26.18 555 LYS A C 1
ATOM 3910 O O . LYS A 1 505 ? -50.850 27.096 3.266 1.00 30.69 555 LYS A O 1
ATOM 3916 N N . ILE A 1 506 ? -50.738 25.681 5.002 1.00 27.16 556 ILE A N 1
ATOM 3917 C CA . ILE A 1 506 ? -51.201 26.668 5.970 1.00 28.21 556 ILE A CA 1
ATOM 3918 C C . ILE A 1 506 ? -50.168 26.835 7.085 1.00 28.58 556 ILE A C 1
ATOM 3919 O O . ILE A 1 506 ? -49.956 25.931 7.884 1.00 27.76 556 ILE A O 1
ATOM 3924 N N . LYS A 1 507 ? -49.542 28.003 7.143 1.00 29.78 557 LYS A N 1
ATOM 3925 C CA . LYS A 1 507 ? -48.416 28.205 8.045 1.00 28.46 557 LYS A CA 1
ATOM 3926 C C . LYS A 1 507 ? -48.542 29.491 8.859 1.00 31.03 557 LYS A C 1
ATOM 3927 O O . LYS A 1 507 ? -48.976 30.518 8.341 1.00 32.62 557 LYS A O 1
ATOM 3933 N N . THR A 1 508 ? -48.178 29.421 10.139 1.00 31.00 558 THR A N 1
ATOM 3934 C CA . THR A 1 508 ? -48.031 30.615 10.961 1.00 33.69 558 THR A CA 1
ATOM 3935 C C . THR A 1 508 ? -46.674 30.578 11.661 1.00 32.66 558 THR A C 1
ATOM 3936 O O . THR A 1 508 ? -46.098 29.512 11.841 1.00 31.81 558 THR A O 1
ATOM 3940 N N . GLY A 1 509 ? -46.173 31.743 12.058 1.00 33.88 559 GLY A N 1
ATOM 3941 C CA . GLY A 1 509 ? -44.880 31.835 12.718 1.00 34.89 559 GLY A CA 1
ATOM 3942 C C . GLY A 1 509 ? -43.737 31.360 11.838 1.00 36.82 559 GLY A C 1
ATOM 3943 O O . GLY A 1 509 ? -43.791 31.495 10.613 1.00 35.43 559 GLY A O 1
ATOM 3944 N N . ASN A 1 510 ? -42.699 30.811 12.465 1.00 35.64 560 ASN A N 1
ATOM 3945 C CA . ASN A 1 510 ? -41.572 30.230 11.738 1.00 34.06 560 ASN A CA 1
ATOM 3946 C C . ASN A 1 510 ? -41.557 28.715 11.837 1.00 32.36 560 ASN A C 1
ATOM 3947 O O . ASN A 1 510 ? -41.800 28.152 12.906 1.00 33.72 560 ASN A O 1
ATOM 3952 N N . THR A 1 511 ? -41.278 28.051 10.720 1.00 29.34 561 THR A N 1
ATOM 3953 C CA . THR A 1 511 ? -41.171 26.598 10.697 1.00 26.77 561 THR A CA 1
ATOM 3954 C C . THR A 1 511 ? -40.061 26.168 9.748 1.00 27.18 561 THR A C 1
ATOM 3955 O O . THR A 1 511 ? -39.527 26.973 8.990 1.00 28.58 561 THR A O 1
ATOM 3959 N N . MET A 1 512 ? -39.718 24.891 9.786 1.00 25.53 562 MET A N 1
ATOM 3960 C CA . MET A 1 512 ? -38.820 24.351 8.785 1.00 28.74 562 MET A CA 1
ATOM 3961 C C . MET A 1 512 ? -39.388 23.036 8.300 1.00 27.86 562 MET A C 1
ATOM 3962 O O . MET A 1 512 ? -39.859 22.224 9.099 1.00 26.46 562 MET A O 1
ATOM 3967 N N . SER A 1 513 ? -39.398 22.843 6.985 1.00 26.13 563 SER A N 1
ATOM 3968 C CA . SER A 1 513 ? -39.820 21.572 6.449 1.00 21.29 563 SER A CA 1
ATOM 3969 C C . SER A 1 513 ? -38.972 21.209 5.246 1.00 20.69 563 SER A C 1
ATOM 3970 O O . SER A 1 513 ? -38.385 22.078 4.590 1.00 21.29 563 SER A O 1
ATOM 3973 N N . LEU A 1 514 ? -38.918 19.915 4.959 1.00 19.11 564 LEU A N 1
ATOM 3974 C CA . LEU A 1 514 ? -37.966 19.390 3.996 1.00 20.35 564 LEU A CA 1
ATOM 3975 C C . LEU A 1 514 ? -38.211 17.912 3.764 1.00 17.95 564 LEU A C 1
ATOM 3976 O O . LEU A 1 514 ? -38.766 17.226 4.631 1.00 20.16 564 LEU A O 1
ATOM 3981 N N . TYR A 1 515 ? -37.784 17.414 2.608 1.00 18.88 565 TYR A N 1
ATOM 3982 C CA . TYR A 1 515 ? -37.603 15.978 2.440 1.00 17.62 565 TYR A CA 1
ATOM 3983 C C . TYR A 1 515 ? -36.203 15.597 2.901 1.00 18.14 565 TYR A C 1
ATOM 3984 O O . TYR A 1 515 ? -35.224 16.171 2.415 1.00 23.73 565 TYR A O 1
ATOM 3993 N N . GLY A 1 516 ? -36.095 14.621 3.799 1.00 17.61 566 GLY A N 1
ATOM 3994 C CA . GLY A 1 516 ? -34.770 14.190 4.285 1.00 18.78 566 GLY A CA 1
ATOM 3995 C C . GLY A 1 516 ? -34.775 12.709 4.627 1.00 20.24 566 GLY A C 1
ATOM 3996 O O . GLY A 1 516 ? -35.796 12.049 4.421 1.00 19.32 566 GLY A O 1
ATOM 3997 N N . ASN A 1 517 ? -33.676 12.166 5.155 1.00 15.52 567 ASN A N 1
ATOM 3998 C CA . ASN A 1 517 ? -32.448 12.911 5.443 1.00 17.09 567 ASN A CA 1
ATOM 3999 C C . ASN A 1 517 ? -31.494 12.986 4.251 1.00 19.95 567 ASN A C 1
ATOM 4000 O O . ASN A 1 517 ? -31.423 12.055 3.447 1.00 21.45 567 ASN A O 1
ATOM 4005 N N . ALA A 1 518 ? -30.733 14.074 4.163 1.00 20.82 568 ALA A N 1
ATOM 4006 C CA . ALA A 1 518 ? -29.747 14.219 3.093 1.00 22.06 568 ALA A CA 1
ATOM 4007 C C . ALA A 1 518 ? -28.608 13.207 3.231 1.00 23.11 568 ALA A C 1
ATOM 4008 O O . ALA A 1 518 ? -28.123 12.680 2.223 1.00 24.37 568 ALA A O 1
ATOM 4010 N N . SER A 1 519 ? -28.167 12.935 4.459 1.00 22.24 569 SER A N 1
ATOM 4011 C CA . SER A 1 519 ? -27.115 11.935 4.633 1.00 21.46 569 SER A CA 1
ATOM 4012 C C . SER A 1 519 ? -27.003 11.385 6.041 1.00 18.49 569 SER A C 1
ATOM 4013 O O . SER A 1 519 ? -27.436 12.016 7.003 1.00 18.39 569 SER A O 1
ATOM 4016 N N . VAL A 1 520 ? -26.436 10.184 6.146 1.00 18.35 570 VAL A N 1
ATOM 4017 C CA . VAL A 1 520 ? -26.004 9.648 7.442 1.00 16.77 570 VAL A CA 1
ATOM 4018 C C . VAL A 1 520 ? -24.536 9.234 7.342 1.00 18.45 570 VAL A C 1
ATOM 4019 O O . VAL A 1 520 ? -24.030 8.936 6.267 1.00 18.63 570 VAL A O 1
ATOM 4023 N N . ASN A 1 521 ? -23.860 9.211 8.482 1.00 18.91 571 ASN A N 1
ATOM 4024 C CA . ASN A 1 521 ? -22.403 9.087 8.489 1.00 18.74 571 ASN A CA 1
ATOM 4025 C C . ASN A 1 521 ? -21.985 8.587 9.872 1.00 16.55 571 ASN A C 1
ATOM 4026 O O . ASN A 1 521 ? -22.319 9.215 10.868 1.00 18.16 571 ASN A O 1
ATOM 4031 N N . PRO A 1 522 ? -21.283 7.437 9.948 1.00 19.45 572 PRO A N 1
ATOM 4032 C CA . PRO A 1 522 ? -20.930 6.908 11.281 1.00 20.82 572 PRO A CA 1
ATOM 4033 C C . PRO A 1 522 ? -20.034 7.836 12.098 1.00 20.38 572 PRO A C 1
ATOM 4034 O O . PRO A 1 522 ? -20.050 7.779 13.331 1.00 19.37 572 PRO A O 1
ATOM 4038 N N . GLY A 1 523 ? -19.251 8.672 11.423 1.00 20.06 573 GLY A N 1
ATOM 4039 C CA . GLY A 1 523 ? -18.389 9.591 12.139 1.00 21.05 573 GLY A CA 1
ATOM 4040 C C . GLY A 1 523 ? -17.126 8.892 12.624 1.00 21.57 573 GLY A C 1
ATOM 4041 O O . GLY A 1 523 ? -17.057 7.660 12.644 1.00 20.20 573 GLY A O 1
ATOM 4042 N N . PRO A 1 524 ? -16.131 9.685 13.049 1.00 19.92 574 PRO A N 1
ATOM 4043 C CA . PRO A 1 524 ? -14.753 9.244 13.321 1.00 19.13 574 PRO A CA 1
ATOM 4044 C C . PRO A 1 524 ? -14.518 8.775 14.757 1.00 20.80 574 PRO A C 1
ATOM 4045 O O . PRO A 1 524 ? -14.849 9.489 15.692 1.00 20.16 574 PRO A O 1
ATOM 4049 N N . GLY A 1 525 ? -13.946 7.586 14.907 1.00 21.69 575 GLY A N 1
ATOM 4050 C CA . GLY A 1 525 ? -13.709 6.993 16.204 1.00 22.52 575 GLY A CA 1
ATOM 4051 C C . GLY A 1 525 ? -14.197 5.561 16.208 1.00 18.92 575 GLY A C 1
ATOM 4052 O O . GLY A 1 525 ? -14.392 4.976 15.147 1.00 20.33 575 GLY A O 1
ATOM 4053 N N . HIS A 1 526 ? -14.383 4.992 17.397 1.00 19.98 576 HIS A N 1
ATOM 4054 C CA . HIS A 1 526 ? -14.927 3.643 17.498 1.00 20.02 576 HIS A CA 1
ATOM 4055 C C . HIS A 1 526 ? -16.309 3.699 18.137 1.00 18.07 576 HIS A C 1
ATOM 4056 O O . HIS A 1 526 ? -16.713 4.731 18.672 1.00 18.12 576 HIS A O 1
ATOM 4063 N N . GLY A 1 527 ? -17.027 2.586 18.056 1.00 19.08 577 GLY A N 1
ATOM 4064 C CA . GLY A 1 527 ? -18.288 2.417 18.769 1.00 18.54 577 GLY A CA 1
ATOM 4065 C C . GLY A 1 527 ? -18.051 1.423 19.883 1.00 21.14 577 GLY A C 1
ATOM 4066 O O . GLY A 1 527 ? -16.907 1.024 20.128 1.00 19.82 577 GLY A O 1
ATOM 4067 N N . ILE A 1 528 ? -19.115 1.018 20.567 1.00 20.34 578 ILE A N 1
ATOM 4068 C CA . ILE A 1 528 ? -18.961 0.146 21.728 1.00 19.19 578 ILE A CA 1
ATOM 4069 C C . ILE A 1 528 ? -19.987 -0.981 21.722 1.00 21.84 578 ILE A C 1
ATOM 4070 O O . ILE A 1 528 ? -20.996 -0.909 21.019 1.00 22.15 578 ILE A O 1
ATOM 4075 N N . THR A 1 529 ? -19.688 -2.041 22.466 1.00 20.41 579 THR A N 1
ATOM 4076 C CA . THR A 1 529 ? -20.649 -3.098 22.738 1.00 20.74 579 THR A CA 1
ATOM 4077 C C . THR A 1 529 ? -21.042 -2.945 24.196 1.00 19.38 579 THR A C 1
ATOM 4078 O O . THR A 1 529 ? -20.177 -2.828 25.049 1.00 20.21 579 THR A O 1
ATOM 4082 N N . LEU A 1 530 ? -22.340 -2.918 24.473 1.00 20.80 580 LEU A N 1
ATOM 4083 C CA . LEU A 1 530 ? -22.832 -2.634 25.824 1.00 22.73 580 LEU A CA 1
ATOM 4084 C C . LEU A 1 530 ? -22.831 -3.882 26.711 1.00 25.16 580 LEU A C 1
ATOM 4085 O O . LEU A 1 530 ? -23.170 -4.972 26.249 1.00 26.75 580 LEU A O 1
ATOM 4090 N N . THR A 1 531 ? -22.427 -3.725 27.976 1.00 24.80 581 THR A N 1
ATOM 4091 C CA . THR A 1 531 ? -22.378 -4.847 28.917 1.00 26.24 581 THR A CA 1
ATOM 4092 C C . THR A 1 531 ? -22.937 -4.542 30.305 1.00 25.89 581 THR A C 1
ATOM 4093 O O . THR A 1 531 ? -22.926 -5.411 31.166 1.00 27.37 581 THR A O 1
ATOM 4097 N N . ARG A 1 532 ? -23.407 -3.322 30.536 1.00 23.19 582 ARG A N 1
ATOM 4098 C CA . ARG A 1 532 ? -23.939 -2.971 31.854 1.00 25.76 582 ARG A CA 1
ATOM 4099 C C . ARG A 1 532 ? -25.395 -2.490 31.749 1.00 28.67 582 ARG A C 1
ATOM 4100 O O . ARG A 1 532 ? -25.810 -1.558 32.443 1.00 26.40 582 ARG A O 1
ATOM 4108 N N . GLN A 1 533 ? -26.162 -3.153 30.884 1.00 25.06 583 GLN A N 1
ATOM 4109 C CA . GLN A 1 533 ? -27.519 -2.724 30.554 1.00 25.54 583 GLN A CA 1
ATOM 4110 C C . GLN A 1 533 ? -28.622 -3.461 31.325 1.00 30.43 583 GLN A C 1
ATOM 4111 O O . GLN A 1 533 ? -29.807 -3.248 31.071 1.00 31.27 583 GLN A O 1
ATOM 4117 N N . GLN A 1 534 ? -28.218 -4.313 32.265 1.00 33.70 584 GLN A N 1
ATOM 4118 C CA . GLN A 1 534 ? -29.142 -5.079 33.104 1.00 37.92 584 GLN A CA 1
ATOM 4119 C C . GLN A 1 534 ? -30.306 -4.260 33.665 1.00 38.50 584 GLN A C 1
ATOM 4120 O O . GLN A 1 534 ? -31.460 -4.690 33.600 1.00 43.10 584 GLN A O 1
ATOM 4126 N N . ASN A 1 535 ? -30.001 -3.094 34.229 1.00 36.25 585 ASN A N 1
ATOM 4127 C CA . ASN A 1 535 ? -31.029 -2.269 34.862 1.00 40.83 585 ASN A CA 1
ATOM 4128 C C . ASN A 1 535 ? -31.459 -1.088 33.999 1.00 35.56 585 ASN A C 1
ATOM 4129 O O . ASN A 1 535 ? -32.056 -0.134 34.498 1.00 34.05 585 ASN A O 1
ATOM 4134 N N . ILE A 1 536 ? -31.157 -1.149 32.706 1.00 31.64 586 ILE A N 1
ATOM 4135 C CA . ILE A 1 536 ? -31.571 -0.099 31.794 1.00 27.22 586 ILE A CA 1
ATOM 4136 C C . ILE A 1 536 ? -32.789 -0.593 31.026 1.00 30.34 586 ILE A C 1
ATOM 4137 O O . ILE A 1 536 ? -32.678 -1.479 30.179 1.00 30.71 586 ILE A O 1
ATOM 4142 N N . SER A 1 537 ? -33.960 -0.046 31.326 1.00 34.09 587 SER A N 1
ATOM 4143 C CA . SER A 1 537 ? -35.180 -0.611 30.747 1.00 37.16 587 SER A CA 1
ATOM 4144 C C . SER A 1 537 ? -35.233 -0.409 29.230 1.00 33.66 587 SER A C 1
ATOM 4145 O O . SER A 1 537 ? -34.875 0.651 28.702 1.00 33.61 587 SER A O 1
ATOM 4148 N N . GLY A 1 538 ? -35.661 -1.454 28.528 1.00 32.95 588 GLY A N 1
ATOM 4149 C CA . GLY A 1 538 ? -35.774 -1.408 27.084 1.00 32.76 588 GLY A CA 1
ATOM 4150 C C . GLY A 1 538 ? -34.479 -1.737 26.374 1.00 31.84 588 GLY A C 1
ATOM 4151 O O . GLY A 1 538 ? -34.467 -1.989 25.167 1.00 32.49 588 GLY A O 1
ATOM 4152 N N . SER A 1 539 ? -33.374 -1.739 27.114 1.00 29.88 589 SER A N 1
ATOM 4153 C CA . SER A 1 539 ? -32.075 -1.967 26.487 1.00 28.75 589 SER A CA 1
ATOM 4154 C C . SER A 1 539 ? -31.671 -3.424 26.637 1.00 31.38 589 SER A C 1
ATOM 4155 O O . SER A 1 539 ? -32.429 -4.230 27.161 1.00 37.72 589 SER A O 1
ATOM 4158 N N . GLN A 1 540 ? -30.463 -3.754 26.195 1.00 29.62 590 GLN A N 1
ATOM 4159 C CA . GLN A 1 540 ? -30.017 -5.135 26.193 1.00 31.74 590 GLN A CA 1
ATOM 4160 C C . GLN A 1 540 ? -28.490 -5.193 26.177 1.00 28.93 590 GLN A C 1
ATOM 4161 O O . GLN A 1 540 ? -27.840 -4.395 25.491 1.00 29.46 590 GLN A O 1
ATOM 4167 N N . ASN A 1 541 ? -27.917 -6.112 26.949 1.00 29.73 591 ASN A N 1
ATOM 4168 C CA . ASN A 1 541 ? -26.479 -6.345 26.883 1.00 29.52 591 ASN A CA 1
ATOM 4169 C C . ASN A 1 541 ? -26.117 -6.955 25.530 1.00 29.89 591 ASN A C 1
ATOM 4170 O O . ASN A 1 541 ? -26.856 -7.789 25.001 1.00 29.68 591 ASN A O 1
ATOM 4175 N N . GLY A 1 542 ? -24.992 -6.528 24.968 1.00 29.43 592 GLY A N 1
ATOM 4176 C CA . GLY A 1 542 ? -24.557 -7.019 23.669 1.00 29.71 592 GLY A CA 1
ATOM 4177 C C . GLY A 1 542 ? -24.927 -6.077 22.535 1.00 27.25 592 GLY A C 1
ATOM 4178 O O . GLY A 1 542 ? -24.555 -6.300 21.383 1.00 26.99 592 GLY A O 1
ATOM 4179 N N . ARG A 1 543 ? -25.675 -5.028 22.859 1.00 25.29 593 ARG A N 1
ATOM 4180 C CA . ARG A 1 543 ? -26.010 -3.998 21.882 1.00 26.02 593 ARG A CA 1
ATOM 4181 C C . ARG A 1 543 ? -24.735 -3.393 21.280 1.00 25.54 593 ARG A C 1
ATOM 4182 O O . ARG A 1 543 ? -23.820 -3.004 22.007 1.00 25.76 593 ARG A O 1
ATOM 4190 N N . LEU A 1 544 ? -24.680 -3.333 19.955 1.00 23.91 594 LEU A N 1
ATOM 4191 C CA . LEU A 1 544 ? -23.610 -2.629 19.246 1.00 25.93 594 LEU A CA 1
ATOM 4192 C C . LEU A 1 544 ? -24.125 -1.223 18.984 1.00 25.01 594 LEU A C 1
ATOM 4193 O O . LEU A 1 544 ? -25.248 -1.076 18.514 1.00 24.78 594 LEU A O 1
ATOM 4198 N N . ILE A 1 545 ? -23.338 -0.194 19.280 1.00 20.90 595 ILE A N 1
ATOM 4199 C CA . ILE A 1 545 ? -23.842 1.167 19.141 1.00 19.79 595 ILE A CA 1
ATOM 4200 C C . ILE A 1 545 ? -22.733 2.179 18.832 1.00 21.25 595 ILE A C 1
ATOM 4201 O O . ILE A 1 545 ? -21.612 2.084 19.347 1.00 20.90 595 ILE A O 1
ATOM 4206 N N . TYR A 1 546 ? -23.049 3.130 17.954 1.00 21.37 596 TYR A N 1
ATOM 4207 C CA . TYR A 1 546 ? -22.159 4.253 17.697 1.00 17.64 596 TYR A CA 1
ATOM 4208 C C . TYR A 1 546 ? -22.965 5.536 17.477 1.00 17.70 596 TYR A C 1
ATOM 4209 O O . TYR A 1 546 ? -24.151 5.482 17.125 1.00 17.73 596 TYR A O 1
ATOM 4218 N N . PRO A 1 547 ? -22.346 6.697 17.718 1.00 17.25 597 PRO A N 1
ATOM 4219 C CA . PRO A 1 547 ? -23.060 7.963 17.561 1.00 17.43 597 PRO A CA 1
ATOM 4220 C C . PRO A 1 547 ? -22.820 8.537 16.167 1.00 21.22 597 PRO A C 1
ATOM 4221 O O . PRO A 1 547 ? -21.737 9.039 15.866 1.00 22.29 597 PRO A O 1
ATOM 4225 N N . ALA A 1 548 ? -23.840 8.440 15.312 1.00 18.48 598 ALA A N 1
ATOM 4226 C CA . ALA A 1 548 ? -23.702 8.820 13.908 1.00 19.17 598 ALA A CA 1
ATOM 4227 C C . ALA A 1 548 ? -24.100 10.265 13.653 1.00 20.45 598 ALA A C 1
ATOM 4228 O O . ALA A 1 548 ? -24.783 10.896 14.473 1.00 20.09 598 ALA A O 1
ATOM 4230 N N . ILE A 1 549 ? -23.671 10.780 12.501 1.00 18.29 599 ILE A N 1
ATOM 4231 C CA . ILE A 1 549 ? -23.943 12.151 12.117 1.00 17.52 599 ILE A CA 1
ATOM 4232 C C . ILE A 1 549 ? -25.039 12.123 11.062 1.00 17.19 599 ILE A C 1
ATOM 4233 O O . ILE A 1 549 ? -24.888 11.468 10.024 1.00 17.65 599 ILE A O 1
ATOM 4238 N N . VAL A 1 550 ? -26.137 12.819 11.331 1.00 18.24 600 VAL A N 1
ATOM 4239 C CA . VAL A 1 550 ? -27.219 12.903 10.348 1.00 19.05 600 VAL A CA 1
ATOM 4240 C C . VAL A 1 550 ? -27.408 14.351 9.893 1.00 17.86 600 VAL A C 1
ATOM 4241 O O . VAL A 1 550 ? -27.497 15.277 10.695 1.00 19.30 600 VAL A O 1
ATOM 4245 N N . LEU A 1 551 ? -27.422 14.541 8.583 1.00 20.68 601 LEU A N 1
ATOM 4246 C CA . LEU A 1 551 ? -27.704 15.843 8.004 1.00 20.34 601 LEU A CA 1
ATOM 4247 C C . LEU A 1 551 ? -29.137 15.798 7.519 1.00 20.48 601 LEU A C 1
ATOM 4248 O O . LEU A 1 551 ? -29.436 15.023 6.620 1.00 19.74 601 LEU A O 1
ATOM 4253 N N . ASP A 1 552 ? -30.030 16.590 8.105 1.00 18.62 602 ASP A N 1
ATOM 4254 C CA . ASP A 1 552 ? -31.430 16.480 7.648 1.00 20.66 602 ASP A CA 1
ATOM 4255 C C . ASP A 1 552 ? -31.575 17.138 6.270 1.00 21.61 602 ASP A C 1
ATOM 4256 O O . ASP A 1 552 ? -32.047 16.502 5.323 1.00 21.58 602 ASP A O 1
ATOM 4261 N N . ARG A 1 553 ? -31.140 18.385 6.144 1.00 23.02 603 ARG A N 1
ATOM 4262 C CA . ARG A 1 553 ? -30.990 19.016 4.829 1.00 21.67 603 ARG A CA 1
ATOM 4263 C C . ARG A 1 553 ? -29.799 19.967 4.895 1.00 25.88 603 ARG A C 1
ATOM 4264 O O . ARG A 1 553 ? -28.855 19.856 4.095 1.00 26.09 603 ARG A O 1
ATOM 4272 N N . PHE A 1 554 ? -29.834 20.876 5.872 1.00 23.65 604 PHE A N 1
ATOM 4273 C CA . PHE A 1 554 ? -28.759 21.851 6.059 1.00 22.54 604 PHE A CA 1
ATOM 4274 C C . PHE A 1 554 ? -28.192 21.875 7.474 1.00 22.18 604 PHE A C 1
ATOM 4275 O O . PHE A 1 554 ? -27.302 22.663 7.762 1.00 24.97 604 PHE A O 1
ATOM 4283 N N . PHE A 1 555 ? -28.699 21.026 8.360 1.00 22.20 605 PHE A N 1
ATOM 4284 C CA . PHE A 1 555 ? -28.217 21.032 9.746 1.00 20.22 605 PHE A CA 1
ATOM 4285 C C . PHE A 1 555 ? -27.753 19.655 10.195 1.00 20.60 605 PHE A C 1
ATOM 4286 O O . PHE A 1 555 ? -28.457 18.659 10.010 1.00 22.36 605 PHE A O 1
ATOM 4294 N N . LEU A 1 556 ? -26.560 19.603 10.795 1.00 18.70 606 LEU A N 1
ATOM 4295 C CA . LEU A 1 556 ? -26.031 18.374 11.360 1.00 19.24 606 LEU A CA 1
ATOM 4296 C C . LEU A 1 556 ? -26.537 18.138 12.781 1.00 21.70 606 LEU A C 1
ATOM 4297 O O . LEU A 1 556 ? -26.790 19.078 13.528 1.00 23.21 606 LEU A O 1
ATOM 4302 N N . ASN A 1 557 ? -26.677 16.873 13.139 1.00 21.42 607 ASN A N 1
ATOM 4303 C CA . ASN A 1 557 ? -26.891 16.487 14.523 1.00 21.14 607 ASN A CA 1
ATOM 4304 C C . ASN A 1 557 ? -26.429 15.053 14.640 1.00 19.66 607 ASN A C 1
ATOM 4305 O O . ASN A 1 557 ? -26.003 14.447 13.640 1.00 20.36 607 ASN A O 1
ATOM 4310 N N . VAL A 1 558 ? -26.499 14.517 15.852 1.00 18.68 608 VAL A N 1
ATOM 4311 C CA . VAL A 1 558 ? -26.032 13.174 16.143 1.00 17.48 608 VAL A CA 1
ATOM 4312 C C . VAL A 1 558 ? -27.172 12.287 16.645 1.00 18.57 608 VAL A C 1
ATOM 4313 O O . VAL A 1 558 ? -28.015 12.742 17.389 1.00 20.40 608 VAL A O 1
ATOM 4317 N N . MET A 1 559 ? -27.196 11.027 16.218 1.00 17.63 609 MET A N 1
ATOM 4318 C CA . MET A 1 559 ? -28.123 10.044 16.760 1.00 16.89 609 MET A CA 1
ATOM 4319 C C . MET A 1 559 ? -27.398 8.728 16.918 1.00 19.85 609 MET A C 1
ATOM 4320 O O . MET A 1 559 ? -26.424 8.475 16.212 1.00 20.92 609 MET A O 1
ATOM 4325 N N . SER A 1 560 ? -27.889 7.877 17.816 1.00 19.34 610 SER A N 1
ATOM 4326 C CA . SER A 1 560 ? -27.369 6.521 17.913 1.00 17.97 610 SER A CA 1
ATOM 4327 C C . SER A 1 560 ? -27.781 5.689 16.711 1.00 19.56 610 SER A C 1
ATOM 4328 O O . SER A 1 560 ? -28.924 5.775 16.238 1.00 19.53 610 SER A O 1
ATOM 4331 N N . ILE A 1 561 ? -26.848 4.875 16.231 1.00 18.01 611 ILE A N 1
ATOM 4332 C CA . ILE A 1 561 ? -27.172 3.787 15.333 1.00 19.94 611 ILE A CA 1
ATOM 4333 C C . ILE A 1 561 ? -26.750 2.524 16.067 1.00 22.17 611 ILE A C 1
ATOM 4334 O O . ILE A 1 561 ? -25.624 2.448 16.577 1.00 20.70 611 ILE A O 1
ATOM 4339 N N . TYR A 1 562 ? -27.650 1.550 16.164 1.00 18.81 612 TYR A N 1
ATOM 4340 C CA . TYR A 1 562 ? -27.382 0.406 17.019 1.00 18.87 612 TYR A CA 1
ATOM 4341 C C . TYR A 1 562 ? -27.990 -0.882 16.494 1.00 22.43 612 TYR A C 1
ATOM 4342 O O . TYR A 1 562 ? -28.934 -0.869 15.689 1.00 25.50 612 TYR A O 1
ATOM 4351 N N . SER A 1 563 ? -27.429 -1.999 16.944 1.00 23.83 613 SER A N 1
ATOM 4352 C CA . SER A 1 563 ? -27.959 -3.314 16.605 1.00 25.67 613 SER A CA 1
ATOM 4353 C C . SER A 1 563 ? -28.077 -4.185 17.840 1.00 26.04 613 SER A C 1
ATOM 4354 O O . SER A 1 563 ? -27.132 -4.297 18.620 1.00 24.21 613 SER A O 1
ATOM 4357 N N . ASP A 1 564 ? -29.237 -4.818 18.001 1.00 24.91 614 ASP A N 1
ATOM 4358 C CA . ASP A 1 564 ? -29.446 -5.756 19.093 1.00 25.35 614 ASP A CA 1
ATOM 4359 C C . ASP A 1 564 ? -29.327 -7.216 18.636 1.00 28.83 614 ASP A C 1
ATOM 4360 O O . ASP A 1 564 ? -29.627 -8.129 19.404 1.00 28.91 614 ASP A O 1
ATOM 4365 N N . ASP A 1 565 ? -28.899 -7.460 17.398 1.00 26.78 615 ASP A N 1
ATOM 4366 C CA . ASP A 1 565 ? -28.737 -8.853 16.978 1.00 27.02 615 ASP A CA 1
ATOM 4367 C C . ASP A 1 565 ? -27.384 -9.136 16.334 1.00 29.14 615 ASP A C 1
ATOM 4368 O O . ASP A 1 565 ? -27.286 -9.905 15.377 1.00 29.97 615 ASP A O 1
ATOM 4373 N N . GLY A 1 566 ? -26.337 -8.535 16.891 1.00 28.28 616 GLY A N 1
ATOM 4374 C CA . GLY A 1 566 ? -24.984 -8.818 16.458 1.00 31.55 616 GLY A CA 1
ATOM 4375 C C . GLY A 1 566 ? -24.555 -8.063 15.215 1.00 33.86 616 GLY A C 1
ATOM 4376 O O . GLY A 1 566 ? -23.472 -8.301 14.689 1.00 34.91 616 GLY A O 1
ATOM 4377 N N . GLY A 1 567 ? -25.402 -7.159 14.734 1.00 31.11 617 GLY A N 1
ATOM 4378 C CA . GLY A 1 567 ? -25.053 -6.368 13.571 1.00 29.09 617 GLY A CA 1
ATOM 4379 C C . GLY A 1 567 ? -25.795 -6.754 12.303 1.00 30.12 617 GLY A C 1
ATOM 4380 O O . GLY A 1 567 ? -25.574 -6.157 11.251 1.00 33.92 617 GLY A O 1
ATOM 4381 N N . SER A 1 568 ? -26.672 -7.749 12.395 1.00 29.80 618 SER A N 1
ATOM 4382 C CA . SER A 1 568 ? -27.475 -8.168 11.243 1.00 33.43 618 SER A CA 1
ATOM 4383 C C . SER A 1 568 ? -28.489 -7.094 10.857 1.00 32.46 618 SER A C 1
ATOM 4384 O O . SER A 1 568 ? -28.633 -6.760 9.681 1.00 33.79 618 SER A O 1
ATOM 4387 N N . ASN A 1 569 ? -29.189 -6.560 11.851 1.00 30.39 619 ASN A N 1
ATOM 4388 C CA . ASN A 1 569 ? -30.171 -5.509 11.611 1.00 29.36 619 ASN A CA 1
ATOM 4389 C C . ASN A 1 569 ? -29.929 -4.287 12.484 1.00 27.31 619 ASN A C 1
ATOM 4390 O O . ASN A 1 569 ? -29.608 -4.416 13.670 1.00 27.45 619 ASN A O 1
ATOM 4395 N N . TRP A 1 570 ? -30.080 -3.099 11.900 1.00 22.27 620 TRP A N 1
ATOM 4396 C CA . TRP A 1 570 ? -29.744 -1.866 12.611 1.00 22.59 620 TRP A CA 1
ATOM 4397 C C . TRP A 1 570 ? -30.957 -0.956 12.784 1.00 22.34 620 TRP A C 1
ATOM 4398 O O . TRP A 1 570 ? -31.902 -0.980 11.977 1.00 23.32 620 TRP A O 1
ATOM 4409 N N . GLN A 1 571 ? -30.920 -0.182 13.862 1.00 21.86 621 GLN A N 1
ATOM 4410 C CA . GLN A 1 571 ? -31.955 0.776 14.197 1.00 23.24 621 GLN A CA 1
ATOM 4411 C C . GLN A 1 571 ? -31.304 2.106 14.536 1.00 22.47 621 GLN A C 1
ATOM 4412 O O . GLN A 1 571 ? -30.095 2.174 14.770 1.00 20.57 621 GLN A O 1
ATOM 4418 N N . THR A 1 572 ? -32.113 3.158 14.561 1.00 21.12 622 THR A N 1
ATOM 4419 C CA . THR A 1 572 ? -31.624 4.490 14.870 1.00 21.94 622 THR A CA 1
ATOM 4420 C C . THR A 1 572 ? -32.358 5.035 16.094 1.00 24.02 622 THR A C 1
ATOM 4421 O O . THR A 1 572 ? -33.527 4.710 16.336 1.00 21.91 622 THR A O 1
ATOM 4425 N N . GLY A 1 573 ? -31.659 5.845 16.884 1.00 22.32 623 GLY A N 1
ATOM 4426 C CA . GLY A 1 573 ? -32.289 6.554 17.978 1.00 20.23 623 GLY A CA 1
ATOM 4427 C C . GLY A 1 573 ? -32.613 7.993 17.634 1.00 18.66 623 GLY A C 1
ATOM 4428 O O . GLY A 1 573 ? -32.470 8.416 16.479 1.00 20.48 623 GLY A O 1
ATOM 4429 N N . SER A 1 574 ? -33.040 8.745 18.646 1.00 17.69 624 SER A N 1
ATOM 4430 C CA . SER A 1 574 ? -33.346 10.164 18.509 1.00 18.59 624 SER A CA 1
ATOM 4431 C C . SER A 1 574 ? -32.098 11.023 18.406 1.00 20.69 624 SER A C 1
ATOM 4432 O O . SER A 1 574 ? -31.043 10.681 18.977 1.00 21.65 624 SER A O 1
ATOM 4435 N N . THR A 1 575 ? -32.219 12.161 17.725 1.00 19.79 625 THR A N 1
ATOM 4436 C CA . THR A 1 575 ? -31.103 13.104 17.666 1.00 21.83 625 THR A CA 1
ATOM 4437 C C . THR A 1 575 ? -30.933 13.814 19.013 1.00 22.05 625 THR A C 1
ATOM 4438 O O . THR A 1 575 ? -31.874 13.875 19.828 1.00 20.95 625 THR A O 1
ATOM 4442 N N . LEU A 1 576 ? -29.726 14.328 19.245 1.00 22.30 626 LEU A N 1
ATOM 4443 C CA . LEU A 1 576 ? -29.420 15.077 20.464 1.00 23.68 626 LEU A CA 1
ATOM 4444 C C . LEU A 1 576 ? -30.351 16.274 20.637 1.00 25.77 626 LEU A C 1
ATOM 4445 O O . LEU A 1 576 ? -30.614 16.996 19.678 1.00 25.38 626 LEU A O 1
ATOM 4450 N N . PRO A 1 577 ? -30.846 16.494 21.866 1.00 24.98 627 PRO A N 1
ATOM 4451 C CA . PRO A 1 577 ? -31.643 17.703 22.104 1.00 26.29 627 PRO A CA 1
ATOM 4452 C C . PRO A 1 577 ? -30.769 18.955 22.162 1.00 25.97 627 PRO A C 1
ATOM 4453 O O . PRO A 1 577 ? -29.822 19.036 22.956 1.00 24.09 627 PRO A O 1
ATOM 4457 N N . ILE A 1 578 ? -31.090 19.933 21.326 1.00 22.62 628 ILE A N 1
ATOM 4458 C CA . ILE A 1 578 ? -30.315 21.166 21.259 1.00 21.52 628 ILE A CA 1
ATOM 4459 C C . ILE A 1 578 ? -31.230 22.386 21.248 1.00 25.56 628 ILE A C 1
ATOM 4460 O O . ILE A 1 578 ? -32.364 22.322 20.726 1.00 24.75 628 ILE A O 1
ATOM 4465 N N . PRO A 1 579 ? -30.760 23.502 21.834 1.00 26.16 629 PRO A N 1
ATOM 4466 C CA . PRO A 1 579 ? -31.564 24.731 21.838 1.00 27.51 629 PRO A CA 1
ATOM 4467 C C . PRO A 1 579 ? -31.648 25.358 20.445 1.00 31.21 629 PRO A C 1
ATOM 4468 O O . PRO A 1 579 ? -30.813 25.073 19.588 1.00 31.42 629 PRO A O 1
ATOM 4472 N N . PHE A 1 580 ? -32.654 26.192 20.225 1.00 30.99 630 PHE A N 1
ATOM 4473 C CA . PHE A 1 580 ? -32.808 26.881 18.956 1.00 31.04 630 PHE A CA 1
ATOM 4474 C C . PHE A 1 580 ? -33.422 28.249 19.182 1.00 31.53 630 PHE A C 1
ATOM 4475 O O . PHE A 1 580 ? -34.138 28.472 20.162 1.00 30.03 630 PHE A O 1
ATOM 4483 N N . ARG A 1 581 ? -33.165 29.154 18.248 1.00 32.15 631 ARG A N 1
ATOM 4484 C CA . ARG A 1 581 ? -33.785 30.467 18.254 1.00 33.97 631 ARG A CA 1
ATOM 4485 C C . ARG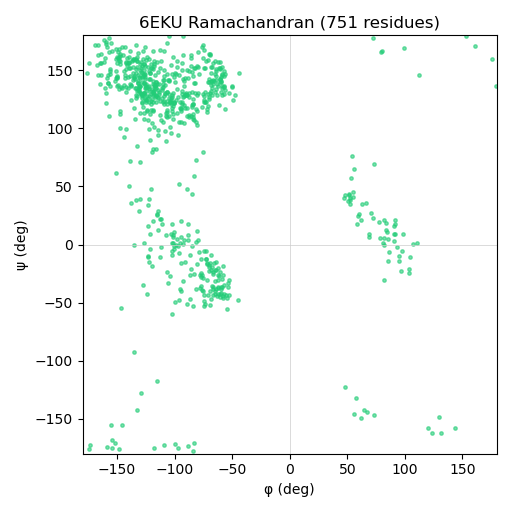 A 1 581 ? -33.931 30.936 16.813 1.00 35.20 631 ARG A C 1
ATOM 4486 O O . ARG A 1 581 ? -33.026 30.742 16.007 1.00 37.86 631 ARG A O 1
ATOM 4494 N N . TRP A 1 582 ? -35.074 31.528 16.477 1.00 35.16 632 TRP A N 1
ATOM 4495 C CA . TRP A 1 582 ? -35.251 32.101 15.148 1.00 36.17 632 TRP A CA 1
ATOM 4496 C C . TRP A 1 582 ? -34.701 33.519 15.106 1.00 39.40 632 TRP A C 1
ATOM 4497 O O . TRP A 1 582 ? -35.166 34.401 15.829 1.00 40.59 632 TRP A O 1
ATOM 4508 N N . LYS A 1 583 ? -33.695 33.730 14.264 1.00 44.32 633 LYS A N 1
ATOM 4509 C CA . LYS A 1 583 ? -33.171 35.070 14.028 1.00 50.76 633 LYS A CA 1
ATOM 4510 C C . LYS A 1 583 ? -34.206 35.882 13.267 1.00 54.24 633 LYS A C 1
ATOM 4511 O O . LYS A 1 583 ? -35.132 35.320 12.677 1.00 53.24 633 LYS A O 1
ATOM 4517 N N . SER A 1 584 ? -34.033 37.200 13.268 1.00 59.17 634 SER A N 1
ATOM 4518 C CA . SER A 1 584 ? -34.951 38.111 12.590 1.00 65.69 634 SER A CA 1
ATOM 4519 C C . SER A 1 584 ? -35.176 37.741 11.123 1.00 68.33 634 SER A C 1
ATOM 4520 O O . SER A 1 584 ? -36.258 37.965 10.579 1.00 70.25 634 SER A O 1
ATOM 4523 N N . SER A 1 585 ? -34.159 37.157 10.495 1.00 68.95 635 SER A N 1
ATOM 4524 C CA . SER A 1 585 ? -34.199 36.861 9.064 1.00 72.18 635 SER A CA 1
ATOM 4525 C C . SER A 1 585 ? -34.977 35.585 8.731 1.00 71.35 635 SER A C 1
ATOM 4526 O O . SER A 1 585 ? -34.934 35.104 7.592 1.00 71.16 635 SER A O 1
ATOM 4529 N N . SER A 1 586 ? -35.698 35.062 9.721 1.00 69.20 636 SER A N 1
ATOM 4530 C CA . SER A 1 586 ? -36.310 33.741 9.627 1.00 65.50 636 SER A CA 1
ATOM 4531 C C . SER A 1 586 ? -35.234 32.715 9.281 1.00 60.82 636 SER A C 1
ATOM 4532 O O . SER A 1 586 ? -35.441 31.827 8.449 1.00 59.49 636 SER A O 1
ATOM 4535 N N . ILE A 1 587 ? -34.075 32.875 9.916 1.00 55.52 637 ILE A N 1
ATOM 4536 C CA . ILE A 1 587 ? -32.978 31.923 9.804 1.00 51.13 637 ILE A CA 1
ATOM 4537 C C . ILE A 1 587 ? -32.736 31.315 11.186 1.00 44.38 637 ILE A C 1
ATOM 4538 O O . ILE A 1 587 ? -32.816 32.012 12.201 1.00 40.69 637 ILE A O 1
ATOM 4543 N N . LEU A 1 588 ? -32.468 30.012 11.215 1.00 39.42 638 LEU A N 1
ATOM 4544 C CA . LEU A 1 588 ? -32.415 29.264 12.461 1.00 36.49 638 LEU A CA 1
ATOM 4545 C C . LEU A 1 588 ? -31.060 29.361 13.156 1.00 35.95 638 LEU A C 1
ATOM 4546 O O . LEU A 1 588 ? -30.033 28.986 12.581 1.00 37.39 638 LEU A O 1
ATOM 4551 N N . GLU A 1 589 ? -31.069 29.867 14.390 1.00 33.75 639 GLU A N 1
ATOM 4552 C CA . GLU A 1 589 ? -29.878 29.854 15.243 1.00 33.04 639 GLU A CA 1
ATOM 4553 C C . GLU A 1 589 ? -29.907 28.631 16.144 1.00 31.26 639 GLU A C 1
ATOM 4554 O O . GLU A 1 589 ? -30.780 28.515 17.001 1.00 30.42 639 GLU A O 1
ATOM 4560 N N . THR A 1 590 ? -28.953 27.724 15.956 1.00 31.45 640 THR A N 1
ATOM 4561 C CA . THR A 1 590 ? -28.930 26.492 16.733 1.00 27.05 640 THR A CA 1
ATOM 4562 C C . THR A 1 590 ? -27.527 25.893 16.730 1.00 26.93 640 THR A C 1
ATOM 4563 O O . THR A 1 590 ? -26.585 26.506 16.219 1.00 27.19 640 THR A O 1
ATOM 4567 N N . LEU A 1 591 ? -27.384 24.703 17.307 1.00 26.43 641 LEU A N 1
ATOM 4568 C CA . LEU A 1 591 ? -26.093 24.014 17.320 1.00 24.40 641 LEU A CA 1
ATOM 4569 C C . LEU A 1 591 ? -26.066 22.932 16.257 1.00 22.10 641 LEU A C 1
ATOM 4570 O O . LEU A 1 591 ? -27.114 22.499 15.788 1.00 22.59 641 LEU A O 1
ATOM 4575 N N . GLU A 1 592 ? -24.866 22.495 15.888 1.00 19.62 642 GLU A N 1
ATOM 4576 C CA . GLU A 1 592 ? -24.712 21.354 15.005 1.00 22.19 642 GLU A CA 1
ATOM 4577 C C . GLU A 1 592 ? -23.674 20.381 15.556 1.00 22.54 642 GLU A C 1
ATOM 4578 O O . GLU A 1 592 ? -22.497 20.437 15.196 1.00 21.88 642 GLU A O 1
ATOM 4584 N N . PRO A 1 593 ? -24.112 19.487 16.446 1.00 23.40 643 PRO A N 1
ATOM 4585 C CA . PRO A 1 593 ? -23.201 18.441 16.916 1.00 22.89 643 PRO A CA 1
ATOM 4586 C C . PRO A 1 593 ? -22.821 17.543 15.753 1.00 23.12 643 PRO A C 1
ATOM 4587 O O . PRO A 1 593 ? -23.690 17.240 14.921 1.00 21.92 643 PRO A O 1
ATOM 4591 N N . SER A 1 594 ? -21.567 17.106 15.697 1.00 21.07 644 SER A N 1
ATOM 4592 C CA . SER A 1 594 ? -21.146 16.285 14.568 1.00 22.09 644 SER A CA 1
ATOM 4593 C C . SER A 1 594 ? -20.313 15.083 15.002 1.00 22.03 644 SER A C 1
ATOM 4594 O O . SER A 1 594 ? -20.850 14.020 15.322 1.00 19.03 644 SER A O 1
ATOM 4597 N N . GLU A 1 595 ? -18.996 15.243 15.013 1.00 22.50 645 GLU A N 1
ATOM 4598 C CA . GLU A 1 595 ? -18.126 14.121 15.320 1.00 18.54 645 GLU A CA 1
ATOM 4599 C C . GLU A 1 595 ? -18.197 13.767 16.799 1.00 18.09 645 GLU A C 1
ATOM 4600 O O . GLU A 1 595 ? -17.837 14.566 17.662 1.00 20.22 645 GLU A O 1
ATOM 4606 N N . ALA A 1 596 ? -18.669 12.565 17.091 1.00 19.18 646 ALA A N 1
ATOM 4607 C CA . ALA A 1 596 ? -18.997 12.234 18.472 1.00 19.00 646 ALA A CA 1
ATOM 4608 C C . ALA A 1 596 ? -18.423 10.881 18.867 1.00 16.85 646 ALA A C 1
ATOM 4609 O O . ALA A 1 596 ? -18.125 10.045 18.011 1.00 18.41 646 ALA A O 1
ATOM 4611 N N . ASP A 1 597 ? -18.263 10.685 20.170 1.00 16.77 647 ASP A N 1
ATOM 4612 C CA . ASP A 1 597 ? -17.744 9.445 20.736 1.00 16.99 647 ASP A CA 1
ATOM 4613 C C . ASP A 1 597 ? -18.477 9.164 22.043 1.00 16.72 647 ASP A C 1
ATOM 4614 O O . ASP A 1 597 ? -18.810 10.083 22.781 1.00 16.91 647 ASP A O 1
ATOM 4619 N N . MET A 1 598 ? -18.743 7.898 22.331 1.00 18.52 648 MET A N 1
ATOM 4620 C CA . MET A 1 598 ? -19.480 7.575 23.545 1.00 19.07 648 MET A CA 1
ATOM 4621 C C . MET A 1 598 ? -18.824 6.450 24.333 1.00 18.17 648 MET A C 1
ATOM 4622 O O . MET A 1 598 ? -18.071 5.634 23.775 1.00 20.68 648 MET A O 1
ATOM 4627 N N . VAL A 1 599 ? -19.142 6.412 25.624 1.00 18.75 649 VAL A N 1
ATOM 4628 C CA . VAL A 1 599 ? -18.675 5.372 26.526 1.00 17.20 649 VAL A CA 1
ATOM 4629 C C . VAL A 1 599 ? -19.806 4.974 27.510 1.00 19.06 649 VAL A C 1
ATOM 4630 O O . VAL A 1 599 ? -20.621 5.809 27.920 1.00 21.08 649 VAL A O 1
ATOM 4634 N N . GLU A 1 600 ? -19.863 3.689 27.851 1.00 19.12 650 GLU A N 1
ATOM 4635 C CA . GLU A 1 600 ? -20.831 3.166 28.806 1.00 19.37 650 GLU A CA 1
ATOM 4636 C C . GLU A 1 600 ? -20.301 3.341 30.226 1.00 22.31 650 GLU A C 1
ATOM 4637 O O . GLU A 1 600 ? -19.228 2.828 30.561 1.00 21.51 650 GLU A O 1
ATOM 4643 N N . LEU A 1 601 ? -21.042 4.083 31.037 1.00 19.91 651 LEU A N 1
ATOM 4644 C CA . LEU A 1 601 ? -20.671 4.318 32.429 1.00 19.69 651 LEU A CA 1
ATOM 4645 C C . LEU A 1 601 ? -20.961 3.082 33.268 1.00 22.97 651 LEU A C 1
ATOM 4646 O O . LEU A 1 601 ? -21.574 2.125 32.791 1.00 25.58 651 LEU A O 1
ATOM 4651 N N . GLN A 1 602 ? -20.512 3.092 34.519 1.00 25.18 652 GLN A N 1
ATOM 4652 C CA . GLN A 1 602 ? -20.680 1.920 35.364 1.00 26.97 652 GLN A CA 1
ATOM 4653 C C . GLN A 1 602 ? -22.150 1.522 35.545 1.00 27.48 652 GLN A C 1
ATOM 4654 O O . GLN A 1 602 ? -22.463 0.334 35.594 1.00 28.46 652 GLN A O 1
ATOM 4660 N N . ASN A 1 603 ? -23.047 2.503 35.633 1.00 27.38 653 ASN A N 1
ATOM 4661 C CA . ASN A 1 603 ? -24.465 2.214 35.895 1.00 25.91 653 ASN A CA 1
ATOM 4662 C C . ASN A 1 603 ? -25.296 1.950 34.628 1.00 23.22 653 ASN A C 1
ATOM 4663 O O . ASN A 1 603 ? -26.509 1.778 34.701 1.00 24.05 653 ASN A O 1
ATOM 4668 N N . GLY A 1 604 ? -24.642 1.927 33.474 1.00 23.45 654 GLY A N 1
ATOM 4669 C CA . GLY A 1 604 ? -25.341 1.644 32.239 1.00 24.98 654 GLY A CA 1
ATOM 4670 C C . GLY A 1 604 ? -25.779 2.890 31.491 1.00 25.22 654 GLY A C 1
ATOM 4671 O O . GLY A 1 604 ? -26.225 2.802 30.342 1.00 24.30 654 GLY A O 1
ATOM 4672 N N . ASP A 1 605 ? -25.660 4.054 32.128 1.00 22.24 655 ASP A N 1
ATOM 4673 C CA . ASP A 1 605 ? -25.854 5.309 31.410 1.00 22.99 655 ASP A CA 1
ATOM 4674 C C . ASP A 1 605 ? -24.767 5.432 30.343 1.00 22.44 655 ASP A C 1
ATOM 4675 O O . ASP A 1 605 ? -23.657 4.927 30.534 1.00 23.58 655 ASP A O 1
ATOM 4680 N N . LEU A 1 606 ? -25.079 6.099 29.233 1.00 20.68 656 LEU A N 1
ATOM 4681 C CA . LEU A 1 606 ? -24.079 6.364 28.188 1.00 19.24 656 LEU A CA 1
ATOM 4682 C C . LEU A 1 606 ? -23.686 7.829 28.210 1.00 20.27 656 LEU A C 1
ATOM 4683 O O . LEU A 1 606 ? -24.542 8.709 28.243 1.00 16.96 656 LEU A O 1
ATOM 4688 N N . LEU A 1 607 ? -22.381 8.079 28.210 1.00 18.64 657 LEU A N 1
ATOM 4689 C CA . LEU A 1 607 ? -21.835 9.424 28.151 1.00 17.34 657 LEU A CA 1
ATOM 4690 C C . LEU A 1 607 ? -21.293 9.685 26.752 1.00 18.93 657 LEU A C 1
ATOM 4691 O O . LEU A 1 607 ? -20.487 8.905 26.242 1.00 19.33 657 LEU A O 1
ATOM 4696 N N . LEU A 1 608 ? -21.748 10.776 26.140 1.00 19.09 658 LEU A N 1
ATOM 4697 C CA . LEU A 1 608 ? -21.421 11.111 24.753 1.00 18.67 658 LEU A CA 1
ATOM 4698 C C . LEU A 1 608 ? -20.707 12.454 24.734 1.00 20.15 658 LEU A C 1
ATOM 4699 O O . LEU A 1 608 ? -21.131 13.391 25.407 1.00 23.16 658 LEU A O 1
ATOM 4704 N N . THR A 1 609 ? -19.605 12.554 23.992 1.00 17.91 659 THR A N 1
ATOM 4705 C CA . THR A 1 609 ? -18.956 13.843 23.822 1.00 15.27 659 THR A CA 1
ATOM 4706 C C . THR A 1 609 ? -18.972 14.173 22.330 1.00 18.65 659 THR A C 1
ATOM 4707 O O . THR A 1 609 ? -18.647 13.323 21.501 1.00 18.84 659 THR A O 1
ATOM 4711 N N . ALA A 1 610 ? -19.374 15.397 21.992 1.00 18.03 660 ALA A N 1
ATOM 4712 C CA . ALA A 1 610 ? -19.579 15.760 20.593 1.00 16.54 660 ALA A CA 1
ATOM 4713 C C . ALA A 1 610 ? -18.872 17.055 20.245 1.00 17.44 660 ALA A C 1
ATOM 4714 O O . ALA A 1 610 ? -18.891 18.015 21.015 1.00 20.25 660 AL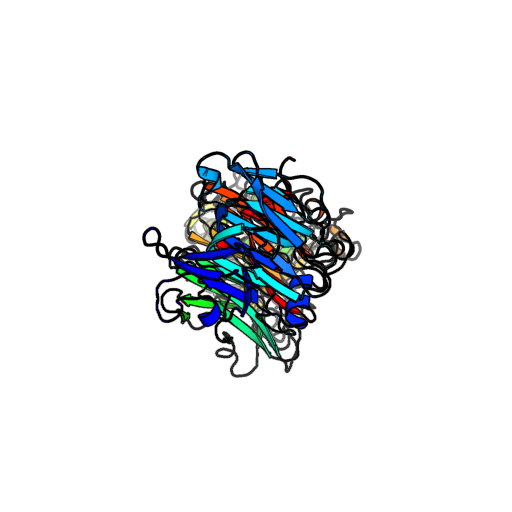A A O 1
ATOM 4716 N N . ARG A 1 611 ? -18.221 17.056 19.086 1.00 19.72 661 ARG A N 1
ATOM 4717 C CA . ARG A 1 611 ? -17.751 18.277 18.451 1.00 19.18 661 ARG A CA 1
ATOM 4718 C C . ARG A 1 611 ? -18.945 19.147 18.061 1.00 20.32 661 ARG A C 1
ATOM 4719 O O . ARG A 1 611 ? -19.923 18.636 17.515 1.00 19.92 661 ARG A O 1
ATOM 4727 N N . LEU A 1 612 ? -18.882 20.444 18.354 1.00 20.56 662 LEU A N 1
ATOM 4728 C CA . LEU A 1 612 ? -19.951 21.362 17.958 1.00 22.55 662 LEU A CA 1
ATOM 4729 C C . LEU A 1 612 ? -19.465 22.225 16.797 1.00 25.03 662 LEU A C 1
ATOM 4730 O O . LEU A 1 612 ? -18.600 23.083 16.975 1.00 24.44 662 LEU A 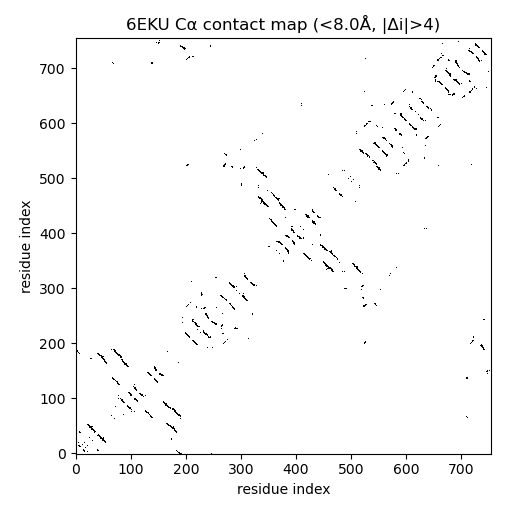O 1
ATOM 4735 N N . ASP A 1 613 ? -20.021 21.993 15.609 1.00 24.22 663 ASP A N 1
ATOM 4736 C CA . ASP A 1 613 ? -19.522 22.660 14.405 1.00 25.00 663 ASP A CA 1
ATOM 4737 C C . ASP A 1 613 ? -20.290 23.947 14.090 1.00 26.62 663 ASP A C 1
ATOM 4738 O O . ASP A 1 613 ? -21.437 24.123 14.519 1.00 25.75 663 ASP A O 1
ATOM 4743 N N . PHE A 1 614 ? -19.636 24.846 13.355 1.00 25.69 664 PHE A N 1
ATOM 4744 C CA . PHE A 1 614 ? -20.234 26.120 12.947 1.00 27.23 664 PHE A CA 1
ATOM 4745 C C . PHE A 1 614 ? -20.677 26.913 14.182 1.00 30.83 664 PHE A C 1
ATOM 4746 O O . PHE A 1 614 ? -19.921 27.033 15.132 1.00 31.58 664 PHE A O 1
ATOM 4754 N N . ASN A 1 615 ? -21.897 27.436 14.184 1.00 32.61 665 ASN A N 1
ATOM 4755 C CA . ASN A 1 615 ? -22.356 28.253 15.306 1.00 31.34 665 ASN A CA 1
ATOM 4756 C C . ASN A 1 615 ? -22.373 27.543 16.671 1.00 30.33 665 ASN A C 1
ATOM 4757 O O . ASN A 1 615 ? -22.896 26.436 16.791 1.00 29.12 665 ASN A O 1
ATOM 4762 N N . GLN A 1 616 ? -21.803 28.190 17.693 1.00 32.27 666 GLN A N 1
ATOM 4763 C CA . GLN A 1 616 ? -21.786 27.641 19.060 1.00 28.63 666 GLN A CA 1
ATOM 4764 C C . GLN A 1 616 ? -22.648 28.436 20.039 1.00 28.74 666 GLN A C 1
ATOM 4765 O O . GLN A 1 616 ? -22.759 28.068 21.212 1.00 27.49 666 GLN A O 1
ATOM 4771 N N . ILE A 1 617 ? -23.248 29.524 19.565 1.00 31.09 667 ILE A N 1
ATOM 4772 C CA . ILE A 1 617 ? -24.016 30.412 20.431 1.00 31.59 667 ILE A CA 1
ATOM 4773 C C . ILE A 1 617 ? -25.509 30.383 20.105 1.00 33.21 667 ILE A C 1
ATOM 4774 O O . ILE A 1 617 ? -25.924 30.641 18.970 1.00 33.03 667 ILE A O 1
ATOM 4779 N N . VAL A 1 618 ? -26.308 30.058 21.114 1.00 31.12 668 VAL A N 1
ATOM 4780 C CA . VAL A 1 618 ? -27.758 30.020 20.978 1.00 30.71 668 VAL A CA 1
ATOM 4781 C C . VAL A 1 618 ? -28.390 30.844 22.092 1.00 35.29 668 VAL A C 1
ATOM 4782 O O . VAL A 1 618 ? -28.173 30.567 23.275 1.00 38.43 668 VAL A O 1
ATOM 4786 N N . ASN A 1 619 ? -29.163 31.853 21.707 1.00 36.10 669 ASN A N 1
ATOM 4787 C CA . ASN A 1 619 ? -29.778 32.785 22.651 1.00 40.66 669 ASN A CA 1
ATOM 4788 C C . ASN A 1 619 ? -28.751 33.374 23.618 1.00 41.43 669 ASN A C 1
ATOM 4789 O O . ASN A 1 619 ? -29.002 33.479 24.815 1.00 41.05 669 ASN A O 1
ATOM 4794 N N . GLY A 1 620 ? -27.589 33.746 23.090 1.00 41.59 670 GLY A N 1
ATOM 4795 C CA . GLY A 1 620 ? -26.571 34.403 23.888 1.00 41.99 670 GLY A CA 1
ATOM 4796 C C . GLY A 1 620 ? -25.713 33.469 24.725 1.00 41.14 670 GLY A C 1
ATOM 4797 O O . GLY A 1 620 ? -24.838 33.925 25.461 1.00 42.50 670 GLY A O 1
ATOM 4798 N N . VAL A 1 621 ? -25.954 32.167 24.619 1.00 37.30 671 VAL A N 1
ATOM 4799 C CA . VAL A 1 621 ? -25.188 31.181 25.387 1.00 37.14 671 VAL A CA 1
ATOM 4800 C C . VAL A 1 621 ? -24.142 30.472 24.530 1.00 36.28 671 VAL A C 1
ATOM 4801 O O . VAL A 1 621 ? -24.481 29.853 23.525 1.00 32.60 671 VAL A O 1
ATOM 4805 N N . ASN A 1 622 ? -22.876 30.554 24.931 1.00 35.48 672 ASN A N 1
ATOM 4806 C CA . ASN A 1 622 ? -21.803 29.888 24.199 1.00 34.28 672 ASN A CA 1
ATOM 4807 C C . ASN A 1 622 ? -21.604 28.466 24.720 1.00 31.74 672 ASN A C 1
ATOM 4808 O O . ASN A 1 622 ? -21.263 28.268 25.890 1.00 32.43 672 ASN A O 1
ATOM 4813 N N . TYR A 1 623 ? -21.821 27.484 23.853 1.00 26.60 673 TYR A N 1
ATOM 4814 C CA . TYR A 1 623 ? -21.751 26.075 24.238 1.00 26.52 673 TYR A CA 1
ATOM 4815 C C . TYR A 1 623 ? -20.369 25.461 24.013 1.00 25.69 673 TYR A C 1
ATOM 4816 O O . TYR A 1 623 ? -20.180 24.268 24.254 1.00 25.03 673 TYR A O 1
ATOM 4825 N N . SER A 1 624 ? -19.437 26.278 23.518 1.00 27.26 674 SER A N 1
ATOM 4826 C CA . SER A 1 624 ? -18.034 25.893 23.286 1.00 25.90 674 SER A CA 1
ATOM 4827 C C . SER A 1 624 ? -17.909 24.939 22.073 1.00 25.51 674 SER A C 1
ATOM 4828 O O . SER A 1 624 ? -18.920 24.608 21.436 1.00 26.32 674 SER A O 1
ATOM 4831 N N . PRO A 1 625 ? -16.672 24.537 21.706 1.00 25.73 675 PRO A N 1
ATOM 4832 C CA . PRO A 1 625 ? -16.542 23.630 20.556 1.00 21.81 675 PRO A CA 1
ATOM 4833 C C . PRO A 1 625 ? -16.837 22.171 20.877 1.00 20.36 675 PRO A C 1
ATOM 4834 O O . PRO A 1 625 ? -16.691 21.325 19.998 1.00 20.05 675 PRO A O 1
ATOM 4838 N N . ARG A 1 626 ? -17.248 21.877 22.108 1.00 21.22 676 ARG A N 1
ATOM 4839 C CA . ARG A 1 626 ? -17.516 20.495 22.497 1.00 17.49 676 ARG A CA 1
ATOM 4840 C C . ARG A 1 626 ? -18.589 20.459 23.575 1.00 20.15 676 ARG A C 1
ATOM 4841 O O . ARG A 1 626 ? -18.629 21.327 24.435 1.00 21.60 676 ARG A O 1
ATOM 4849 N N . GLN A 1 627 ? -19.460 19.460 23.524 1.00 18.41 677 GLN A N 1
ATOM 4850 C CA . GLN A 1 627 ? -20.554 19.375 24.488 1.00 19.65 677 GLN A CA 1
ATOM 4851 C C . GLN A 1 627 ? -20.829 17.927 24.853 1.00 19.43 677 GLN A C 1
ATOM 4852 O O . GLN A 1 627 ? -20.854 17.060 23.976 1.00 19.72 677 GLN A O 1
ATOM 4858 N N . GLN A 1 628 ? -21.040 17.657 26.145 1.00 19.32 678 GLN A N 1
ATOM 4859 C CA . GLN A 1 628 ? -21.345 16.292 26.573 1.00 17.24 678 GLN A CA 1
ATOM 4860 C C . GLN A 1 628 ? -22.847 16.044 26.781 1.00 17.65 678 GLN A C 1
ATOM 4861 O O . GLN A 1 628 ? -23.586 16.938 27.189 1.00 20.00 678 GLN A O 1
ATOM 4867 N N . PHE A 1 629 ? -23.271 14.814 26.494 1.00 17.78 679 PHE A N 1
ATOM 4868 C CA . PHE A 1 629 ? -24.683 14.416 26.587 1.00 18.27 679 PHE A CA 1
ATOM 4869 C C . PHE A 1 629 ? -24.794 13.095 27.339 1.00 21.52 679 PHE A C 1
ATOM 4870 O O . PHE A 1 629 ? -23.855 12.292 27.318 1.00 20.57 679 PHE A O 1
ATOM 4878 N N . LEU A 1 630 ? -25.936 12.860 27.989 1.00 18.03 680 LEU A N 1
ATOM 4879 C CA . LEU A 1 630 ? -26.146 11.620 28.739 1.00 20.56 680 LEU A CA 1
ATOM 4880 C C . LEU A 1 630 ? -27.378 10.851 28.260 1.00 20.41 680 LEU A C 1
ATOM 4881 O O . LEU A 1 630 ? -28.446 11.443 28.065 1.00 22.00 680 LEU A O 1
ATOM 4886 N N . SER A 1 631 ? -27.243 9.535 28.099 1.00 18.29 681 SER A N 1
ATOM 4887 C CA . SER A 1 631 ? -28.418 8.685 27.866 1.00 20.78 681 SER A CA 1
ATOM 4888 C C . SER A 1 631 ? -28.706 7.707 29.000 1.00 20.71 681 SER A C 1
ATOM 4889 O O . SER A 1 631 ? -27.814 6.975 29.446 1.00 22.07 681 SER A O 1
ATOM 4892 N N . LYS A 1 632 ? -29.968 7.666 29.430 1.00 19.09 682 LYS A N 1
ATOM 4893 C CA . LYS A 1 632 ? -30.385 6.756 30.491 1.00 21.67 682 LYS A CA 1
ATOM 4894 C C . LYS A 1 632 ? -31.237 5.591 29.990 1.00 21.06 682 LYS A C 1
ATOM 4895 O O . LYS A 1 632 ? -31.798 4.835 30.799 1.00 23.34 682 LYS A O 1
ATOM 4901 N N . ASP A 1 633 ? -31.351 5.439 28.673 1.00 20.34 683 ASP A N 1
ATOM 4902 C CA . ASP A 1 633 ? -32.203 4.382 28.134 1.00 22.64 683 ASP A CA 1
ATOM 4903 C C . ASP A 1 633 ? -31.491 3.552 27.057 1.00 24.92 683 ASP A C 1
ATOM 4904 O O . ASP A 1 633 ? -32.131 2.994 26.156 1.00 23.76 683 ASP A O 1
ATOM 4909 N N . GLY A 1 634 ? -30.169 3.464 27.159 1.00 20.38 684 GLY A N 1
ATOM 4910 C CA . GLY A 1 634 ? -29.400 2.626 26.253 1.00 19.87 684 GLY A CA 1
ATOM 4911 C C . GLY A 1 634 ? -29.064 3.294 24.926 1.00 21.79 684 GLY A C 1
ATOM 4912 O O . GLY A 1 634 ? -28.735 2.620 23.956 1.00 21.19 684 GLY A O 1
ATOM 4913 N N . GLY A 1 635 ? -29.154 4.618 24.886 1.00 20.32 685 GLY A N 1
ATOM 4914 C CA . GLY A 1 635 ? -28.753 5.375 23.712 1.00 19.47 685 GLY A CA 1
ATOM 4915 C C . GLY A 1 635 ? -29.911 5.763 22.802 1.00 18.85 685 GLY A C 1
ATOM 4916 O O . GLY A 1 635 ? -29.678 6.261 21.708 1.00 19.12 685 GLY A O 1
ATOM 4917 N N . ILE A 1 636 ? -31.150 5.545 23.247 1.00 19.19 686 ILE A N 1
ATOM 4918 C CA . ILE A 1 636 ? -32.300 5.937 22.423 1.00 19.47 686 ILE A CA 1
ATOM 4919 C C . ILE A 1 636 ? -32.458 7.454 22.451 1.00 20.48 686 ILE A C 1
ATOM 4920 O O . ILE A 1 636 ? -32.531 8.094 21.410 1.00 23.30 686 ILE A O 1
ATOM 4925 N N . THR A 1 637 ? -32.481 8.026 23.653 1.00 19.26 687 THR A N 1
ATOM 4926 C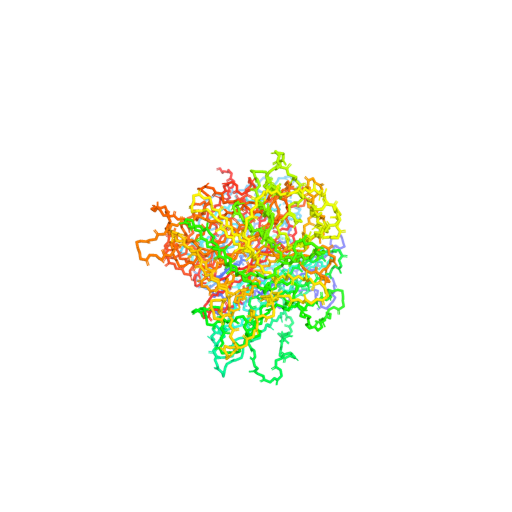 CA . THR A 1 637 ? -32.605 9.469 23.824 1.00 17.58 687 THR A CA 1
ATOM 4927 C C . THR A 1 637 ? -31.504 10.018 24.714 1.00 22.39 687 THR A C 1
ATOM 4928 O O . THR A 1 637 ? -30.907 9.284 25.509 1.00 24.39 687 THR A O 1
ATOM 4932 N N . TRP A 1 638 ? -31.270 11.319 24.598 1.00 19.93 688 TRP A N 1
ATOM 4933 C CA . TRP A 1 638 ? -30.132 11.954 25.257 1.00 17.60 688 TRP A CA 1
ATOM 4934 C C . TRP A 1 638 ? -30.607 13.197 25.958 1.00 21.14 688 TRP A C 1
ATOM 4935 O O . TRP A 1 638 ? -31.695 13.706 25.655 1.00 21.84 688 TRP A O 1
ATOM 4946 N N . SER A 1 639 ? -29.820 13.684 26.911 1.00 19.16 689 SER A N 1
ATOM 4947 C CA . SER A 1 639 ? -30.048 15.018 27.446 1.00 20.08 689 SER A CA 1
ATOM 4948 C C . SER A 1 639 ? -28.718 15.773 27.454 1.00 21.70 689 SER A C 1
ATOM 4949 O O . SER A 1 639 ? -27.646 15.189 27.676 1.00 24.97 689 SER A O 1
ATOM 4952 N N . LEU A 1 640 ? -28.797 17.069 27.189 1.00 21.06 690 LEU A N 1
ATOM 4953 C CA . LEU A 1 640 ? -27.627 17.934 27.190 1.00 20.86 690 LEU A CA 1
ATOM 4954 C C . LEU A 1 640 ? -27.168 18.212 28.619 1.00 22.34 690 LEU A C 1
ATOM 4955 O O . LEU A 1 640 ? -27.922 18.732 29.443 1.00 23.63 690 LEU A O 1
ATOM 4960 N N . LEU A 1 641 ? -25.919 17.873 28.912 1.00 23.25 691 LEU A N 1
ATOM 4961 C CA . LEU A 1 641 ? -25.413 18.092 30.267 1.00 23.75 691 LEU A CA 1
ATOM 4962 C C . LEU A 1 641 ? -24.995 19.546 30.455 1.00 25.24 691 LEU A C 1
ATOM 4963 O O . LEU A 1 641 ? -23.937 19.964 29.983 1.00 27.75 691 LEU A O 1
ATOM 4968 N N . GLU A 1 642 ? -25.832 20.315 31.139 1.00 24.89 692 GLU A N 1
ATOM 4969 C CA . GLU A 1 642 ? -25.565 21.732 31.353 1.00 30.80 692 GLU A CA 1
ATOM 4970 C C . GLU A 1 642 ? -24.213 21.942 32.033 1.00 31.06 692 GLU A C 1
ATOM 4971 O O . GLU A 1 642 ? -23.881 21.254 33.002 1.00 28.98 692 GLU A O 1
ATOM 4977 N N . ALA A 1 643 ? -23.441 22.879 31.484 1.00 30.89 693 ALA A N 1
ATOM 4978 C CA . ALA A 1 643 ? -22.115 23.241 31.984 1.00 29.45 693 ALA A CA 1
ATOM 4979 C C . ALA A 1 643 ? -21.123 22.078 31.937 1.00 29.88 693 ALA A C 1
ATOM 4980 O O . ALA A 1 643 ? -20.122 22.091 32.640 1.00 29.56 693 ALA A O 1
ATOM 4982 N N . ASN A 1 644 ? -21.394 21.078 31.107 1.00 25.40 694 ASN A N 1
ATOM 4983 C CA . ASN A 1 644 ? -20.425 20.012 30.901 1.00 26.68 694 ASN A CA 1
ATOM 4984 C C . ASN A 1 644 ? -20.050 20.038 29.429 1.00 25.62 694 ASN A C 1
ATOM 4985 O O . ASN A 1 644 ? -20.620 19.303 28.630 1.00 21.73 694 ASN A O 1
ATOM 4990 N N . ASN A 1 645 ? -19.117 20.929 29.082 1.00 24.60 695 ASN A N 1
ATOM 4991 C CA . ASN A 1 645 ? -18.728 21.160 27.690 1.00 24.78 695 ASN A CA 1
ATOM 4992 C C . ASN A 1 645 ? -17.201 21.166 27.578 1.00 25.05 695 ASN A C 1
ATOM 4993 O O . ASN A 1 645 ? -16.538 20.383 28.257 1.00 23.88 695 ASN A O 1
ATOM 4998 N N . ALA A 1 646 ? -16.621 22.018 26.737 1.00 24.43 696 ALA A N 1
ATOM 4999 C CA . ALA A 1 646 ? -15.158 22.013 26.628 1.00 23.42 696 ALA A CA 1
ATOM 5000 C C . ALA A 1 646 ? -14.508 22.445 27.947 1.00 24.73 696 ALA A C 1
ATOM 5001 O O . ALA A 1 646 ? -13.344 22.135 28.205 1.00 24.19 696 ALA A O 1
ATOM 5003 N N . ASN A 1 647 ? -15.270 23.160 28.775 1.00 24.47 697 ASN A N 1
ATOM 5004 C CA . ASN A 1 647 ? -14.774 23.679 30.056 1.00 26.23 697 ASN A CA 1
ATOM 5005 C C . ASN A 1 647 ? -14.246 22.611 31.016 1.00 24.80 697 ASN A C 1
ATOM 5006 O O . ASN A 1 647 ? -13.403 22.905 31.866 1.00 24.68 697 ASN A O 1
ATOM 5011 N N . VAL A 1 648 ? -14.734 21.378 30.906 1.00 22.25 698 VAL A N 1
ATOM 5012 C CA . VAL A 1 648 ? -14.368 20.366 31.896 1.00 24.73 698 VAL A CA 1
ATOM 5013 C C . VAL A 1 648 ? -13.001 19.761 31.608 1.00 25.41 698 VAL A C 1
ATOM 5014 O O . VAL A 1 648 ? -12.405 19.121 32.476 1.00 25.16 698 VAL A O 1
ATOM 5018 N N . PHE A 1 649 ? -12.533 19.961 30.378 1.00 22.68 699 PHE A N 1
ATOM 5019 C CA . PHE A 1 649 ? -11.207 19.539 29.957 1.00 23.37 699 PHE A CA 1
ATOM 5020 C C . PHE A 1 649 ? -10.253 20.713 30.060 1.00 25.46 699 PHE A C 1
ATOM 5021 O O . PHE A 1 649 ? -10.156 21.523 29.139 1.00 27.37 699 PHE A O 1
ATOM 5029 N N . SER A 1 650 ? -9.554 20.818 31.184 1.00 22.33 700 SER A N 1
ATOM 5030 C CA . SER A 1 650 ? -8.598 21.907 31.358 1.00 23.28 700 SER A CA 1
ATOM 5031 C C . SER A 1 650 ? -7.550 21.886 30.245 1.00 21.48 700 SER A C 1
ATOM 5032 O O . SER A 1 650 ? -7.054 20.827 29.877 1.00 24.15 700 SER A O 1
ATOM 5035 N N . ASN A 1 651 ? -7.251 23.063 29.700 1.00 23.06 701 ASN A N 1
ATOM 5036 C CA . ASN A 1 651 ? -6.207 23.242 28.690 1.00 25.42 701 ASN A CA 1
ATOM 5037 C C . ASN A 1 651 ? -6.422 22.452 27.403 1.00 27.70 701 ASN A C 1
ATOM 5038 O O . ASN A 1 651 ? -5.480 22.141 26.675 1.00 27.68 701 ASN A O 1
ATOM 5043 N N . ILE A 1 652 ? -7.677 22.153 27.105 1.00 24.92 702 ILE A N 1
ATOM 5044 C CA . ILE A 1 652 ? -7.996 21.555 25.833 1.00 23.30 702 ILE A CA 1
ATOM 5045 C C . ILE A 1 652 ? -7.874 22.638 24.753 1.00 24.97 702 ILE A C 1
ATOM 5046 O O . ILE A 1 652 ? -8.038 23.828 25.038 1.00 23.73 702 ILE A O 1
ATOM 5051 N N . SER A 1 653 ? -7.551 22.242 23.525 1.00 25.86 703 SER A N 1
ATOM 5052 C CA . SER A 1 653 ? -7.583 23.189 22.414 1.00 25.65 703 SER A CA 1
ATOM 5053 C C . SER A 1 653 ? -8.964 23.824 22.286 1.00 24.91 703 SER A C 1
ATOM 5054 O O . SER A 1 653 ? -9.971 23.183 22.565 1.00 24.12 703 SER A O 1
ATOM 5057 N N . THR A 1 654 ? -8.996 25.082 21.862 1.00 25.43 704 THR A N 1
ATOM 5058 C CA . THR A 1 654 ? -10.243 25.799 21.663 1.00 27.33 704 THR A CA 1
ATOM 5059 C C . THR A 1 654 ? -10.760 25.675 20.235 1.00 28.50 704 THR A C 1
ATOM 5060 O O . THR A 1 654 ? -11.763 26.298 19.892 1.00 30.11 704 THR A O 1
ATOM 5064 N N . GLY A 1 655 ? -10.079 24.889 19.401 1.00 28.87 705 GLY A N 1
ATOM 5065 C CA . GLY A 1 655 ? -10.525 24.697 18.025 1.00 29.98 705 GLY A CA 1
ATOM 5066 C C . GLY A 1 655 ? -11.289 23.400 17.822 1.00 26.87 705 GLY A C 1
ATOM 5067 O O . GLY A 1 655 ? -11.008 22.396 18.477 1.00 25.58 705 GLY A O 1
ATOM 5068 N N . THR A 1 656 ? -12.260 23.403 16.909 1.00 22.48 706 THR A N 1
ATOM 5069 C CA . THR A 1 656 ? -13.047 22.202 16.663 1.00 23.54 706 THR A CA 1
ATOM 5070 C C . THR A 1 656 ? -12.201 21.101 16.040 1.00 21.66 706 THR A C 1
ATOM 5071 O O . THR A 1 656 ? -11.432 21.347 15.107 1.00 24.45 706 THR A O 1
ATOM 5075 N N . VAL A 1 657 ? -12.360 19.888 16.560 1.00 22.68 707 VAL A N 1
ATOM 5076 C CA . VAL A 1 657 ? -11.548 18.750 16.149 1.00 22.75 707 VAL A CA 1
ATOM 5077 C C . VAL A 1 657 ? -12.205 17.493 16.717 1.00 21.80 707 VAL A C 1
ATOM 5078 O O . VAL A 1 657 ? -12.928 17.578 17.704 1.00 20.75 707 VAL A O 1
ATOM 5082 N N . ASP A 1 658 ? -11.992 16.341 16.087 1.00 19.76 708 ASP A N 1
ATOM 5083 C CA . ASP A 1 658 ? -12.476 15.080 16.636 1.00 20.66 708 ASP A CA 1
ATOM 5084 C C . ASP A 1 658 ? -11.684 14.710 17.883 1.00 20.45 708 ASP A C 1
ATOM 5085 O O . ASP A 1 658 ? -10.458 14.913 17.934 1.00 21.82 708 ASP A O 1
ATOM 5090 N N . ALA A 1 659 ? -12.387 14.150 18.863 1.00 19.91 709 ALA A N 1
ATOM 5091 C CA . ALA A 1 659 ? -11.780 13.646 20.087 1.00 19.81 709 ALA A CA 1
ATOM 5092 C C . ALA A 1 659 ? -12.012 12.141 20.206 1.00 19.99 709 ALA A C 1
ATOM 5093 O O . ALA A 1 659 ? -12.549 11.506 19.304 1.00 20.18 709 ALA A O 1
ATOM 5095 N N . SER A 1 660 ? -11.597 11.566 21.325 1.00 18.20 710 SER A N 1
ATOM 5096 C CA . SER A 1 660 ? -11.859 10.159 21.594 1.00 17.20 710 SER A CA 1
ATOM 5097 C C . SER A 1 660 ? -12.142 10.007 23.081 1.00 20.52 710 SER A C 1
ATOM 5098 O O . SER A 1 660 ? -11.562 10.717 23.897 1.00 22.12 710 SER A O 1
ATOM 5101 N N . ILE A 1 661 ? -13.030 9.087 23.425 1.00 18.51 711 ILE A N 1
ATOM 5102 C CA . ILE A 1 661 ? -13.282 8.783 24.827 1.00 18.86 711 ILE A CA 1
ATOM 5103 C C . ILE A 1 661 ? -13.403 7.272 24.934 1.00 19.10 711 ILE A C 1
ATOM 5104 O O . ILE A 1 661 ? -13.855 6.618 23.994 1.00 19.48 711 ILE A O 1
ATOM 5109 N N . THR A 1 662 ? -12.945 6.696 26.035 1.00 18.64 712 THR A N 1
ATOM 5110 C CA . THR A 1 662 ? -13.012 5.243 26.163 1.00 18.89 712 THR A CA 1
ATOM 5111 C C . THR A 1 662 ? -12.892 4.797 27.614 1.00 19.37 712 THR A C 1
ATOM 5112 O O . THR A 1 662 ? -12.440 5.558 28.469 1.00 20.39 712 THR A O 1
ATOM 5116 N N . ARG A 1 663 ? -13.334 3.575 27.894 1.00 20.54 713 ARG A N 1
ATOM 5117 C CA . ARG A 1 663 ? -13.265 3.023 29.246 1.00 21.87 713 ARG A CA 1
ATOM 5118 C C . ARG A 1 663 ? -11.935 2.333 29.462 1.00 20.62 713 ARG A C 1
ATOM 5119 O O . ARG A 1 663 ? -11.387 1.723 28.544 1.00 21.88 713 ARG A O 1
ATOM 5127 N N . PHE A 1 664 ? -11.397 2.457 30.671 1.00 19.54 714 PHE A N 1
ATOM 5128 C CA . PHE A 1 664 ? -10.219 1.694 31.058 1.00 20.32 714 PHE A CA 1
ATOM 5129 C C . PHE A 1 664 ? -10.505 0.937 32.348 1.00 21.44 714 PHE A C 1
ATOM 5130 O O . PHE A 1 664 ? -10.909 1.527 33.351 1.00 21.66 714 PHE A O 1
ATOM 5138 N N . GLU A 1 665 ? -10.308 -0.371 32.314 1.00 22.17 715 GLU A N 1
ATOM 5139 C CA . GLU A 1 665 ? -10.599 -1.211 33.472 1.00 26.08 715 GLU A CA 1
ATOM 5140 C C . GLU A 1 665 ? -9.352 -1.943 33.955 1.00 27.73 715 GLU A C 1
ATOM 5141 O O . GLU A 1 665 ? -8.714 -2.666 33.189 1.00 28.16 715 GLU A O 1
ATOM 5147 N N . GLN A 1 666 ? -8.998 -1.746 35.231 1.00 28.78 716 GLN A N 1
ATOM 5148 C CA . GLN A 1 666 ? -7.816 -2.374 35.810 1.00 31.04 716 GLN A CA 1
ATOM 5149 C C . GLN A 1 666 ? -8.120 -3.772 36.321 1.00 31.93 716 GLN A C 1
ATOM 5150 O O . GLN A 1 666 ? -9.280 -4.131 36.522 1.00 33.92 716 GLN A O 1
ATOM 5156 N N . SER A 1 667 ? -7.073 -4.556 36.541 1.00 31.47 717 SER A N 1
ATOM 5157 C CA . SER A 1 667 ? -7.252 -5.949 36.921 1.00 34.37 717 SER A CA 1
ATOM 5158 C C . SER A 1 667 ? -7.858 -6.107 38.323 1.00 41.92 717 SER A C 1
ATOM 5159 O O . SER A 1 667 ? -8.444 -7.146 38.623 1.00 47.37 717 SER A O 1
ATOM 5162 N N . ASP A 1 668 ? -7.731 -5.087 39.174 1.00 42.77 718 ASP A N 1
ATOM 5163 C CA . ASP A 1 668 ? -8.322 -5.152 40.518 1.00 47.18 718 ASP A CA 1
ATOM 5164 C C . ASP A 1 668 ? -9.817 -4.820 40.528 1.00 49.73 718 ASP A C 1
ATOM 5165 O O . ASP A 1 668 ? -10.440 -4.794 41.590 1.00 53.98 718 ASP A O 1
ATOM 5170 N N . GLY A 1 669 ? -10.381 -4.561 39.353 1.00 46.21 719 GLY A N 1
ATOM 5171 C CA . GLY A 1 669 ? -11.805 -4.288 39.217 1.00 45.75 719 GLY A CA 1
ATOM 5172 C C . GLY A 1 669 ? -12.173 -2.825 39.008 1.00 39.95 719 GLY A C 1
ATOM 5173 O O . GLY A 1 669 ? -13.236 -2.511 38.463 1.00 37.59 719 GLY A O 1
ATOM 5174 N N . SER A 1 670 ? -11.300 -1.927 39.454 1.00 37.29 720 SER A N 1
ATOM 5175 C CA . SER A 1 670 ? -11.518 -0.497 39.284 1.00 35.96 720 SER A CA 1
ATOM 5176 C C . SER A 1 670 ? -11.515 -0.074 37.810 1.00 31.65 720 SER A C 1
ATOM 5177 O O . SER A 1 670 ? -10.928 -0.739 36.959 1.00 31.37 720 SER A O 1
ATOM 5180 N N . HIS A 1 671 ? -12.139 1.063 37.538 1.00 24.85 721 HIS A N 1
ATOM 5181 C CA . HIS A 1 671 ? -12.270 1.572 36.172 1.00 22.89 721 HIS A CA 1
ATOM 5182 C C . HIS A 1 671 ? -12.272 3.091 36.171 1.00 23.54 721 HIS A C 1
ATOM 5183 O O . HIS A 1 671 ? -12.575 3.727 37.186 1.00 28.18 721 HIS A O 1
ATOM 5190 N N . PHE A 1 672 ? -11.954 3.675 35.025 1.00 23.00 722 PHE A N 1
ATOM 5191 C CA . PHE A 1 672 ? -12.043 5.118 34.874 1.00 22.10 722 PHE A CA 1
ATOM 5192 C C . PHE A 1 672 ? -12.120 5.435 33.380 1.00 21.61 722 PHE A C 1
ATOM 5193 O O . PHE A 1 672 ? -12.003 4.526 32.549 1.00 22.23 722 PHE A O 1
ATOM 5201 N N . LEU A 1 673 ? -12.362 6.701 33.047 1.00 19.26 723 LEU A N 1
ATOM 5202 C CA . LEU A 1 673 ? -12.478 7.125 31.657 1.00 21.84 723 LEU A CA 1
ATOM 5203 C C . LEU A 1 673 ? -11.189 7.786 31.173 1.00 22.32 723 LEU A C 1
ATOM 5204 O O . LEU A 1 673 ? -10.513 8.472 31.943 1.00 21.36 723 LEU A O 1
ATOM 5209 N N . LEU A 1 674 ? -10.854 7.561 29.907 1.00 20.09 724 LEU A N 1
ATOM 5210 C CA . LEU A 1 674 ? -9.765 8.274 29.226 1.00 21.16 724 LEU A CA 1
ATOM 5211 C C . LEU A 1 674 ? -10.317 9.088 28.062 1.00 21.40 724 LEU A C 1
ATOM 5212 O O . LEU A 1 674 ? -11.277 8.667 27.402 1.00 21.92 724 LEU A O 1
ATOM 5217 N N . PHE A 1 675 ? -9.703 10.239 27.802 1.00 20.42 725 PHE A N 1
ATOM 5218 C CA . PHE A 1 675 ? -10.148 11.155 26.741 1.00 20.52 725 PHE A CA 1
ATOM 5219 C C . PHE A 1 675 ? -8.912 11.771 26.083 1.00 22.19 725 PHE A C 1
ATOM 5220 O O . PHE A 1 675 ? -7.979 12.160 26.794 1.00 20.65 725 PHE A O 1
ATOM 5228 N N . THR A 1 676 ? -8.888 11.833 24.742 1.00 19.29 726 THR A N 1
ATOM 5229 C CA . THR A 1 676 ? -7.765 12.447 24.012 1.00 21.09 726 THR A CA 1
ATOM 5230 C C . THR A 1 676 ? -8.226 13.533 23.030 1.00 21.44 726 THR A C 1
ATOM 5231 O O . THR A 1 676 ? -9.299 13.423 22.419 1.00 20.56 726 THR A O 1
ATOM 5235 N N . ASN A 1 677 ? -7.383 14.552 22.863 1.00 22.09 727 ASN A N 1
ATOM 5236 C CA . ASN A 1 677 ? -7.682 15.773 22.100 1.00 22.42 727 ASN A CA 1
ATOM 5237 C C . ASN A 1 677 ? -6.406 16.617 22.079 1.00 21.04 727 ASN A C 1
ATOM 5238 O O . ASN A 1 677 ? -5.646 16.580 23.039 1.00 20.13 727 ASN A O 1
ATOM 5243 N N . PRO A 1 678 ? -6.154 17.380 21.004 1.00 20.85 728 PRO A N 1
ATOM 5244 C CA . PRO A 1 678 ? -5.049 18.345 21.074 1.00 22.12 728 PRO A CA 1
ATOM 5245 C C . PRO A 1 678 ? -5.220 19.359 22.212 1.00 23.52 728 PRO A C 1
ATOM 5246 O O . PRO A 1 678 ? -6.361 19.702 22.556 1.00 25.39 728 PRO A O 1
ATOM 5250 N N . GLN A 1 679 ? -4.102 19.790 22.805 1.00 22.68 729 GLN A N 1
ATOM 5251 C CA . GLN A 1 679 ? -4.100 20.876 23.790 1.00 23.60 729 GLN A CA 1
ATOM 5252 C C . GLN A 1 679 ? -4.013 22.245 23.117 1.00 26.25 729 GLN A C 1
ATOM 5253 O O . GLN A 1 679 ? -4.376 23.263 23.710 1.00 25.66 729 GLN A O 1
ATOM 5259 N N . GLY A 1 680 ? -3.529 22.266 21.875 1.00 26.18 730 GLY A N 1
ATOM 5260 C CA . GLY A 1 680 ? -3.072 23.499 21.252 1.00 25.33 730 GLY A CA 1
ATOM 5261 C C . GLY A 1 680 ? -1.674 23.845 21.767 1.00 29.67 730 GLY A C 1
ATOM 5262 O O . GLY A 1 680 ? -1.214 23.275 22.761 1.00 30.75 730 GLY A O 1
ATOM 5263 N N . ASN A 1 681 ? -0.985 24.760 21.091 1.00 30.24 731 ASN A N 1
ATOM 5264 C CA . ASN A 1 681 ? 0.329 25.224 21.553 1.00 33.16 731 ASN A CA 1
ATOM 5265 C C . ASN A 1 681 ? 0.412 26.746 21.468 1.00 36.41 731 ASN A C 1
ATOM 5266 O O . ASN A 1 681 ? 0.502 27.299 20.371 1.00 38.06 731 ASN A O 1
ATOM 5271 N N . PRO A 1 682 ? 0.386 27.433 22.624 1.00 37.02 732 PRO A N 1
ATOM 5272 C CA . PRO A 1 682 ? 0.342 26.878 23.987 1.00 36.55 732 PRO A CA 1
ATOM 5273 C C . PRO A 1 682 ? -0.986 26.227 24.348 1.00 34.34 732 PRO A C 1
ATOM 5274 O O . PRO A 1 682 ? -2.000 26.436 23.662 1.00 32.41 732 PRO A O 1
ATOM 5278 N N . ALA A 1 683 ? -0.973 25.429 25.414 1.00 33.58 733 ALA A N 1
ATOM 5279 C CA . ALA A 1 683 ? -2.161 24.687 25.821 1.00 31.20 733 ALA A CA 1
ATOM 5280 C C . ALA A 1 683 ? -3.303 25.645 26.124 1.00 32.22 733 ALA A C 1
ATOM 5281 O O . ALA A 1 683 ? -3.095 26.711 26.705 1.00 34.19 733 ALA A O 1
ATOM 5283 N N . GLY A 1 684 ? -4.506 25.260 25.724 1.00 33.27 734 GLY A N 1
ATOM 5284 C CA . GLY A 1 684 ? -5.663 26.117 25.883 1.00 34.76 734 GLY A CA 1
ATOM 5285 C C . GLY A 1 684 ? -5.868 27.122 24.762 1.00 33.01 734 GLY A C 1
ATOM 5286 O O . GLY A 1 684 ? -6.770 27.956 24.848 1.00 35.01 734 GLY A O 1
ATOM 5287 N N . THR A 1 685 ? -5.043 27.061 23.717 1.00 31.49 735 THR A N 1
ATOM 5288 C CA . THR A 1 685 ? -5.266 27.905 22.538 1.00 32.33 735 THR A CA 1
ATOM 5289 C C . THR A 1 685 ? -5.835 27.094 21.365 1.00 31.95 735 THR A C 1
ATOM 5290 O O . THR A 1 685 ? -6.059 25.882 21.470 1.00 30.46 735 THR A O 1
ATOM 5294 N N . ASN A 1 686 ? -6.084 27.768 20.249 1.00 32.99 736 ASN A N 1
ATOM 5295 C CA . ASN A 1 686 ? -6.669 27.105 19.086 1.00 35.19 736 ASN A CA 1
ATOM 5296 C C . ASN A 1 686 ? -5.564 26.547 18.220 1.00 38.71 736 ASN A C 1
ATOM 5297 O O . ASN A 1 686 ? -4.817 27.298 17.602 1.00 41.61 736 ASN A O 1
ATOM 5302 N N . GLY A 1 687 ? -5.460 25.229 18.172 1.00 36.28 737 GLY A N 1
ATOM 5303 C CA . GLY A 1 687 ? -4.432 24.608 17.369 1.00 33.83 737 GLY A CA 1
ATOM 5304 C C . GLY A 1 687 ? -4.458 23.107 17.462 1.00 29.57 737 GLY A C 1
ATOM 5305 O O . GLY A 1 687 ? -4.608 22.544 18.548 1.00 27.87 737 GLY A O 1
ATOM 5306 N N . ARG A 1 688 ? -4.316 22.451 16.316 1.00 27.17 738 ARG A N 1
ATOM 5307 C CA . ARG A 1 688 ? -4.174 21.004 16.302 1.00 24.71 738 ARG A CA 1
ATOM 5308 C C . ARG A 1 688 ? -2.709 20.640 16.616 1.00 23.32 738 ARG A C 1
ATOM 5309 O O . ARG A 1 688 ? -1.941 20.206 15.751 1.00 24.13 738 ARG A O 1
ATOM 5317 N N . GLN A 1 689 ? -2.352 20.825 17.888 1.00 22.17 739 GLN A N 1
ATOM 5318 C CA . GLN A 1 689 ? -0.996 20.578 18.389 1.00 23.78 739 GLN A CA 1
ATOM 5319 C C . GLN A 1 689 ? -1.041 19.844 19.725 1.00 25.14 739 GLN A C 1
ATOM 5320 O O . GLN A 1 689 ? -2.008 19.982 20.479 1.00 23.33 739 GLN A O 1
ATOM 5326 N N . ASN A 1 690 ? 0.012 19.076 20.013 1.00 27.60 740 ASN A N 1
ATOM 5327 C CA . ASN A 1 690 ? 0.248 18.534 21.352 1.00 28.13 740 ASN A CA 1
ATOM 5328 C C . ASN A 1 690 ? -0.928 17.746 21.942 1.00 26.28 740 ASN A C 1
ATOM 5329 O O . ASN A 1 690 ? -1.632 18.236 22.836 1.00 27.10 740 ASN A O 1
ATOM 5334 N N . LEU A 1 691 ? -1.118 16.517 21.458 1.00 21.11 741 LEU A N 1
ATOM 5335 C CA . LEU A 1 691 ? -2.170 15.647 21.986 1.00 20.01 741 LEU A CA 1
ATOM 5336 C C . LEU A 1 691 ? -2.083 15.506 23.505 1.00 22.07 741 LEU A C 1
ATOM 5337 O O . LEU A 1 691 ? -1.004 15.216 24.065 1.00 23.68 741 LEU A O 1
ATOM 5342 N N . GLY A 1 692 ? -3.222 15.700 24.158 1.00 22.56 742 GLY A N 1
ATOM 5343 C CA . GLY A 1 692 ? -3.330 15.517 25.595 1.00 22.26 742 GLY A CA 1
ATOM 5344 C C . GLY A 1 692 ? -4.198 14.330 25.983 1.00 22.49 742 GLY A C 1
ATOM 5345 O O . GLY A 1 692 ? -5.054 13.871 25.197 1.00 20.92 742 GLY A O 1
ATOM 5346 N N . LEU A 1 693 ? -3.971 13.837 27.203 1.00 21.13 743 LEU A N 1
ATOM 5347 C CA . LEU A 1 693 ? -4.734 12.730 27.772 1.00 20.86 743 LEU A CA 1
ATOM 5348 C C . LEU A 1 693 ? -5.380 13.181 29.073 1.00 21.31 743 LEU A C 1
ATOM 5349 O O . LEU A 1 693 ? -4.681 13.630 29.999 1.00 20.97 743 LEU A O 1
ATOM 5354 N N . TRP A 1 694 ? -6.701 13.067 29.141 1.00 21.08 744 TRP A N 1
ATOM 5355 C CA . TRP A 1 694 ? -7.450 13.398 30.356 1.00 19.75 744 TRP A CA 1
ATOM 5356 C C . TRP A 1 694 ? -8.062 12.126 30.969 1.00 20.50 744 TRP A C 1
ATOM 5357 O O . TRP A 1 694 ? -8.385 11.170 30.239 1.00 18.58 744 TRP A O 1
ATOM 5368 N N . PHE A 1 695 ? -8.253 12.140 32.293 1.00 22.56 745 PHE A N 1
ATOM 5369 C CA . PHE A 1 695 ? -8.797 11.009 33.060 1.00 19.80 745 PHE A CA 1
ATOM 5370 C C . PHE A 1 695 ? -10.056 11.455 33.792 1.00 21.15 745 PHE A C 1
ATOM 5371 O O . PHE A 1 695 ? -10.091 12.576 34.291 1.00 23.35 745 PHE A O 1
ATOM 5379 N N . SER A 1 696 ? -11.069 10.594 33.892 1.00 19.55 746 SER A N 1
ATOM 5380 C CA . SER A 1 696 ? -12.181 10.857 34.820 1.00 19.04 746 SER A CA 1
ATOM 5381 C C . SER A 1 696 ? -12.373 9.692 35.769 1.00 19.31 746 SER A C 1
ATOM 5382 O O . SER A 1 696 ? -12.602 8.562 35.327 1.00 20.77 746 SER A O 1
ATOM 5385 N N . PHE A 1 697 ? -12.288 9.974 37.074 1.00 20.58 747 PHE A N 1
ATOM 5386 C CA . PHE A 1 697 ? -12.438 8.943 38.090 1.00 18.94 747 PHE A CA 1
ATOM 5387 C C . PHE A 1 697 ? -13.825 8.969 38.723 1.00 21.35 747 PHE A C 1
ATOM 5388 O O . PHE A 1 697 ? -14.080 8.246 39.681 1.00 24.19 747 PHE A O 1
ATOM 5396 N N . ASP A 1 698 ? -14.722 9.805 38.202 1.00 20.52 748 ASP A N 1
ATOM 5397 C CA . ASP A 1 698 ? -16.041 9.931 38.811 1.00 21.96 748 ASP A CA 1
ATOM 5398 C C . ASP A 1 698 ? -17.159 9.881 37.771 1.00 22.74 748 ASP A C 1
ATOM 5399 O O . ASP A 1 698 ? -18.155 10.601 37.888 1.00 23.96 748 ASP A O 1
ATOM 5404 N N . GLU A 1 699 ? -16.980 9.015 36.773 1.00 24.69 749 GLU A N 1
ATOM 5405 C CA . GLU A 1 699 ? -18.001 8.744 35.752 1.00 25.82 749 GLU A CA 1
ATOM 5406 C C . GLU A 1 699 ? -18.333 9.971 34.922 1.00 23.75 749 GLU A C 1
ATOM 5407 O O . GLU A 1 699 ? -19.490 10.161 34.519 1.00 25.65 749 GLU A O 1
ATOM 5413 N N . GLY A 1 700 ? -17.330 10.808 34.667 1.00 22.89 750 GLY A N 1
ATOM 5414 C CA . GLY A 1 700 ? -17.484 11.907 33.733 1.00 22.45 750 GLY A CA 1
ATOM 5415 C C . GLY A 1 700 ? -17.960 13.217 34.325 1.00 22.24 750 GLY A C 1
ATOM 5416 O O . GLY A 1 700 ? -18.278 14.143 33.580 1.00 22.63 750 GLY A O 1
ATOM 5417 N N . VAL A 1 701 ? -18.018 13.311 35.653 1.00 21.70 751 VAL A N 1
ATOM 5418 C CA . VAL A 1 701 ? -18.389 14.571 36.276 1.00 22.69 751 VAL A CA 1
ATOM 5419 C C . VAL A 1 701 ? -17.247 15.576 36.195 1.00 26.52 751 VAL A C 1
ATOM 5420 O O . VAL A 1 701 ? -17.468 16.755 35.908 1.00 28.40 751 VAL A O 1
ATOM 5424 N N . THR A 1 702 ? -16.026 15.112 36.463 1.00 25.73 752 THR A N 1
ATOM 5425 C CA . THR A 1 702 ? -14.847 15.968 36.348 1.00 27.01 752 THR A CA 1
ATOM 5426 C C . THR A 1 702 ? -13.727 15.222 35.647 1.00 24.68 752 THR A C 1
ATOM 5427 O O . THR A 1 702 ? -13.710 13.990 35.613 1.00 25.45 752 THR A O 1
ATOM 5431 N N . TRP A 1 703 ? -12.789 15.982 35.098 1.00 21.97 753 TRP A N 1
ATOM 5432 C CA . TRP A 1 703 ? -11.668 15.406 34.362 1.00 20.49 753 TRP A CA 1
ATOM 5433 C C . TRP A 1 703 ? -10.342 15.923 34.916 1.00 20.25 753 TRP A C 1
ATOM 5434 O O . TRP A 1 703 ? -10.212 17.108 35.262 1.00 21.15 753 TRP A O 1
ATOM 5445 N N . LYS A 1 704 ? -9.368 15.024 35.028 1.00 20.48 754 LYS A N 1
ATOM 5446 C CA . LYS A 1 704 ? -8.025 15.397 35.471 1.00 22.62 754 LYS A CA 1
ATOM 5447 C C . LYS A 1 704 ? -7.071 15.374 34.288 1.00 22.50 754 LYS A C 1
ATOM 5448 O O . LYS A 1 704 ? -7.202 14.535 33.398 1.00 22.03 754 LYS A O 1
ATOM 5454 N N . GLY A 1 705 ? -6.088 16.269 34.300 1.00 26.12 755 GLY A N 1
ATOM 5455 C CA . GLY A 1 705 ? -5.124 16.344 33.215 1.00 26.32 755 GLY A CA 1
ATOM 5456 C C . GLY A 1 705 ? -5.107 17.728 32.608 1.00 26.18 755 GLY A C 1
ATOM 5457 O O . GLY A 1 705 ? -5.617 18.672 33.206 1.00 30.10 755 GLY A O 1
ATOM 5458 N N . PRO A 1 706 ? -4.552 17.859 31.397 1.00 24.60 756 PRO A N 1
ATOM 5459 C CA . PRO A 1 706 ? -4.065 16.759 30.558 1.00 22.66 756 PRO A CA 1
ATOM 5460 C C . PRO A 1 706 ? -2.636 16.344 30.867 1.00 21.68 756 PRO A C 1
ATOM 5461 O O . PRO A 1 706 ? -1.876 17.160 31.356 1.00 25.86 756 PRO A O 1
ATOM 5465 N N . ILE A 1 707 ? -2.304 15.087 30.591 1.00 23.41 757 ILE A N 1
ATOM 5466 C CA . ILE A 1 707 ? -0.916 14.654 30.468 1.00 24.66 757 ILE A CA 1
ATOM 5467 C C . ILE A 1 707 ? -0.560 14.737 28.982 1.00 26.39 757 ILE A C 1
ATOM 5468 O O . ILE A 1 707 ? -1.215 14.102 28.145 1.00 23.84 757 ILE A O 1
ATOM 5473 N N . GLN A 1 708 ? 0.454 15.531 28.645 1.00 29.07 758 GLN A N 1
ATOM 5474 C CA . GLN A 1 708 ? 0.807 15.702 27.241 1.00 25.82 758 GLN A CA 1
ATOM 5475 C C . GLN A 1 708 ? 1.445 14.416 26.717 1.00 26.00 758 GLN A C 1
ATOM 5476 O O . GLN A 1 708 ? 2.374 13.888 27.327 1.00 25.55 758 GLN A O 1
ATOM 5482 N N . LEU A 1 709 ? 0.942 13.925 25.585 1.00 22.53 759 LEU A N 1
ATOM 5483 C CA . LEU A 1 709 ? 1.408 12.673 24.981 1.00 23.73 759 LEU A CA 1
ATOM 5484 C C . LEU A 1 709 ? 2.311 12.912 23.770 1.00 24.45 759 LEU A C 1
ATOM 5485 O O . LEU A 1 709 ? 3.134 12.073 23.427 1.00 25.45 759 LEU A O 1
ATOM 5490 N N . VAL A 1 710 ? 2.115 14.040 23.102 1.00 24.08 760 VAL A N 1
ATOM 5491 C CA . VAL A 1 710 ? 2.804 14.287 21.833 1.00 24.61 760 VAL A CA 1
ATOM 5492 C C . VAL A 1 710 ? 3.328 15.705 21.798 1.00 26.01 760 VAL A C 1
ATOM 5493 O O . VAL A 1 710 ? 2.663 16.620 22.279 1.00 27.62 760 VAL A O 1
ATOM 5497 N N . ASN A 1 711 ? 4.524 15.878 21.237 1.00 27.49 761 ASN A N 1
ATOM 5498 C CA . ASN A 1 711 ? 5.065 17.195 20.976 1.00 29.25 761 ASN A CA 1
ATOM 5499 C C . ASN A 1 711 ? 5.023 17.476 19.472 1.00 36.38 761 ASN A C 1
ATOM 5500 O O . ASN A 1 711 ? 5.709 16.818 18.696 1.00 42.89 761 ASN A O 1
ATOM 5505 N N . GLY A 1 712 ? 4.204 18.438 19.066 1.00 32.00 762 GLY A N 1
ATOM 5506 C CA . GLY A 1 712 ? 4.105 18.807 17.667 1.00 30.41 762 GLY A CA 1
ATOM 5507 C C . GLY A 1 712 ? 2.689 18.607 17.171 1.00 27.51 762 GLY A C 1
ATOM 5508 O O . GLY A 1 712 ? 1.748 18.575 17.972 1.00 26.02 762 GLY A O 1
ATOM 5509 N N . ALA A 1 713 ? 2.535 18.462 15.859 1.00 28.36 763 ALA A N 1
ATOM 5510 C CA . ALA A 1 713 ? 1.205 18.269 15.262 1.00 26.47 763 ALA A CA 1
ATOM 5511 C C . ALA A 1 713 ? 0.395 17.156 15.942 1.00 29.22 763 ALA A C 1
ATOM 5512 O O . ALA A 1 713 ? 0.920 16.080 16.243 1.00 28.17 763 ALA A O 1
ATOM 5514 N N . SER A 1 714 ? -0.892 17.434 16.189 1.00 24.82 764 SER A N 1
ATOM 5515 C CA . SER A 1 714 ? -1.815 16.469 16.777 1.00 23.23 764 SER A CA 1
ATOM 5516 C C . SER A 1 714 ? -3.239 16.852 16.406 1.00 25.52 764 SER A C 1
ATOM 5517 O O . SER A 1 714 ? -3.759 17.864 16.878 1.00 28.02 764 SER A O 1
ATOM 5520 N N . ALA A 1 715 ? -3.872 16.055 15.556 1.00 23.23 765 ALA A N 1
ATOM 5521 C CA . ALA A 1 715 ? -5.231 16.372 15.140 1.00 20.02 765 ALA A CA 1
ATOM 5522 C C . ALA A 1 715 ? -6.181 15.286 15.629 1.00 21.25 765 ALA A C 1
ATOM 5523 O O . ALA A 1 715 ? -6.322 15.095 16.848 1.00 21.18 765 ALA A O 1
ATOM 5525 N N . TYR A 1 716 ? -6.834 14.577 14.706 1.00 22.02 766 TYR A N 1
ATOM 5526 C CA . TYR A 1 716 ? -7.758 13.509 15.100 1.00 23.67 766 TYR A CA 1
ATOM 5527 C C . TYR A 1 716 ? -7.004 12.391 15.820 1.00 22.63 766 TYR A C 1
ATOM 5528 O O . TYR A 1 716 ? -5.860 12.087 15.482 1.00 23.76 766 TYR A O 1
ATOM 5537 N N . SER A 1 717 ? -7.659 11.781 16.805 1.00 20.21 767 SER A N 1
ATOM 5538 C CA . SER A 1 717 ? -7.050 10.691 17.560 1.00 17.33 767 SER A CA 1
ATOM 5539 C C . SER A 1 717 ? -8.104 9.699 18.001 1.00 19.48 767 SER A C 1
ATOM 5540 O O . SER A 1 717 ? -9.304 10.019 18.034 1.00 18.86 767 SER A O 1
ATOM 5543 N N . ASP A 1 718 ? -7.666 8.498 18.360 1.00 19.10 768 ASP A N 1
ATOM 5544 C CA . ASP A 1 718 ? -8.573 7.500 18.939 1.00 18.25 768 ASP A CA 1
ATOM 5545 C C . ASP A 1 718 ? -7.805 6.662 19.971 1.00 20.74 768 ASP A C 1
ATOM 5546 O O . ASP A 1 718 ? -6.674 6.244 19.707 1.00 23.31 768 ASP A O 1
ATOM 5551 N N . ILE A 1 719 ? -8.401 6.440 21.143 1.00 19.02 769 ILE A N 1
ATOM 5552 C CA . ILE A 1 719 ? -7.735 5.691 22.218 1.00 18.35 769 ILE A CA 1
ATOM 5553 C C . ILE A 1 719 ? -8.599 4.482 22.596 1.00 19.55 769 ILE A C 1
ATOM 5554 O O . ILE A 1 719 ? -9.830 4.559 22.595 1.00 21.45 769 ILE A O 1
ATOM 5559 N N . TYR A 1 720 ? -7.955 3.363 22.895 1.00 20.25 770 TYR A N 1
ATOM 5560 C CA . TYR A 1 720 ? -8.653 2.130 23.227 1.00 22.49 770 TYR A CA 1
ATOM 5561 C C . TYR A 1 720 ? -7.811 1.283 24.185 1.00 23.75 770 TYR A C 1
ATOM 5562 O O . TYR A 1 720 ? -6.578 1.235 24.075 1.00 20.77 770 TYR A O 1
ATOM 5571 N N . GLN A 1 721 ? -8.462 0.600 25.120 1.00 21.28 771 GLN A N 1
ATOM 5572 C CA . GLN A 1 721 ? -7.705 -0.240 26.050 1.00 21.29 771 GLN A CA 1
ATOM 5573 C C . GLN A 1 721 ? -7.073 -1.437 25.339 1.00 24.21 771 GLN A C 1
ATOM 5574 O O . GLN A 1 721 ? -7.738 -2.195 24.617 1.00 23.20 771 GLN A O 1
ATOM 5580 N N . LEU A 1 722 ? -5.775 -1.595 25.563 1.00 22.42 772 LEU A N 1
ATOM 5581 C CA . LEU A 1 722 ? -4.971 -2.604 24.891 1.00 25.31 772 LEU A CA 1
ATOM 5582 C C . LEU A 1 722 ? -4.852 -3.851 25.760 1.00 28.30 772 LEU A C 1
ATOM 5583 O O . LEU A 1 722 ? -5.028 -4.968 25.288 1.00 29.43 772 LEU A O 1
ATOM 5588 N N . ASP A 1 723 ? -4.523 -3.652 27.034 1.00 25.91 773 ASP A N 1
ATOM 5589 C CA . ASP A 1 723 ? -4.533 -4.736 28.012 1.00 25.84 773 ASP A CA 1
ATOM 5590 C C . ASP A 1 723 ? -4.749 -4.131 29.397 1.00 24.59 773 ASP A C 1
ATOM 5591 O O . ASP A 1 723 ? -5.073 -2.948 29.502 1.00 24.13 773 ASP A O 1
ATOM 5596 N N . SER A 1 724 ? -4.554 -4.921 30.450 1.00 29.22 774 SER A N 1
ATOM 5597 C CA . SER A 1 724 ? -4.877 -4.463 31.802 1.00 32.48 774 SER A CA 1
ATOM 5598 C C . SER A 1 724 ? -4.032 -3.267 32.268 1.00 31.83 774 SER A C 1
ATOM 5599 O O . SER A 1 724 ? -4.388 -2.610 33.253 1.00 29.00 774 SER A O 1
ATOM 5602 N N . GLU A 1 725 ? -2.936 -2.973 31.566 1.00 30.87 775 GLU A N 1
ATOM 5603 C CA . GLU A 1 725 ? -2.028 -1.906 31.991 1.00 31.99 775 GLU A CA 1
ATOM 5604 C C . GLU A 1 725 ? -1.818 -0.794 30.959 1.00 29.20 775 GLU A C 1
ATOM 5605 O O . GLU A 1 725 ? -1.294 0.279 31.294 1.00 24.95 775 GLU A O 1
ATOM 5611 N N . ASN A 1 726 ? -2.215 -1.046 29.711 1.00 25.80 776 ASN A N 1
ATOM 5612 C CA . ASN A 1 726 ? -1.898 -0.136 28.616 1.00 22.76 776 ASN A CA 1
ATOM 5613 C C . ASN A 1 726 ? -3.104 0.238 27.775 1.00 22.54 776 ASN A C 1
ATOM 5614 O O . ASN A 1 726 ? -4.061 -0.530 27.658 1.00 21.56 776 ASN A O 1
ATOM 5619 N N . ALA A 1 727 ? -3.063 1.435 27.210 1.00 20.52 777 ALA A N 1
ATOM 5620 C CA . ALA A 1 727 ? -4.029 1.801 26.175 1.00 21.54 777 ALA A CA 1
ATOM 5621 C C . ALA A 1 727 ? -3.256 2.117 24.914 1.00 24.09 777 ALA A C 1
ATOM 5622 O O . ALA A 1 727 ? -2.095 2.543 24.976 1.00 23.78 777 ALA A O 1
ATOM 5624 N N . ILE A 1 728 ? -3.895 1.915 23.767 1.00 23.24 778 ILE A N 1
ATOM 5625 C CA . ILE A 1 728 ? -3.238 2.216 22.505 1.00 23.93 778 ILE A CA 1
ATOM 5626 C C . ILE A 1 728 ? -3.910 3.439 21.888 1.00 22.66 778 ILE A C 1
ATOM 5627 O O . ILE A 1 728 ? -5.130 3.581 21.930 1.00 23.98 778 ILE A O 1
ATOM 5632 N N . VAL A 1 729 ? -3.090 4.352 21.383 1.00 22.53 779 VAL A N 1
ATOM 5633 C CA . VAL A 1 729 ? -3.566 5.577 20.767 1.00 19.29 779 VAL A CA 1
ATOM 5634 C C . VAL A 1 729 ? -3.145 5.623 19.305 1.00 19.51 779 VAL A C 1
ATOM 5635 O O . VAL A 1 729 ? -2.025 5.275 18.968 1.00 22.11 779 VAL A O 1
ATOM 5639 N N . ILE A 1 730 ? -4.058 6.039 18.436 1.00 19.77 780 ILE A N 1
ATOM 5640 C CA . ILE A 1 730 ? -3.672 6.376 17.083 1.00 22.49 780 ILE A CA 1
ATOM 5641 C C . ILE A 1 730 ? -3.979 7.859 16.886 1.00 24.95 780 ILE A C 1
ATOM 5642 O O . ILE A 1 730 ? -5.031 8.345 17.300 1.00 24.90 780 ILE A O 1
ATOM 5647 N N . VAL A 1 731 ? -3.042 8.592 16.301 1.00 22.89 781 VAL A N 1
ATOM 5648 C CA . VAL A 1 731 ? -3.176 10.042 16.252 1.00 24.56 781 VAL A CA 1
ATOM 5649 C C . VAL A 1 731 ? -2.583 10.642 14.966 1.00 24.50 781 VAL A C 1
ATOM 5650 O O . VAL A 1 731 ? -1.506 10.249 14.536 1.00 25.01 781 VAL A O 1
ATOM 5654 N N . GLU A 1 732 ? -3.309 11.574 14.346 1.00 23.01 782 GLU A N 1
ATOM 5655 C CA . GLU A 1 732 ? -2.789 12.299 13.184 1.00 25.24 782 GLU A CA 1
ATOM 5656 C C . GLU A 1 732 ? -1.742 13.297 13.641 1.00 27.08 782 GLU A C 1
ATOM 5657 O O . GLU A 1 732 ? -1.996 14.077 14.560 1.00 26.99 782 GLU A O 1
ATOM 5663 N N . THR A 1 733 ? -0.584 13.301 12.985 1.00 27.10 783 THR A N 1
ATOM 5664 C CA . THR A 1 733 ? 0.502 14.181 13.390 1.00 26.68 783 THR A CA 1
ATOM 5665 C C . THR A 1 733 ? 1.026 14.963 12.177 1.00 28.32 783 THR A C 1
ATOM 5666 O O . THR A 1 733 ? 0.233 15.582 11.458 1.00 27.84 783 THR A O 1
ATOM 5670 N N . ASP A 1 734 ? 2.334 14.945 11.931 1.00 28.78 784 ASP A N 1
ATOM 5671 C CA . ASP A 1 734 ? 2.900 15.752 10.849 1.00 29.37 784 ASP A CA 1
ATOM 5672 C C . ASP A 1 734 ? 2.368 15.310 9.481 1.00 31.21 784 ASP A C 1
ATOM 5673 O O . ASP A 1 734 ? 2.392 14.123 9.162 1.00 29.10 784 ASP A O 1
ATOM 5678 N N . ASN A 1 735 ? 1.865 16.270 8.700 1.00 32.81 785 ASN A N 1
ATOM 5679 C CA A ASN A 1 735 ? 1.276 16.003 7.385 0.54 31.85 785 ASN A CA 1
ATOM 5680 C CA B ASN A 1 735 ? 1.311 15.978 7.379 0.46 31.94 785 ASN A CA 1
ATOM 5681 C C . ASN A 1 735 ? 0.174 14.952 7.474 1.00 30.83 785 ASN A C 1
ATOM 5682 O O . ASN A 1 735 ? -0.105 14.224 6.515 1.00 31.41 785 ASN A O 1
ATOM 5691 N N . SER A 1 736 ? -0.464 14.907 8.646 1.00 27.48 786 SER A N 1
ATOM 5692 C CA . SER A 1 736 ? -1.520 13.965 8.995 1.00 26.96 786 SER A CA 1
ATOM 5693 C C . SER A 1 736 ? -1.055 12.515 9.143 1.00 27.34 786 SER A C 1
ATOM 5694 O O . SER A 1 736 ? -1.891 11.638 9.342 1.00 29.28 786 SER A O 1
ATOM 5697 N N . ASN A 1 737 ? 0.258 12.260 9.082 1.00 25.67 787 ASN A N 1
ATOM 5698 C CA . ASN A 1 737 ? 0.781 10.928 9.390 1.00 27.24 787 ASN A CA 1
ATOM 5699 C C . ASN A 1 737 ? 0.185 10.385 10.685 1.00 28.02 787 ASN A C 1
ATOM 5700 O O . ASN A 1 737 ? 0.220 11.045 11.731 1.00 28.45 787 ASN A O 1
ATOM 5705 N N . MET A 1 738 ? -0.336 9.171 10.618 1.00 26.46 788 MET A N 1
ATOM 5706 C CA . MET A 1 738 ? -1.021 8.577 11.755 1.00 25.37 788 MET A CA 1
ATOM 5707 C C . MET A 1 738 ? -0.082 7.636 12.490 1.00 25.28 788 MET A C 1
ATOM 5708 O O . MET A 1 738 ? 0.467 6.712 11.909 1.00 27.55 788 MET A O 1
ATOM 5713 N N . ARG A 1 739 ? 0.077 7.892 13.785 1.00 23.29 789 ARG A N 1
ATOM 5714 C CA . ARG A 1 739 ? 1.125 7.251 14.570 1.00 22.53 789 ARG A CA 1
ATOM 5715 C C . ARG A 1 739 ? 0.518 6.517 15.766 1.00 22.66 789 ARG A C 1
ATOM 5716 O O . ARG A 1 739 ? -0.543 6.883 16.243 1.00 22.02 789 ARG A O 1
ATOM 5724 N N . ILE A 1 740 ? 1.211 5.469 16.210 1.00 24.46 790 ILE A N 1
ATOM 5725 C CA . ILE A 1 740 ? 0.774 4.596 17.290 1.00 21.75 790 ILE A CA 1
ATOM 5726 C C . ILE A 1 740 ? 1.533 4.933 18.579 1.00 23.36 790 ILE A C 1
ATOM 5727 O O . ILE A 1 740 ? 2.762 4.982 18.565 1.00 25.61 790 ILE A O 1
ATOM 5732 N N . LEU A 1 741 ? 0.792 5.198 19.660 1.00 20.92 791 LEU A N 1
ATOM 5733 C CA . LEU A 1 741 ? 1.362 5.312 21.008 1.00 22.82 791 LEU A CA 1
ATOM 5734 C C . LEU A 1 741 ? 0.851 4.166 21.873 1.00 22.45 791 LEU A C 1
ATOM 5735 O O . LEU A 1 741 ? -0.335 3.841 21.826 1.00 23.70 791 LEU A O 1
ATOM 5740 N N . ARG A 1 742 ? 1.722 3.563 22.677 1.00 21.56 792 ARG A N 1
ATOM 5741 C CA . ARG A 1 742 ? 1.264 2.495 23.553 1.00 21.56 792 ARG A CA 1
ATOM 5742 C C . ARG A 1 742 ? 1.553 2.955 24.975 1.00 25.95 792 ARG A C 1
ATOM 5743 O O . ARG A 1 742 ? 2.701 2.976 25.415 1.00 25.95 792 ARG A O 1
ATOM 5751 N N . MET A 1 743 ? 0.491 3.370 25.658 1.00 28.00 793 MET A N 1
ATOM 5752 C CA . MET A 1 743 ? 0.607 4.164 26.870 1.00 24.59 793 MET A CA 1
ATOM 5753 C C . MET A 1 743 ? 0.369 3.343 28.120 1.00 21.85 793 MET A C 1
ATOM 5754 O O . MET A 1 743 ? -0.665 2.693 28.259 1.00 21.92 793 MET A O 1
ATOM 5759 N N . PRO A 1 744 ? 1.341 3.369 29.034 1.00 24.35 794 PRO A N 1
ATOM 5760 C CA . PRO A 1 744 ? 1.212 2.684 30.318 1.00 23.90 794 PRO A CA 1
ATOM 5761 C C . PRO A 1 744 ? 0.281 3.462 31.242 1.00 24.33 794 PRO A C 1
ATOM 5762 O O . PRO A 1 744 ? 0.731 4.193 32.126 1.00 23.02 794 PRO A O 1
ATOM 5766 N N . ILE A 1 745 ? -1.022 3.302 31.012 1.00 20.60 795 ILE A N 1
ATOM 5767 C CA . ILE A 1 745 ? -2.041 4.042 31.752 1.00 23.98 795 ILE A CA 1
ATOM 5768 C C . ILE A 1 745 ? -1.944 3.880 33.270 1.00 24.93 795 ILE A C 1
ATOM 5769 O O . ILE A 1 745 ? -2.070 4.862 34.009 1.00 24.48 795 ILE A O 1
ATOM 5774 N N . THR A 1 746 ? -1.714 2.661 33.746 1.00 21.40 796 THR A N 1
ATOM 5775 C CA . THR A 1 746 ? -1.672 2.446 35.193 1.00 22.14 796 THR A CA 1
ATOM 5776 C C . THR A 1 746 ? -0.425 3.080 35.822 1.00 31.47 796 THR A C 1
ATOM 5777 O O . THR A 1 746 ? -0.391 3.334 37.025 1.00 30.42 796 THR A O 1
ATOM 5781 N N . LEU A 1 747 ? 0.590 3.352 35.006 1.00 22.90 797 LEU A N 1
ATOM 5782 C CA . LEU A 1 747 ? 1.761 4.060 35.506 1.00 25.52 797 LEU A CA 1
ATOM 5783 C C . LEU A 1 747 ? 1.463 5.564 35.467 1.00 24.63 797 LEU A C 1
ATOM 5784 O O . LEU A 1 747 ? 1.565 6.246 36.486 1.00 26.87 797 LEU A O 1
ATOM 5789 N N . LEU A 1 748 ? 1.050 6.063 34.305 1.00 23.79 798 LEU A N 1
ATOM 5790 C CA . LEU A 1 748 ? 0.770 7.491 34.112 1.00 27.41 798 LEU A CA 1
ATOM 5791 C C . LEU A 1 748 ? -0.274 8.082 35.068 1.00 26.79 798 LEU A C 1
ATOM 5792 O O . LEU A 1 748 ? -0.177 9.253 35.458 1.00 26.85 798 LEU A O 1
ATOM 5797 N N . LYS A 1 749 ? -1.277 7.294 35.435 1.00 23.78 799 LYS A N 1
ATOM 5798 C CA . LYS A 1 749 ? -2.346 7.846 36.266 1.00 24.33 799 LYS A CA 1
ATOM 5799 C C . LYS A 1 749 ? -1.790 8.278 37.628 1.00 26.93 799 LYS A C 1
ATOM 5800 O O . LYS A 1 749 ? -2.361 9.150 38.292 1.00 27.19 799 LYS A O 1
ATOM 5806 N N . GLN A 1 750 ? -0.648 7.711 38.012 1.00 24.39 800 GLN A N 1
ATOM 5807 C CA . GLN A 1 750 ? -0.055 8.024 39.315 1.00 26.14 800 GLN A CA 1
ATOM 5808 C C . GLN A 1 750 ? 0.561 9.420 39.351 1.00 24.10 800 GLN A C 1
ATOM 5809 O O . GLN A 1 750 ? 0.899 9.925 40.420 1.00 25.14 800 GLN A O 1
ATOM 5815 N N . LYS A 1 751 ? 0.712 10.046 38.192 1.00 24.75 801 LYS A N 1
ATOM 5816 C CA . LYS A 1 751 ? 1.171 11.427 38.148 1.00 30.14 801 LYS A CA 1
ATOM 5817 C C . LYS A 1 751 ? 0.092 12.366 38.693 1.00 36.00 801 LYS A C 1
ATOM 5818 O O . LYS A 1 751 ? 0.371 13.515 39.034 1.00 40.08 801 LYS A O 1
ATOM 5824 N N . LEU A 1 752 ? -1.134 11.851 38.792 1.00 34.85 802 LEU A N 1
ATOM 5825 C CA . LEU A 1 752 ? -2.295 12.650 39.169 1.00 36.97 802 LEU A CA 1
ATOM 5826 C C . LEU A 1 752 ? -2.744 12.467 40.617 1.00 40.11 802 LEU A C 1
ATOM 5827 O O . LEU A 1 752 ? -3.664 13.151 41.069 1.00 42.09 802 LEU A O 1
ATOM 5832 N N . THR A 1 753 ? -2.127 11.541 41.341 1.00 39.96 803 THR A N 1
ATOM 5833 C CA . THR A 1 753 ? -2.550 11.301 42.723 1.00 39.73 803 THR A CA 1
ATOM 5834 C C . THR A 1 753 ? -1.730 12.132 43.723 1.00 38.34 803 THR A C 1
ATOM 5835 O O . THR A 1 753 ? -0.837 12.895 43.331 1.00 37.50 803 THR A O 1
ATOM 5839 N N . LEU A 1 754 ? -2.047 11.990 45.009 1.00 37.76 804 LEU A N 1
ATOM 5840 C CA . LEU A 1 754 ? -1.402 12.763 46.066 1.00 40.50 804 LEU A CA 1
ATOM 5841 C C . LEU A 1 754 ? 0.114 12.548 46.132 1.00 50.41 804 LEU A C 1
ATOM 5842 O O . LEU A 1 754 ? 0.604 11.441 45.911 1.00 45.63 804 LEU A O 1
ATOM 5847 N N . SER A 1 755 ? 0.836 13.620 46.453 1.00 35.12 805 SER A N 1
ATOM 5848 C CA . SER A 1 755 ? 2.293 13.591 46.594 1.00 43.71 805 SER A CA 1
ATOM 5849 C C . SER A 1 755 ? 2.733 14.267 47.888 1.00 48.42 805 SER A C 1
ATOM 5850 O O . SER A 1 755 ? 3.804 14.874 47.949 1.00 52.82 805 SER A O 1
#

Solvent-accessible surface area: 28705 Å² total; per-residue (Å²): 39,51,24,53,0,76,10,40,43,74,110,106,93,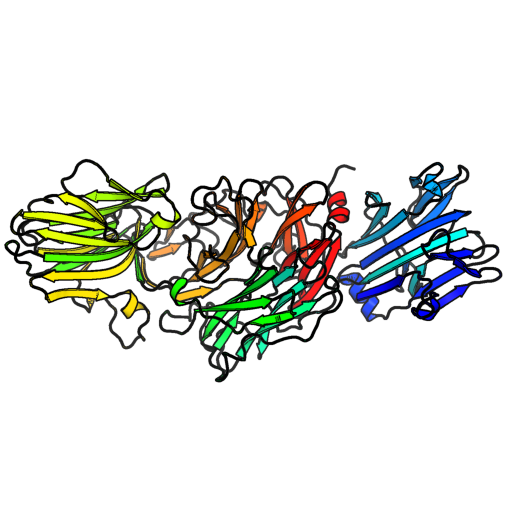44,24,0,64,108,40,35,2,114,121,41,46,36,125,116,10,48,28,69,56,40,98,70,104,66,111,27,1,25,26,2,53,0,95,35,0,63,3,8,14,15,65,80,6,58,116,120,54,16,56,37,0,50,37,17,2,9,28,6,17,4,62,0,42,1,77,50,34,6,49,0,3,13,10,7,0,35,24,98,81,39,4,12,3,34,3,11,31,44,129,88,40,29,1,1,1,43,5,57,66,57,134,52,148,48,83,22,12,84,55,107,31,0,54,81,40,20,82,8,15,7,7,18,18,6,11,98,134,36,16,2,1,5,0,19,81,33,142,39,44,99,39,91,2,100,25,28,92,15,194,70,67,33,0,0,0,0,0,24,16,46,146,56,67,0,13,0,4,0,53,16,0,80,0,11,2,8,0,48,66,6,1,159,12,69,8,45,12,1,0,0,0,7,5,83,82,42,104,19,3,0,1,0,0,0,2,75,14,83,67,31,27,66,23,2,43,119,106,50,31,2,9,0,1,2,53,9,0,120,63,8,3,44,85,41,78,118,70,76,26,6,0,100,100,49,7,130,74,95,84,21,1,0,0,14,0,0,0,0,11,9,53,107,62,17,20,2,6,0,2,0,0,45,1,10,15,68,4,2,30,90,69,34,115,0,46,12,83,49,54,2,0,0,16,14,1,20,9,50,0,86,66,32,95,59,88,59,20,67,70,4,10,115,74,3,4,32,25,0,13,1,0,2,0,45,32,0,8,1,21,8,61,62,125,20,103,11,66,15,126,61,74,0,52,2,44,4,72,1,31,3,20,45,25,27,7,0,37,4,8,0,0,2,31,48,71,56,0,16,0,31,1,17,32,40,175,81,15,4,2,12,0,57,7,26,59,60,115,60,81,43,115,33,46,78,70,53,28,96,0,23,48,45,17,68,4,39,4,71,8,31,16,160,93,82,31,0,24,0,35,12,69,65,116,123,58,42,64,13,38,10,90,108,13,153,60,36,2,0,12,0,0,0,34,51,28,161,73,62,0,20,1,8,0,19,74,0,8,0,23,12,126,71,131,74,78,6,123,6,62,0,88,116,19,0,52,37,64,91,141,46,76,27,55,5,96,140,64,49,10,78,69,71,90,71,53,44,11,37,31,9,33,0,13,1,0,0,5,0,0,1,0,4,0,24,22,0,68,50,4,138,143,15,104,49,21,77,62,31,4,1,0,1,0,0,2,7,0,17,116,100,48,12,18,0,12,0,0,5,0,41,73,48,1,72,86,10,87,55,4,11,46,4,60,45,42,65,90,46,98,130,78,65,103,17,18,10,0,20,0,2,20,0,3,2,4,7,12,86,94,0,6,0,3,0,0,0,31,0,19,145,63,44,77,2,110,71,74,94,29,19,18,6,1,1,0,34,0,136,13,0,0,7,35,17,59,24,47,136,76,19,22,11,94,26,3,64,80,14,4,74,13,40,5,0,0,0,1,8,41,0,81,24,105,114,46,50,43,5,5,0,0,0,2,0,11,0,88,92,42,29,53,114,18,92,64,10,0,0,0,0,0,1,96,56,62,5,100,64,15,98,26,33,12,40,0,0,53,26,34,0,14,13,0,0,0,38,40,19,69,53,84,17,0,0,0,0,0,1,8,60,135,27,28,0,31,8,0,29,6,5,0,27,12,0,42,35,53,51,84,186,159